Protein AF-0000000076158273 (afdb_homodimer)

Organism: Mytilus galloprovincialis (NCBI:txid29158)

Radius of gyration: 29.66 Å; Cα contacts (8 Å, |Δi|>4): 1196; chains: 2; bounding box: 83×95×105 Å

Foldseek 3Di:
DDPPPPPPDPPPPVVVVVVVVVVVVVVVLVVLLVLLLVQQVVQAPADQPPHDKDFRDHDFDCVVCVVLLVLLQVLLQVVLVVCAVVVNACAVPDPVVQLVSFQVSCVVDPPQFFKKWWWWDCVRPPPDPTFIWMWGDDPHDIDIDTPCVPDVLVPDPVNCQWVVLQVDDCQPFDKDKDWDWDDDDPDTHTDDIDITGGKDPVQKDKGTWIQDHPPPRFTKIKIKHFRWYADPVRGIDTTIIIMTIGGQFQPDAWQEADDPPCPPPPRGRCSNHVVDDADPQWHWAAAHRRTPHPDRIDTHGPDPPPPPPPPPCPVPPPVVPPVD/DPPPPPPPDCPPPVVVVVVVVVVVVVVVLVVLQVLLLVQQVVQAPADQVDHDKDFRDHDFDCVVCVVLLVLLQVLLQVVLVVCAVVVNACAVPDPVVQLVSFQVSCVVDPPQFFKKWWWWDCVRYPPDPTFIWMWGDDPHDIDIDTPCVPDPLVPDPVNCQWVVLQVDDCQPFDKDKDWDWDDDDPDTHTDDIDITGGKDPVQKDKGTWIQDHPPPRFTKIKIKHFRWYADPVRGIDTTIIIMTIGGQFQPDAFQEADDPPCPPPPRGRCSNHVVDDADPQWHWAAAHRRTPHPDRIDTHHPPPPPPPPVPPCPVPPPVVPPVD

Nearest PDB structures (foldseek):
  8irj-assembly1_A  TM=6.643E-01  e=1.129E-12  Homo sapiens
  8d1b-assembly1_A  TM=6.834E-01  e=4.645E-11  Homo sapiens
  3lic-assembly1_A  TM=6.148E-01  e=1.910E-09  Shewanella oneidensis
  4i4j-assembly1_B  TM=3.218E-01  e=8.681E-01  Streptomyces globisporus
  2bi0-assembly1_A  TM=2.055E-01  e=3.170E+00  Mycobacterium tuberculosis H37Rv

Sequence (648 aa):
MQSMMNTPCRISVFIFICFILMHGLILFVKGGKSDAITALNIIGNTHTDMCSASNLYLTLDFTLWNGYANLAIYNANYMSTIIYQNKGILESIPDLTFFNLARNVVMTGSPQVFSSGLAFEPDVFSRYKAFAPYAYYKHGVIRLYDLSLSYVYQTSVDSEWYYNLESRKWDNASSILTERHQRNGSTDIQDENIVMYFAKQEDGYWSQPYFDCGFSDSWLVTFSVPIFGQDATGKPSFKGVAFIDMNLNDTDINQCDLDDDDESIDIFLNVFRGTHECLPDTKCQFLPGLGFKKGGYSCLQVNGSFSNSEGTYSLTESHELFYKMQSMMNTPCRISVFIFICFILMHGLILFVKGGKSDAITALNIIGNTHTDMCSASNLYLTLDFTLWNGYANLAIYNANYMSTIIYQNKGILESIPDLTFFNLARNVVMTGSPQVFSSGLAFEPDVFSRYKAFAPYAYYKHGVIRLYDLSLSYVYQTSVDSEWYYNLESRKWDNASSILTERHQRNGSTDIQDENIVMYFAKQEDGYWSQPYFDCGFSDSWLVTFSVPIFGQDATGKPSFKGVAFIDMNLNDTDINQCDLDDDDESIDIFLNVFRGTHECLPDTKCQFLPGLGFKKGGYSCLQVNGSFSNSEGTYSLTESHELFYK

Solvent-accessible surface area (backbone atoms only — not comparable to full-atom values): 35976 Å² total; per-residue (Å²): 138,82,83,78,78,78,76,78,78,84,63,67,62,64,60,56,54,53,52,53,54,49,50,53,49,47,53,53,51,55,53,44,45,53,34,33,52,52,36,37,52,49,51,62,66,60,44,79,89,81,48,63,74,43,73,35,74,67,89,65,54,61,71,87,44,46,35,60,50,46,49,27,38,35,52,10,38,47,48,16,49,49,20,58,77,48,80,53,28,47,76,88,57,60,72,64,58,52,38,49,55,14,37,42,45,24,69,65,38,49,75,49,26,29,24,20,28,40,36,53,33,56,86,32,41,64,92,42,92,60,55,20,34,22,18,35,56,58,95,79,31,35,38,35,39,56,46,38,74,81,39,60,55,90,75,38,84,84,23,54,72,47,52,62,60,66,71,51,86,48,85,80,60,48,68,45,44,34,43,34,39,38,76,55,86,90,38,82,36,83,49,70,71,43,77,45,56,44,57,53,79,86,64,36,47,73,51,56,42,28,36,40,55,89,73,75,59,40,41,31,32,39,40,22,26,48,15,32,38,60,46,97,85,66,43,58,35,87,41,31,34,14,26,33,29,36,50,39,50,79,43,58,38,44,28,35,62,82,46,94,76,59,74,69,76,71,60,44,49,48,60,34,35,55,65,54,86,58,54,90,74,32,42,66,39,69,46,85,87,69,14,57,42,63,75,33,55,46,68,41,68,67,64,86,70,74,70,78,67,75,66,71,71,59,74,77,63,68,71,64,63,76,81,106,137,83,80,77,78,78,75,78,78,81,65,68,64,64,60,56,53,54,52,52,54,51,51,53,50,48,53,53,52,56,53,43,44,54,34,32,52,53,37,38,51,50,52,62,67,58,44,80,89,80,48,62,74,42,72,34,76,66,90,66,54,62,71,87,45,45,33,60,51,46,48,26,39,36,52,11,36,48,48,15,48,48,22,57,75,47,79,53,29,48,75,88,56,59,70,63,58,52,38,49,54,14,36,41,44,24,68,64,39,49,76,50,26,28,24,19,28,40,36,54,33,56,86,32,41,65,93,42,92,60,55,17,34,23,15,34,57,57,94,79,30,35,39,35,40,55,46,38,74,81,39,59,54,91,75,38,84,84,24,53,72,47,52,61,60,67,73,50,84,47,83,79,57,48,67,45,44,32,42,33,39,38,79,55,89,89,38,83,36,84,49,71,71,44,75,46,56,44,58,54,80,86,64,35,46,73,52,54,42,29,36,38,54,88,74,76,58,39,42,30,30,40,41,20,25,49,15,34,38,59,44,98,85,67,44,58,33,87,40,31,34,14,27,33,28,36,50,39,50,79,42,58,38,44,30,34,64,82,47,94,76,59,72,69,74,69,60,44,48,48,61,36,35,56,65,54,86,59,56,89,75,36,42,67,40,70,46,85,88,70,14,58,40,61,77,31,56,45,66,40,68,67,63,86,68,73,70,75,69,72,67,71,70,60,75,77,60,66,70,63,62,73,76,104

Structure (mmCIF, N/CA/C/O backbone):
data_AF-0000000076158273-model_v1
#
loop_
_entity.id
_entity.type
_entity.pdbx_description
1 polymer 'G protein-coupled receptor 158'
#
loop_
_atom_site.group_PDB
_atom_site.id
_atom_site.type_symbol
_atom_site.label_atom_id
_atom_site.label_alt_id
_atom_site.label_comp_id
_atom_site.label_asym_id
_atom_site.label_entity_id
_atom_site.label_seq_id
_atom_site.pdbx_PDB_ins_code
_atom_site.Cartn_x
_atom_site.Cartn_y
_atom_site.Cartn_z
_atom_site.occupancy
_atom_site.B_iso_or_equiv
_atom_site.auth_seq_id
_atom_site.auth_comp_id
_atom_site.auth_asym_id
_atom_site.auth_atom_id
_atom_site.pdbx_PDB_model_num
ATOM 1 N N . MET A 1 1 ? 38.062 11.508 67.188 1 27.42 1 MET A N 1
ATOM 2 C CA . MET A 1 1 ? 38.438 12.312 66.062 1 27.42 1 MET A CA 1
ATOM 3 C C . MET A 1 1 ? 38.375 11.484 64.75 1 27.42 1 MET A C 1
ATOM 5 O O . MET A 1 1 ? 39.25 10.664 64.5 1 27.42 1 MET A O 1
ATOM 9 N N . GLN A 1 2 ? 37.094 11.055 64.375 1 29.94 2 GLN A N 1
ATOM 10 C CA . GLN A 1 2 ? 36.562 10.141 63.375 1 29.94 2 GLN A CA 1
ATOM 11 C C . GLN A 1 2 ? 36.844 10.641 61.969 1 29.94 2 GLN A C 1
ATOM 13 O O . GLN A 1 2 ? 36.531 11.781 61.625 1 29.94 2 GLN A O 1
ATOM 18 N N . SER A 1 3 ? 37.906 10.031 61.281 1 29.3 3 SER A N 1
ATOM 19 C CA . SER A 1 3 ? 38.5 10.211 59.969 1 29.3 3 SER A CA 1
ATOM 20 C C . SER A 1 3 ? 37.438 10.094 58.844 1 29.3 3 SER A C 1
ATOM 22 O O . SER A 1 3 ? 36.75 9.07 58.75 1 29.3 3 SER A O 1
ATOM 24 N N . MET A 1 4 ? 36.719 11.164 58.562 1 29.81 4 MET A N 1
ATOM 25 C CA . MET A 1 4 ? 35.75 11.422 57.5 1 29.81 4 MET A CA 1
ATOM 26 C C . MET A 1 4 ? 36.312 11.117 56.125 1 29.81 4 MET A C 1
ATOM 28 O O . MET A 1 4 ? 37.25 11.758 55.688 1 29.81 4 MET A O 1
ATOM 32 N N . MET A 1 5 ? 36.438 9.773 55.781 1 29.52 5 MET A N 1
ATOM 33 C CA . MET A 1 5 ? 36.969 9.281 54.531 1 29.52 5 MET A CA 1
ATOM 34 C C . MET A 1 5 ? 36.219 9.898 53.344 1 29.52 5 MET A C 1
ATOM 36 O O . MET A 1 5 ? 34.969 9.875 53.312 1 29.52 5 MET A O 1
ATOM 40 N N . ASN A 1 6 ? 36.781 10.938 52.688 1 28.25 6 ASN A N 1
ATOM 41 C CA . ASN A 1 6 ? 36.438 11.703 51.5 1 28.25 6 ASN A CA 1
ATOM 42 C C . ASN A 1 6 ? 36.219 10.789 50.281 1 28.25 6 ASN A C 1
ATOM 44 O O . ASN A 1 6 ? 37.156 10.078 49.875 1 28.25 6 ASN A O 1
ATOM 48 N N . THR A 1 7 ? 35.062 10.125 50.188 1 29.78 7 THR A N 1
ATOM 49 C CA . THR A 1 7 ? 34.75 9.25 49.062 1 29.78 7 THR A CA 1
ATOM 50 C C . THR A 1 7 ? 34.875 10 47.719 1 29.78 7 THR A C 1
ATOM 52 O O . THR A 1 7 ? 34.219 11.031 47.531 1 29.78 7 THR A O 1
ATOM 55 N N . PRO A 1 8 ? 36.062 9.82 47.062 1 32.31 8 PRO A N 1
ATOM 56 C CA . PRO A 1 8 ? 36.312 10.445 45.75 1 32.31 8 PRO A CA 1
ATOM 57 C C . PRO A 1 8 ? 35.188 10.195 44.75 1 32.31 8 PRO A C 1
ATOM 59 O O . PRO A 1 8 ? 34.531 9.164 44.812 1 32.31 8 PRO A O 1
ATOM 62 N N . CYS A 1 9 ? 34.531 11.328 44.312 1 29.97 9 CYS A N 1
ATOM 63 C CA . CYS A 1 9 ? 33.5 11.492 43.281 1 29.97 9 CYS A CA 1
ATOM 64 C C . CYS A 1 9 ? 33.906 10.789 42 1 29.97 9 CYS A C 1
ATOM 66 O O . CYS A 1 9 ? 35 10.977 41.5 1 29.97 9 CYS A O 1
ATOM 68 N N . ARG A 1 10 ? 33.25 9.625 41.656 1 28.67 10 ARG A N 1
ATOM 69 C CA . ARG A 1 10 ? 33.25 8.734 40.5 1 28.67 10 ARG A CA 1
ATOM 70 C C . ARG A 1 10 ? 33 9.516 39.219 1 28.67 10 ARG A C 1
ATOM 72 O O . ARG A 1 10 ? 31.875 9.656 38.75 1 28.67 10 ARG A O 1
ATOM 79 N N . ILE A 1 11 ? 33.688 10.695 39.062 1 35.38 11 ILE A N 1
ATOM 80 C CA . ILE A 1 11 ? 33.469 11.406 37.812 1 35.38 11 ILE A CA 1
ATOM 81 C C . ILE A 1 11 ? 34 10.594 36.625 1 35.38 11 ILE A C 1
ATOM 83 O O . ILE A 1 11 ? 33.812 10.953 35.469 1 35.38 11 ILE A O 1
ATOM 87 N N . SER A 1 12 ? 34.781 9.516 36.906 1 33.5 12 SER A N 1
ATOM 88 C CA . SER A 1 12 ? 35.562 9.062 35.781 1 33.5 12 SER A CA 1
ATOM 89 C C . SER A 1 12 ? 34.719 8.312 34.781 1 33.5 12 SER A C 1
ATOM 91 O O . SER A 1 12 ? 35.188 7.973 33.688 1 33.5 12 SER A O 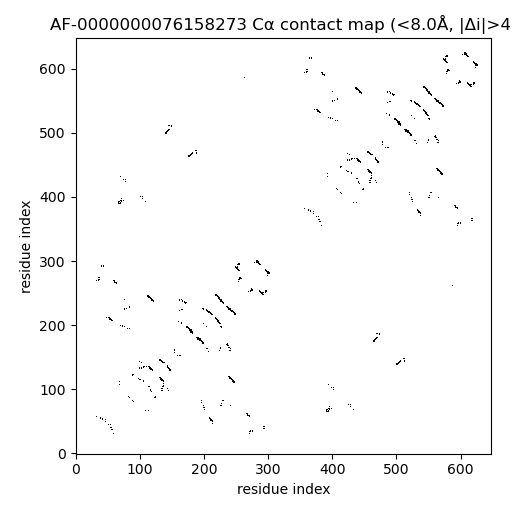1
ATOM 93 N N . VAL A 1 13 ? 33.531 7.844 35.25 1 39.94 13 VAL A N 1
ATOM 94 C CA . VAL A 1 13 ? 32.969 6.863 34.312 1 39.94 13 VAL A CA 1
ATOM 95 C C . VAL A 1 13 ? 32.281 7.578 33.188 1 39.94 13 VAL A C 1
ATOM 97 O O . VAL A 1 13 ? 32.094 7 32.094 1 39.94 13 VAL A O 1
ATOM 100 N N . PHE A 1 14 ? 31.938 8.914 33.375 1 38.94 14 PHE A N 1
ATOM 101 C CA . PHE A 1 14 ? 31.094 9.484 32.344 1 38.94 14 PHE A CA 1
ATOM 102 C C . PHE A 1 14 ? 31.891 9.797 31.094 1 38.94 14 PHE A C 1
ATOM 104 O O . PHE A 1 14 ? 31.328 9.883 30 1 38.94 14 PHE A O 1
ATOM 111 N N . ILE A 1 15 ? 33.25 10.039 31.297 1 41.47 15 ILE A N 1
ATOM 112 C CA . ILE A 1 15 ? 34 10.453 30.125 1 41.47 15 ILE A CA 1
ATOM 113 C C . ILE A 1 15 ? 34.25 9.25 29.219 1 41.47 15 ILE A C 1
ATOM 115 O O . ILE A 1 15 ? 34.281 9.383 27.984 1 41.47 15 ILE A O 1
ATOM 119 N N . PHE A 1 16 ? 34.25 8.07 29.828 1 41.19 16 PHE A N 1
ATOM 120 C CA . PHE A 1 16 ? 34.594 6.934 28.984 1 41.19 16 PHE A CA 1
ATOM 121 C C . PHE A 1 16 ? 33.406 6.531 28.109 1 41.19 16 PHE A C 1
ATOM 123 O O . PHE A 1 16 ? 33.594 5.965 27.031 1 41.19 16 PHE A O 1
ATOM 130 N N . ILE A 1 17 ? 32.188 6.828 28.594 1 43.09 17 ILE A N 1
ATOM 131 C CA . ILE A 1 17 ? 31.062 6.395 27.766 1 43.09 17 ILE A CA 1
ATOM 132 C C . ILE A 1 17 ? 30.891 7.348 26.594 1 43.09 17 ILE A C 1
ATOM 134 O O . ILE A 1 17 ? 30.547 6.926 25.484 1 43.09 17 ILE A O 1
ATOM 138 N N . CYS A 1 18 ? 31.328 8.586 26.766 1 40.5 18 CYS A N 1
ATOM 139 C CA . CYS A 1 18 ? 31.188 9.477 2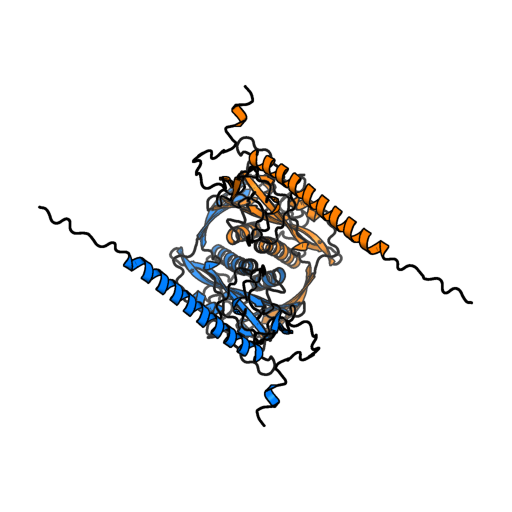5.609 1 40.5 18 CYS A CA 1
ATOM 140 C C . CYS A 1 18 ? 32.219 9.148 24.547 1 40.5 18 CYS A C 1
ATOM 142 O O . CYS A 1 18 ? 31.984 9.375 23.359 1 40.5 18 CYS A O 1
ATOM 144 N N . PHE A 1 19 ? 33.438 8.672 24.938 1 42.84 19 PHE A N 1
ATOM 145 C CA . PHE A 1 19 ? 34.438 8.359 23.922 1 42.84 19 PHE A CA 1
ATOM 146 C C . PHE A 1 19 ? 34.062 7.098 23.156 1 42.84 19 PHE A C 1
ATOM 148 O O . PHE A 1 19 ? 34.344 6.98 21.969 1 42.84 19 PHE A O 1
ATOM 155 N N . ILE A 1 20 ? 33.406 6.137 23.797 1 41.53 20 ILE A N 1
ATOM 156 C CA . ILE A 1 20 ? 33.031 4.934 23.062 1 41.53 20 ILE A CA 1
ATOM 157 C C . ILE A 1 20 ? 31.844 5.242 22.141 1 41.53 20 ILE A C 1
ATOM 159 O O . ILE A 1 20 ? 31.781 4.758 21.016 1 41.53 20 ILE A O 1
ATOM 163 N N . LEU A 1 21 ? 30.953 6.145 22.531 1 41.47 21 LEU A N 1
ATOM 164 C CA . LEU A 1 21 ? 29.844 6.461 21.625 1 41.47 21 LEU A CA 1
ATOM 165 C C . LEU A 1 21 ? 30.344 7.305 20.453 1 41.47 21 LEU A C 1
ATOM 167 O O . LEU A 1 21 ? 29.875 7.133 19.328 1 41.47 21 LEU A O 1
ATOM 171 N N . MET A 1 22 ? 31.359 8.156 20.656 1 39.53 22 MET A N 1
ATOM 172 C CA . MET A 1 22 ? 31.906 8.898 19.531 1 39.53 22 MET A CA 1
ATOM 173 C C . MET A 1 22 ? 32.75 7.984 18.656 1 39.53 22 MET A C 1
ATOM 175 O O . MET A 1 22 ? 32.75 8.109 17.422 1 39.53 22 MET A O 1
ATOM 179 N N . HIS A 1 23 ? 33.5 7.117 19.156 1 42.56 23 HIS A N 1
ATOM 180 C CA . HIS A 1 23 ? 34.281 6.219 18.312 1 42.56 23 HIS A CA 1
ATOM 181 C C . HIS A 1 23 ? 33.375 5.25 17.562 1 42.56 23 HIS A C 1
ATOM 183 O O . HIS A 1 23 ? 33.625 4.902 16.406 1 42.56 23 HIS A O 1
ATOM 189 N N . GLY A 1 24 ? 32.281 4.734 18.109 1 38.56 24 GLY A N 1
ATOM 190 C CA . GLY A 1 24 ? 31.328 3.912 17.391 1 38.56 24 GLY A CA 1
ATOM 191 C C . GLY A 1 24 ? 30.609 4.668 16.297 1 38.56 24 GLY A C 1
ATOM 192 O O . GLY A 1 24 ? 30.375 4.121 15.211 1 38.56 24 GLY A O 1
ATOM 193 N N . LEU A 1 25 ? 30.266 5.926 16.453 1 38.66 25 LEU A N 1
ATOM 194 C CA . LEU A 1 25 ? 29.719 6.754 15.383 1 38.66 25 LEU A CA 1
ATOM 195 C C . LEU A 1 25 ? 30.766 7.055 14.32 1 38.66 25 LEU A C 1
ATOM 197 O O . LEU A 1 25 ? 30.469 7.031 13.1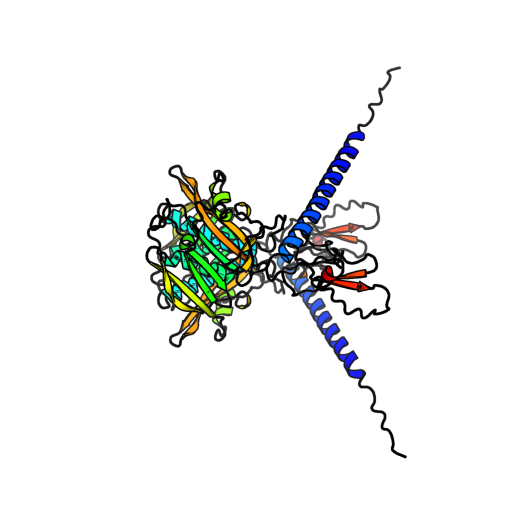25 1 38.66 25 LEU A O 1
ATOM 201 N N . ILE A 1 26 ? 32 7.258 14.68 1 40.62 26 ILE A N 1
ATOM 202 C CA . ILE A 1 26 ? 33.031 7.555 13.711 1 40.62 26 ILE A CA 1
ATOM 203 C C . ILE A 1 26 ? 33.344 6.305 12.891 1 40.62 26 ILE A C 1
ATOM 205 O O . ILE A 1 26 ? 33.5 6.379 11.672 1 40.62 26 ILE A O 1
ATOM 209 N N . LEU A 1 27 ? 33.5 5.207 13.477 1 40 27 LEU A N 1
ATOM 210 C CA . LEU A 1 27 ? 33.719 3.99 12.711 1 40 27 LEU A CA 1
ATOM 211 C C . LEU A 1 27 ? 32.531 3.648 11.844 1 40 27 LEU A C 1
ATOM 213 O O . LEU A 1 27 ? 32.688 3.146 10.727 1 40 27 LEU A O 1
ATOM 217 N N . PHE A 1 28 ? 31.328 3.863 12.297 1 42.84 28 PHE A N 1
ATOM 218 C CA . PHE A 1 28 ? 30.125 3.654 11.5 1 42.84 28 PHE A CA 1
ATOM 219 C C . PHE A 1 28 ? 30.047 4.668 10.359 1 42.84 28 PHE A C 1
ATOM 221 O O . PHE A 1 28 ? 29.641 4.328 9.25 1 42.84 28 PHE A O 1
ATOM 228 N N . VAL A 1 29 ? 30.5 5.914 10.539 1 45.38 29 VAL A N 1
ATOM 229 C CA . VAL A 1 29 ? 30.5 6.934 9.492 1 45.38 29 VAL A CA 1
ATOM 230 C C . VAL A 1 29 ? 31.594 6.621 8.461 1 45.38 29 VAL A C 1
ATOM 232 O O . VAL A 1 29 ? 31.375 6.777 7.258 1 45.38 29 VAL A O 1
ATOM 235 N N . LYS A 1 30 ? 32.812 6.25 8.969 1 46.81 30 LYS A N 1
ATOM 236 C CA . LYS A 1 30 ? 33.906 5.93 8.055 1 46.81 30 LYS A CA 1
ATOM 237 C C . LYS A 1 30 ? 33.594 4.684 7.238 1 46.81 30 LYS A C 1
ATOM 239 O O . LYS A 1 30 ? 33.875 4.629 6.039 1 46.81 30 LYS A O 1
ATOM 244 N N . GLY A 1 31 ? 33 3.645 7.695 1 54.09 31 GLY A N 1
ATOM 245 C CA . GLY A 1 31 ? 32.562 2.408 7.074 1 54.09 31 GLY A CA 1
ATOM 246 C C . GLY A 1 31 ? 31.422 2.604 6.102 1 54.09 31 GLY A C 1
ATOM 247 O O . GLY A 1 31 ? 31.391 1.99 5.035 1 54.09 31 GLY A O 1
ATOM 248 N N . GLY A 1 32 ? 30.609 3.588 6.309 1 68.06 32 GLY A N 1
ATOM 249 C CA . GLY A 1 32 ? 29.469 3.92 5.469 1 68.06 32 GLY A CA 1
ATOM 250 C C . GLY A 1 32 ? 29.859 4.605 4.176 1 68.06 32 GLY A C 1
ATOM 251 O O . GLY A 1 32 ? 29.391 4.227 3.1 1 68.06 32 GLY A O 1
ATOM 252 N N . LYS A 1 33 ? 30.953 5.422 4.344 1 80.88 33 LYS A N 1
ATOM 253 C CA . LYS A 1 33 ? 31.375 6.156 3.152 1 80.88 33 LYS A CA 1
ATOM 254 C C . LYS A 1 33 ? 32.156 5.258 2.209 1 80.88 33 LYS A C 1
ATOM 256 O O . LYS A 1 33 ? 32.031 5.348 0.987 1 80.88 33 LYS A O 1
ATOM 261 N N . SER A 1 34 ? 33.062 4.457 2.801 1 88 34 SER A N 1
ATOM 262 C CA . SER A 1 34 ? 33.812 3.521 1.98 1 88 34 SER A CA 1
ATOM 263 C C . SER A 1 34 ? 32.875 2.58 1.215 1 88 34 SER A C 1
ATOM 265 O O . SER A 1 34 ? 33.125 2.307 0.035 1 88 34 SER A O 1
ATOM 267 N N . ASP A 1 35 ? 31.906 2.115 1.874 1 90.19 35 ASP A N 1
ATOM 268 C CA . ASP A 1 35 ? 30.938 1.245 1.217 1 90.19 35 ASP A CA 1
ATOM 269 C C . ASP A 1 35 ? 30.219 1.979 0.087 1 90.19 35 ASP A C 1
ATOM 271 O O . ASP A 1 35 ? 29.969 1.404 -0.977 1 90.19 35 ASP A O 1
ATOM 275 N N . ALA A 1 36 ? 29.938 3.191 0.383 1 91.56 36 ALA A N 1
ATOM 276 C CA . ALA A 1 36 ? 29.25 4.004 -0.62 1 91.56 36 ALA A CA 1
ATOM 277 C C . ALA A 1 36 ? 30.125 4.199 -1.854 1 91.56 36 ALA A C 1
ATOM 279 O O . ALA A 1 36 ? 29.641 4.094 -2.986 1 91.56 36 ALA A O 1
ATOM 280 N N . ILE A 1 37 ? 31.328 4.473 -1.608 1 93 37 ILE A N 1
ATOM 281 C CA . ILE A 1 37 ? 32.25 4.688 -2.713 1 93 37 ILE A CA 1
ATOM 282 C C . ILE A 1 37 ? 32.438 3.391 -3.502 1 93 37 ILE A C 1
ATOM 284 O O . ILE A 1 37 ? 32.438 3.4 -4.734 1 93 37 ILE A O 1
ATOM 288 N N . THR A 1 38 ? 32.594 2.373 -2.789 1 92.38 38 THR A N 1
ATOM 289 C CA . THR A 1 38 ? 32.688 1.075 -3.445 1 92.38 38 THR A CA 1
ATOM 290 C C . THR A 1 38 ? 31.453 0.806 -4.297 1 92.38 38 THR A C 1
ATOM 292 O O . THR A 1 38 ? 31.562 0.375 -5.445 1 92.38 38 THR A O 1
ATOM 295 N N . ALA A 1 39 ? 30.328 1.004 -3.762 1 92.5 39 ALA A N 1
ATOM 296 C CA . ALA A 1 39 ? 29.062 0.812 -4.477 1 92.5 39 ALA A CA 1
ATOM 297 C C . ALA A 1 39 ? 29.016 1.676 -5.734 1 92.5 39 ALA A C 1
ATOM 299 O O . ALA A 1 39 ? 28.609 1.208 -6.801 1 92.5 39 ALA A O 1
ATOM 300 N N . LEU A 1 40 ? 29.438 2.855 -5.598 1 92.62 40 LEU A N 1
ATOM 301 C CA . LEU A 1 40 ? 29.438 3.768 -6.738 1 92.62 40 LEU A CA 1
ATOM 302 C C . LEU A 1 40 ? 30.328 3.242 -7.855 1 92.62 40 LEU A C 1
ATOM 304 O O . LEU A 1 40 ? 29.984 3.352 -9.031 1 92.62 40 LEU A O 1
ATOM 308 N N . ASN A 1 41 ? 31.391 2.803 -7.484 1 91.31 41 ASN A N 1
ATOM 309 C CA . ASN A 1 41 ? 32.281 2.242 -8.484 1 91.31 41 ASN A CA 1
ATOM 310 C C . ASN A 1 41 ? 31.672 1.042 -9.195 1 91.31 41 ASN A C 1
ATOM 312 O O . ASN A 1 41 ? 31.812 0.889 -10.406 1 91.31 41 ASN A O 1
ATOM 316 N N . ILE A 1 42 ? 31.031 0.238 -8.43 1 90.62 42 ILE A N 1
ATOM 317 C CA . ILE A 1 42 ? 30.344 -0.899 -9.031 1 90.62 42 ILE A CA 1
ATOM 318 C C . ILE A 1 42 ? 29.266 -0.402 -9.992 1 90.62 42 ILE A C 1
ATOM 320 O O . ILE A 1 42 ? 29.156 -0.896 -11.117 1 90.62 42 ILE A O 1
ATOM 324 N N . ILE A 1 43 ? 28.484 0.541 -9.594 1 90.31 43 ILE A N 1
ATOM 325 C CA . ILE A 1 43 ? 27.438 1.115 -10.422 1 90.31 43 ILE A CA 1
ATOM 326 C C . ILE A 1 43 ? 28.031 1.67 -11.711 1 90.31 43 ILE A C 1
ATOM 328 O O . ILE A 1 43 ? 27.516 1.415 -12.797 1 90.31 43 ILE A O 1
ATOM 332 N N . GLY A 1 44 ? 29.062 2.379 -11.594 1 89 44 GLY A N 1
ATOM 333 C CA . GLY A 1 44 ? 29.703 3 -12.742 1 89 44 GLY A CA 1
ATOM 334 C C . GLY A 1 44 ? 30.266 1.994 -13.727 1 89 44 GLY A C 1
ATOM 335 O O . GLY A 1 44 ? 30.312 2.26 -14.93 1 89 44 GLY A O 1
ATOM 336 N N . ASN A 1 45 ? 30.594 0.872 -13.188 1 86.56 45 ASN A N 1
ATOM 337 C CA . ASN A 1 45 ? 31.234 -0.136 -14.031 1 86.56 45 ASN A CA 1
ATOM 338 C C . ASN A 1 45 ? 30.219 -1.143 -14.57 1 86.56 45 ASN A C 1
ATOM 340 O O . ASN A 1 45 ? 30.562 -2.02 -15.359 1 86.56 45 ASN A O 1
ATOM 344 N N . THR A 1 46 ? 29.047 -1.083 -14.023 1 83.94 46 THR A N 1
ATOM 345 C CA . THR A 1 46 ? 28.031 -2.02 -14.461 1 83.94 46 THR A CA 1
ATOM 346 C C . THR A 1 46 ? 27.375 -1.536 -15.758 1 83.94 46 THR A C 1
ATOM 348 O O . THR A 1 46 ? 26.859 -0.417 -15.812 1 83.94 46 THR A O 1
ATOM 351 N N . HIS A 1 47 ? 27.609 -2.383 -16.828 1 74.06 47 HIS A N 1
ATOM 352 C CA . HIS A 1 47 ? 27.016 -2.117 -18.141 1 74.06 47 HIS A CA 1
ATOM 353 C C . HIS A 1 47 ? 26.172 -3.299 -18.609 1 74.06 47 HIS A C 1
ATOM 355 O O . HIS A 1 47 ? 26.328 -4.418 -18.125 1 74.06 47 HIS A O 1
ATOM 361 N N . THR A 1 48 ? 25.203 -2.994 -19.406 1 69.81 48 THR A N 1
ATOM 362 C CA . THR A 1 48 ? 24.25 -4.008 -19.859 1 69.81 48 THR A CA 1
ATOM 363 C C . THR A 1 48 ? 24.953 -5.027 -20.75 1 69.81 48 THR A C 1
ATOM 365 O O . THR A 1 48 ? 24.547 -6.191 -20.812 1 69.81 48 THR A O 1
ATOM 368 N N . ASP A 1 49 ? 25.875 -4.691 -21.531 1 65.94 49 ASP A N 1
ATOM 369 C CA . ASP A 1 49 ? 26.453 -5.574 -22.531 1 65.94 49 ASP A CA 1
ATOM 370 C C . ASP A 1 49 ? 27.312 -6.656 -21.891 1 65.94 49 ASP A C 1
ATOM 372 O O . ASP A 1 49 ? 27.359 -7.793 -22.359 1 65.94 49 ASP A O 1
ATOM 376 N N . MET A 1 50 ? 28.141 -6.367 -20.891 1 63.91 50 MET A N 1
ATOM 377 C CA . MET A 1 50 ? 29 -7.348 -20.234 1 63.91 50 MET A CA 1
ATOM 378 C C . MET A 1 50 ? 28.688 -7.414 -18.734 1 63.91 50 MET A C 1
ATOM 380 O O . MET A 1 50 ? 29.594 -7.477 -17.906 1 63.91 50 MET A O 1
ATOM 384 N N . CYS A 1 51 ? 27.328 -7.695 -18.594 1 65.44 51 CYS A N 1
ATOM 385 C CA . CYS A 1 51 ? 27.031 -7.492 -17.188 1 65.44 51 CYS A CA 1
ATOM 386 C C . CYS A 1 51 ? 27.047 -8.812 -16.422 1 65.44 51 CYS A C 1
ATOM 388 O O . CYS A 1 51 ? 26.984 -9.883 -17.031 1 65.44 51 CYS A O 1
ATOM 390 N N . SER A 1 52 ? 27.609 -8.734 -15.266 1 68.69 52 SER A N 1
ATOM 391 C CA . SER A 1 52 ? 27.422 -9.758 -14.242 1 68.69 52 SER A CA 1
ATOM 392 C C . SER A 1 52 ? 26.547 -9.25 -13.102 1 68.69 52 SER A C 1
ATOM 394 O O . SER A 1 52 ? 26.516 -8.047 -12.82 1 68.69 52 SER A O 1
ATOM 396 N N . ALA A 1 53 ? 25.734 -10.164 -12.672 1 64.19 53 ALA A N 1
ATOM 397 C CA . ALA A 1 53 ? 24.969 -9.812 -11.477 1 64.19 53 ALA A CA 1
ATOM 398 C C . ALA A 1 53 ? 25.875 -9.266 -10.383 1 64.19 53 ALA A C 1
ATOM 400 O O . ALA A 1 53 ? 26.984 -9.766 -10.195 1 64.19 53 ALA A O 1
ATOM 401 N N . SER A 1 54 ? 25.547 -8.031 -9.938 1 73.81 54 SER A N 1
ATOM 402 C CA . SER A 1 54 ? 26.328 -7.383 -8.883 1 73.81 54 SER A CA 1
ATOM 403 C C . SER A 1 54 ? 25.438 -6.934 -7.734 1 73.81 54 SER A C 1
ATOM 405 O O . SER A 1 54 ? 24.281 -6.555 -7.945 1 73.81 54 SER A O 1
ATOM 407 N N . ASN A 1 55 ? 25.969 -7.156 -6.543 1 83.69 55 ASN A N 1
ATOM 408 C CA . ASN A 1 55 ? 25.312 -6.66 -5.336 1 83.69 55 ASN A CA 1
ATOM 409 C C . ASN A 1 55 ? 26.031 -5.438 -4.77 1 83.69 55 ASN A C 1
ATOM 411 O O . ASN A 1 55 ? 27.25 -5.344 -4.832 1 83.69 55 ASN A O 1
ATOM 415 N N . LEU A 1 56 ? 25.203 -4.574 -4.41 1 88.88 56 LEU A N 1
ATOM 416 C CA . LEU A 1 56 ? 25.75 -3.443 -3.67 1 88.88 56 LEU A CA 1
ATOM 417 C C . LEU A 1 56 ? 25.625 -3.666 -2.166 1 88.88 56 LEU A C 1
ATOM 419 O O . LEU A 1 56 ? 24.516 -3.934 -1.666 1 88.88 56 LEU A O 1
ATOM 423 N N . TYR A 1 57 ? 26.688 -3.68 -1.488 1 85.44 57 TYR A N 1
ATOM 424 C CA . TYR A 1 57 ? 26.625 -3.828 -0.039 1 85.44 57 TYR A CA 1
ATOM 425 C C . TYR A 1 57 ? 26.469 -2.475 0.642 1 85.44 57 TYR A C 1
ATOM 427 O O . TYR A 1 57 ? 27.453 -1.797 0.934 1 85.44 57 TYR A O 1
ATOM 435 N N . LEU A 1 58 ? 25.281 -2.041 0.766 1 87.19 58 LEU A N 1
ATOM 436 C CA . LEU A 1 58 ? 24.906 -0.749 1.33 1 87.19 58 LEU A CA 1
ATOM 437 C C . LEU A 1 58 ? 23.844 -0.916 2.414 1 87.19 58 LEU A C 1
ATOM 439 O O . LEU A 1 58 ? 23.016 -1.834 2.35 1 87.19 58 LEU A O 1
ATOM 443 N N . THR A 1 59 ? 23.969 -0.148 3.434 1 79.88 59 THR A N 1
ATOM 444 C CA . THR A 1 59 ? 22.859 -0.017 4.379 1 79.88 59 THR A CA 1
ATOM 445 C C . THR A 1 59 ? 21.906 1.091 3.943 1 79.88 59 THR A C 1
ATOM 447 O O . THR A 1 59 ? 22.25 2.273 3.998 1 79.88 59 THR A O 1
ATOM 450 N N . LEU A 1 60 ? 20.828 0.665 3.457 1 84.06 60 LEU A N 1
ATOM 451 C CA . LEU A 1 60 ? 19.859 1.629 2.947 1 84.06 60 LEU A CA 1
ATOM 452 C C . LEU A 1 60 ? 18.609 1.67 3.832 1 84.06 60 LEU A C 1
ATOM 454 O O . LEU A 1 60 ? 18.281 0.681 4.488 1 84.06 60 LEU A O 1
ATOM 458 N N . ASP A 1 61 ? 18.016 2.83 3.883 1 84.19 61 ASP A N 1
ATOM 459 C CA . ASP A 1 61 ? 16.75 3.023 4.562 1 84.19 61 ASP A CA 1
ATOM 460 C C . ASP A 1 61 ? 15.578 2.949 3.58 1 84.19 61 ASP A C 1
ATOM 462 O O . ASP A 1 61 ? 15.391 3.855 2.768 1 84.19 61 ASP A O 1
ATOM 466 N N . PHE A 1 62 ? 14.797 1.938 3.738 1 86.25 62 PHE A N 1
ATOM 467 C CA . PHE A 1 62 ? 13.742 1.696 2.756 1 86.25 62 PHE A CA 1
ATOM 468 C C . PHE A 1 62 ? 12.398 2.217 3.26 1 86.25 62 PHE A C 1
ATOM 470 O O . PHE A 1 62 ? 11.352 1.894 2.695 1 86.25 62 PHE A O 1
ATOM 477 N N . THR A 1 63 ? 12.352 3.111 4.227 1 84 63 THR A N 1
ATOM 478 C CA . THR A 1 63 ? 11.125 3.586 4.859 1 84 63 THR A CA 1
ATOM 479 C C . THR A 1 63 ? 10.219 4.266 3.84 1 84 63 THR A C 1
ATOM 481 O O . THR A 1 63 ? 8.992 4.148 3.918 1 84 63 THR A O 1
ATOM 484 N N . LEU A 1 64 ? 10.82 4.914 2.865 1 82.44 64 LEU A N 1
ATOM 485 C CA . LEU A 1 64 ? 10.039 5.613 1.853 1 82.44 64 LEU A CA 1
ATOM 486 C C . LEU A 1 64 ? 9.258 4.629 0.99 1 82.44 64 LEU A C 1
ATOM 488 O O . LEU A 1 64 ? 8.305 5.008 0.312 1 82.44 64 LEU A O 1
ATOM 492 N N . TRP A 1 65 ? 9.664 3.355 0.993 1 90.56 65 TRP A N 1
ATOM 493 C CA . TRP A 1 65 ? 9.031 2.363 0.132 1 90.56 65 TRP A CA 1
ATOM 494 C C . TRP A 1 65 ? 8.062 1.497 0.926 1 90.56 65 TRP A C 1
ATOM 496 O O . TRP A 1 65 ? 7.555 0.493 0.417 1 90.56 65 TRP A O 1
ATOM 506 N N . ASN A 1 66 ? 7.766 1.901 2.154 1 90.12 66 ASN A N 1
ATOM 507 C CA . ASN A 1 66 ? 6.836 1.128 2.971 1 90.12 66 ASN A CA 1
ATOM 508 C C . ASN A 1 66 ? 5.477 0.989 2.291 1 90.12 66 ASN A C 1
ATOM 510 O O . ASN A 1 66 ? 4.824 -0.049 2.408 1 90.12 66 ASN A O 1
ATOM 514 N N . GLY A 1 67 ? 5.066 2.057 1.634 1 92.94 67 GLY A N 1
ATOM 515 C CA . GLY A 1 67 ? 3.795 2.002 0.929 1 92.94 67 GLY A CA 1
ATOM 516 C C . GLY A 1 67 ? 3.746 0.914 -0.127 1 92.94 67 GLY A C 1
ATOM 517 O O . GLY A 1 67 ? 2.725 0.242 -0.287 1 92.94 67 GLY A O 1
ATOM 518 N N . TYR A 1 68 ? 4.836 0.69 -0.81 1 95.88 68 TYR A N 1
ATOM 519 C CA . TYR A 1 68 ? 4.914 -0.366 -1.812 1 95.88 68 TYR A CA 1
ATOM 520 C C . TYR A 1 68 ? 5.078 -1.731 -1.153 1 95.88 68 TYR A C 1
ATOM 522 O O . TYR A 1 68 ? 4.504 -2.721 -1.611 1 95.88 68 TYR A O 1
ATOM 530 N N . ALA A 1 69 ? 5.855 -1.741 -0.074 1 97.12 69 ALA A N 1
ATOM 531 C CA . ALA A 1 69 ? 6.039 -2.988 0.665 1 97.12 69 ALA A CA 1
ATOM 532 C C . ALA A 1 69 ? 4.703 -3.541 1.146 1 97.12 69 ALA A C 1
ATOM 534 O O . ALA A 1 69 ? 4.508 -4.758 1.192 1 97.12 69 ALA A O 1
ATOM 535 N N . ASN A 1 70 ? 3.787 -2.676 1.434 1 97.94 70 ASN A N 1
ATOM 536 C CA . ASN A 1 70 ? 2.465 -3.084 1.894 1 97.94 70 ASN A CA 1
ATOM 537 C C . ASN A 1 70 ? 1.747 -3.938 0.851 1 97.94 70 ASN A C 1
ATOM 539 O O . ASN A 1 70 ? 0.938 -4.801 1.198 1 97.94 70 ASN A O 1
ATOM 543 N N . LEU A 1 71 ? 2.02 -3.748 -0.397 1 98.5 71 LEU A N 1
ATOM 544 C CA . LEU A 1 71 ? 1.371 -4.523 -1.448 1 98.5 71 LEU A CA 1
ATOM 545 C C . LEU A 1 71 ? 1.828 -5.977 -1.413 1 98.5 71 LEU A C 1
ATOM 547 O O . LEU A 1 71 ? 1.023 -6.891 -1.611 1 98.5 71 LEU A O 1
ATOM 551 N N . ALA A 1 72 ? 3.121 -6.176 -1.173 1 98.75 72 ALA A N 1
ATOM 552 C CA . ALA A 1 72 ? 3.613 -7.539 -1.002 1 98.75 72 ALA A CA 1
ATOM 553 C C . ALA A 1 72 ? 3.045 -8.172 0.263 1 98.75 72 ALA A C 1
ATOM 555 O O . ALA A 1 72 ? 2.674 -9.352 0.262 1 98.75 72 ALA A O 1
ATOM 556 N N . ILE A 1 73 ? 3.004 -7.41 1.3 1 98.75 73 ILE A N 1
ATOM 557 C CA . ILE A 1 73 ? 2.465 -7.895 2.564 1 98.75 73 ILE A CA 1
ATOM 558 C C . ILE A 1 73 ? 1 -8.281 2.385 1 98.75 73 ILE A C 1
ATOM 560 O O . ILE A 1 73 ? 0.56 -9.32 2.893 1 98.75 73 ILE A O 1
ATOM 564 N N . TYR A 1 74 ? 0.311 -7.469 1.666 1 98.69 74 TYR A N 1
ATOM 565 C CA . TYR A 1 74 ? -1.079 -7.777 1.348 1 98.69 74 TYR A CA 1
ATOM 566 C C . TYR A 1 74 ? -1.195 -9.141 0.68 1 98.69 74 TYR A C 1
ATOM 568 O O . TYR A 1 74 ? -1.979 -9.984 1.114 1 98.69 74 TYR A O 1
ATOM 576 N N . ASN A 1 75 ? -0.449 -9.367 -0.351 1 98.88 75 ASN A N 1
ATOM 577 C CA . ASN A 1 75 ? -0.528 -10.633 -1.063 1 98.88 75 ASN A CA 1
ATOM 578 C C . ASN A 1 75 ? -0.139 -11.805 -0.167 1 98.88 75 ASN A C 1
ATOM 580 O O . ASN A 1 75 ? -0.744 -12.883 -0.24 1 98.88 75 ASN A O 1
ATOM 584 N N . ALA A 1 76 ? 0.898 -11.625 0.61 1 98.88 76 ALA A N 1
ATOM 585 C CA . ALA A 1 76 ? 1.306 -12.688 1.528 1 98.88 76 ALA A CA 1
ATOM 586 C C . ALA A 1 76 ? 0.17 -13.055 2.479 1 98.88 76 ALA A C 1
ATOM 588 O O . ALA A 1 76 ? -0.161 -14.234 2.635 1 98.88 76 ALA A O 1
ATOM 589 N N . ASN A 1 77 ? -0.427 -12.094 3.051 1 98.69 77 ASN A N 1
ATOM 590 C CA . ASN A 1 77 ? -1.477 -12.336 4.035 1 98.69 77 ASN A CA 1
ATOM 591 C C . ASN A 1 77 ? -2.754 -12.852 3.377 1 98.69 77 ASN A C 1
ATOM 593 O O . ASN A 1 77 ? -3.48 -13.648 3.969 1 98.69 77 ASN A O 1
ATOM 597 N N . TYR A 1 78 ? -3 -12.383 2.188 1 98.69 78 TYR A N 1
ATOM 598 C CA . TYR A 1 78 ? -4.148 -12.93 1.476 1 98.69 78 TYR A CA 1
ATOM 599 C C . TYR A 1 78 ? -3.955 -14.414 1.187 1 98.69 78 TYR A C 1
ATOM 601 O O . TYR A 1 78 ? -4.883 -15.211 1.34 1 98.69 78 TYR A O 1
ATOM 609 N N . MET A 1 79 ? -2.793 -14.766 0.761 1 98.62 79 MET A N 1
ATOM 610 C CA . MET A 1 79 ? -2.508 -16.188 0.523 1 98.62 79 MET A CA 1
ATOM 611 C C . MET A 1 79 ? -2.613 -16.984 1.815 1 98.62 79 MET A C 1
ATOM 613 O O . MET A 1 79 ? -3.119 -18.109 1.813 1 98.62 79 MET A O 1
ATOM 617 N N . SER A 1 80 ? -2.113 -16.422 2.904 1 98.44 80 SER A N 1
ATOM 618 C CA . SER A 1 80 ? -2.26 -17.094 4.195 1 98.44 80 SER A CA 1
ATOM 619 C C . SER A 1 80 ? -3.727 -17.359 4.512 1 98.44 80 SER A C 1
ATOM 621 O O . SER A 1 80 ? -4.07 -18.438 5.012 1 98.44 80 SER A O 1
ATOM 623 N N . THR A 1 81 ? -4.566 -16.422 4.199 1 97.31 81 THR A N 1
ATOM 624 C CA . THR A 1 81 ? -6.004 -16.562 4.414 1 97.31 81 THR A CA 1
ATOM 625 C C . THR A 1 81 ? -6.566 -17.688 3.564 1 97.31 81 THR A C 1
ATOM 627 O O . THR A 1 81 ? -7.324 -18.531 4.062 1 97.31 81 THR A O 1
ATOM 630 N N . ILE A 1 82 ? -6.191 -17.703 2.303 1 97.44 82 ILE A N 1
ATOM 631 C CA . ILE A 1 82 ? -6.691 -18.719 1.387 1 97.44 82 ILE A CA 1
ATOM 632 C C . ILE A 1 82 ? -6.199 -20.094 1.828 1 97.44 82 ILE A C 1
ATOM 634 O O . ILE A 1 82 ? -6.949 -21.078 1.784 1 97.44 82 ILE A O 1
ATOM 638 N N . ILE A 1 83 ? -4.965 -20.188 2.256 1 97.62 83 ILE A N 1
ATOM 639 C CA . ILE A 1 83 ? -4.41 -21.453 2.744 1 97.62 83 ILE A CA 1
ATOM 640 C C . ILE A 1 83 ? -5.219 -21.938 3.947 1 97.62 83 ILE A C 1
ATOM 642 O O . ILE A 1 83 ? -5.594 -23.109 4.02 1 97.62 83 ILE A O 1
ATOM 646 N N . TYR A 1 84 ? -5.5 -21.016 4.84 1 95.19 84 TYR A N 1
ATOM 647 C CA . TYR A 1 84 ? -6.293 -21.359 6.016 1 95.19 84 TYR A CA 1
ATOM 648 C C . TYR A 1 84 ? -7.676 -21.859 5.617 1 95.19 84 TYR A C 1
ATOM 650 O O . TYR A 1 84 ? -8.141 -22.891 6.105 1 95.19 84 TYR A O 1
ATOM 658 N N . GLN A 1 85 ? -8.305 -21.203 4.688 1 93.88 85 GLN A N 1
ATOM 659 C CA . GLN A 1 85 ? -9.68 -21.484 4.289 1 93.88 85 GLN A CA 1
ATOM 660 C C . GLN A 1 85 ? -9.75 -22.781 3.473 1 93.88 85 GLN A C 1
ATOM 662 O O . GLN A 1 85 ? -10.82 -23.375 3.332 1 93.88 85 GLN A O 1
ATOM 667 N N . ASN A 1 86 ? -8.641 -23.172 2.895 1 95.44 86 ASN A N 1
ATOM 668 C CA . ASN A 1 86 ? -8.602 -24.375 2.072 1 95.44 86 ASN A CA 1
ATOM 669 C C . ASN A 1 86 ? -7.855 -25.5 2.771 1 95.44 86 ASN A C 1
ATOM 671 O O . ASN A 1 86 ? -7.141 -26.281 2.125 1 95.44 86 ASN A O 1
ATOM 675 N N . LYS A 1 87 ? -7.906 -25.516 4.059 1 93.5 87 LYS A N 1
ATOM 676 C CA . LYS A 1 87 ? -7.391 -26.594 4.891 1 93.5 87 LYS A CA 1
ATOM 677 C C . LYS A 1 87 ? -5.891 -26.766 4.699 1 93.5 87 LYS A C 1
ATOM 679 O O . LYS A 1 87 ? -5.398 -27.906 4.613 1 93.5 87 LYS A O 1
ATOM 684 N N . GLY A 1 88 ? -5.207 -25.75 4.422 1 95.38 88 GLY A N 1
ATOM 685 C CA . GLY A 1 88 ? -3.756 -25.75 4.5 1 95.38 88 GLY A CA 1
ATOM 686 C C . GLY A 1 88 ? -3.088 -25.891 3.145 1 95.38 88 GLY A C 1
ATOM 687 O O . GLY A 1 88 ? -1.858 -25.953 3.057 1 95.38 88 GLY A O 1
ATOM 688 N N . ILE A 1 89 ? -3.869 -25.969 2.047 1 95.75 89 ILE A N 1
ATOM 689 C CA . ILE A 1 89 ? -3.258 -26.172 0.738 1 95.75 89 ILE A CA 1
ATOM 690 C C . ILE A 1 89 ? -3.895 -25.234 -0.284 1 95.75 89 ILE A C 1
ATOM 692 O O . ILE A 1 89 ? -4.926 -24.625 -0.011 1 95.75 89 ILE A O 1
ATOM 696 N N . LEU A 1 90 ? -3.316 -25.141 -1.487 1 97.12 90 LEU A N 1
ATOM 697 C CA . LEU A 1 90 ? -3.777 -24.234 -2.529 1 97.12 90 LEU A CA 1
ATOM 698 C C . LEU A 1 90 ? -4.137 -25 -3.799 1 97.12 90 LEU A C 1
ATOM 700 O O . LEU A 1 90 ? -4.32 -24.391 -4.859 1 97.12 90 LEU A O 1
ATOM 704 N N . GLU A 1 91 ? -4.348 -26.25 -3.746 1 95.75 91 GLU A N 1
ATOM 705 C CA . GLU A 1 91 ? -4.5 -27.125 -4.906 1 95.75 91 GLU A CA 1
ATOM 706 C C . GLU A 1 91 ? -5.77 -26.781 -5.684 1 95.75 91 GLU A C 1
ATOM 708 O O . GLU A 1 91 ? -5.812 -26.938 -6.906 1 95.75 91 GLU A O 1
ATOM 713 N N . SER A 1 92 ? -6.766 -26.344 -5.016 1 95.38 92 SER A N 1
ATOM 714 C CA . SER A 1 92 ? -8.055 -26.109 -5.66 1 95.38 92 SER A CA 1
ATOM 715 C C . SER A 1 92 ? -8.109 -24.719 -6.285 1 95.38 92 SER A C 1
ATOM 717 O O . SER A 1 92 ? -9.047 -24.406 -7.023 1 95.38 92 SER A O 1
ATOM 719 N N . ILE A 1 93 ? -7.16 -23.859 -6.008 1 95.56 93 ILE A N 1
ATOM 720 C CA . ILE A 1 93 ? -7.156 -22.484 -6.5 1 95.56 93 ILE A CA 1
ATOM 721 C C . ILE A 1 93 ? -6.598 -22.453 -7.918 1 95.56 93 ILE A C 1
ATOM 723 O O . ILE A 1 93 ? -5.504 -22.953 -8.172 1 95.56 93 ILE A O 1
ATOM 727 N N . PRO A 1 94 ? -7.297 -21.844 -8.859 1 93.06 94 PRO A N 1
ATOM 728 C CA . PRO A 1 94 ? -6.793 -21.781 -10.234 1 93.06 94 PRO A CA 1
ATOM 729 C C . PRO A 1 94 ? -5.469 -21.016 -10.336 1 93.06 94 PRO A C 1
ATOM 731 O O . PRO A 1 94 ? -5.27 -20.016 -9.641 1 93.06 94 PRO A O 1
ATOM 734 N N . ASP A 1 95 ? -4.582 -21.469 -11.25 1 92.75 95 ASP A N 1
ATOM 735 C CA . ASP A 1 95 ? -3.285 -20.828 -11.461 1 92.75 95 ASP A CA 1
ATOM 736 C C . ASP A 1 95 ? -3.441 -19.344 -11.742 1 92.75 95 ASP A C 1
ATOM 738 O O . ASP A 1 9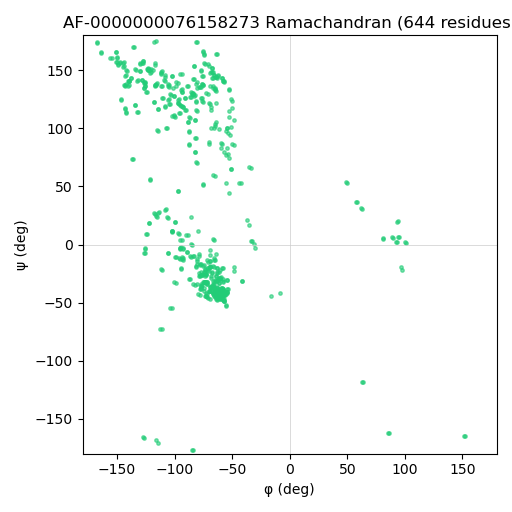5 ? -2.648 -18.531 -11.258 1 92.75 95 ASP A O 1
ATOM 742 N N . LEU A 1 96 ? -4.465 -19 -12.484 1 92.56 96 LEU A N 1
ATOM 743 C CA . LEU A 1 96 ? -4.672 -17.609 -12.914 1 92.56 96 LEU A CA 1
ATOM 744 C C . LEU A 1 96 ? -4.859 -16.688 -11.719 1 92.56 96 LEU A C 1
ATOM 746 O O . LEU A 1 96 ? -4.488 -15.516 -11.766 1 92.56 96 LEU A O 1
ATOM 750 N N . THR A 1 97 ? -5.418 -17.25 -10.633 1 95.38 97 THR A N 1
ATOM 751 C CA . THR A 1 97 ? -5.609 -16.469 -9.422 1 95.38 97 THR A CA 1
ATOM 752 C C . THR A 1 97 ? -4.273 -15.922 -8.922 1 95.38 97 THR A C 1
ATOM 754 O O . THR A 1 97 ? -4.168 -14.734 -8.586 1 95.38 97 THR A O 1
ATOM 757 N N . PHE A 1 98 ? -3.256 -16.688 -8.914 1 96.94 98 PHE A N 1
ATOM 758 C CA . PHE A 1 98 ? -1.944 -16.312 -8.406 1 96.94 98 PHE A CA 1
ATOM 759 C C . PHE A 1 98 ? -1.287 -15.281 -9.32 1 96.94 98 PHE A C 1
ATOM 761 O O . PHE A 1 98 ? -0.685 -14.32 -8.852 1 96.94 98 PHE A O 1
ATOM 768 N N . PHE A 1 99 ? -1.456 -15.484 -10.625 1 96 99 PHE A N 1
ATOM 769 C CA . PHE A 1 99 ? -0.932 -14.516 -11.586 1 96 99 PHE A CA 1
ATOM 770 C C . PHE A 1 99 ? -1.633 -13.172 -11.438 1 96 99 PHE A C 1
ATOM 772 O O . PHE A 1 99 ? -0.996 -12.125 -11.531 1 96 99 PHE A O 1
ATOM 779 N N . ASN A 1 100 ? -2.92 -13.219 -11.227 1 96.56 100 ASN A N 1
ATOM 780 C CA . ASN A 1 100 ? -3.674 -11.984 -11.031 1 96.56 100 ASN A CA 1
ATOM 781 C C . ASN A 1 100 ? -3.188 -11.219 -9.812 1 96.56 100 ASN A C 1
ATOM 783 O O . ASN A 1 100 ? -3.135 -9.984 -9.828 1 96.56 100 ASN A O 1
ATOM 787 N N . LEU A 1 101 ? -2.879 -11.922 -8.75 1 98.25 101 LEU A N 1
ATOM 788 C CA . LEU A 1 101 ? -2.375 -11.273 -7.543 1 98.25 101 LEU A CA 1
ATOM 789 C C . LEU A 1 101 ? -1.046 -10.578 -7.816 1 98.25 101 LEU A C 1
ATOM 791 O O . LEU A 1 101 ? -0.857 -9.422 -7.441 1 98.25 101 LEU A O 1
ATOM 795 N N . ALA A 1 102 ? -0.143 -11.266 -8.461 1 98.31 102 ALA A N 1
ATOM 796 C CA . ALA A 1 102 ? 1.145 -10.672 -8.82 1 98.31 102 ALA A CA 1
ATOM 797 C C . ALA A 1 102 ? 0.961 -9.461 -9.727 1 98.31 102 ALA A C 1
ATOM 799 O O . ALA A 1 102 ? 1.569 -8.414 -9.508 1 98.31 102 ALA A O 1
ATOM 800 N N . ARG A 1 103 ? 0.138 -9.633 -10.719 1 97.88 103 ARG A N 1
ATOM 801 C CA . ARG A 1 103 ? -0.138 -8.562 -11.672 1 97.88 103 ARG A CA 1
ATOM 802 C C . ARG A 1 103 ? -0.694 -7.328 -10.969 1 97.88 103 ARG A C 1
ATOM 804 O O . ARG A 1 103 ? -0.312 -6.199 -11.281 1 97.88 103 ARG A O 1
ATOM 811 N N . ASN A 1 104 ? -1.604 -7.59 -10.094 1 98.38 104 ASN A N 1
ATOM 812 C CA . ASN A 1 104 ? -2.297 -6.496 -9.422 1 98.38 104 ASN A CA 1
ATOM 813 C C . ASN A 1 104 ? -1.328 -5.625 -8.625 1 98.38 104 ASN A C 1
ATOM 815 O O . ASN A 1 104 ? -1.501 -4.406 -8.547 1 98.38 104 ASN A O 1
ATOM 819 N N . VAL A 1 105 ? -0.353 -6.23 -7.992 1 98.62 105 VAL A N 1
ATOM 820 C CA . VAL A 1 105 ? 0.685 -5.492 -7.281 1 98.62 105 VAL A CA 1
ATOM 821 C C . VAL A 1 105 ? 1.43 -4.582 -8.25 1 98.62 105 VAL A C 1
ATOM 823 O O . VAL A 1 105 ? 1.609 -3.391 -7.984 1 98.62 105 VAL A O 1
ATOM 826 N N . VAL A 1 106 ? 1.801 -5.094 -9.383 1 98.25 106 VAL A N 1
ATOM 827 C CA . VAL A 1 106 ? 2.564 -4.34 -10.367 1 98.25 106 VAL A CA 1
ATOM 828 C C . VAL A 1 106 ? 1.707 -3.209 -10.938 1 98.25 106 VAL A C 1
ATOM 830 O O . VAL A 1 106 ? 2.174 -2.074 -11.07 1 98.25 106 VAL A O 1
ATOM 833 N N . MET A 1 107 ? 0.522 -3.502 -11.211 1 97.06 107 MET A N 1
ATOM 834 C CA . MET A 1 107 ? -0.402 -2.502 -11.734 1 97.06 107 MET A CA 1
ATOM 835 C C . MET A 1 107 ? -0.543 -1.331 -10.766 1 97.06 107 MET A C 1
ATOM 837 O O . MET A 1 107 ? -0.596 -0.175 -11.188 1 97.06 107 MET A O 1
ATOM 841 N N . THR A 1 108 ? -0.597 -1.61 -9.523 1 96.88 108 THR A N 1
ATOM 842 C CA . THR A 1 108 ? -0.819 -0.604 -8.492 1 96.88 108 THR A CA 1
ATOM 843 C C . THR A 1 108 ? 0.456 0.195 -8.234 1 96.88 108 THR A C 1
ATOM 845 O O . THR A 1 108 ? 0.401 1.403 -7.996 1 96.88 108 THR A O 1
ATOM 848 N N . GLY A 1 109 ? 1.587 -0.451 -8.32 1 95.25 109 GLY A N 1
ATOM 849 C CA . GLY A 1 109 ? 2.818 0.168 -7.859 1 95.25 109 GLY A CA 1
ATOM 850 C C . GLY A 1 109 ? 3.721 0.619 -8.992 1 95.25 109 GLY A C 1
ATOM 851 O O . GLY A 1 109 ? 4.762 1.238 -8.758 1 95.25 109 GLY A O 1
ATOM 852 N N . SER A 1 110 ? 3.406 0.298 -10.266 1 90.88 110 SER A N 1
ATOM 853 C CA . SER A 1 110 ? 4.273 0.678 -11.375 1 90.88 110 SER A CA 1
ATOM 854 C C . SER A 1 110 ? 4.289 2.191 -11.57 1 90.88 110 SER A C 1
ATOM 856 O O . SER A 1 110 ? 3.305 2.871 -11.273 1 90.88 110 SER A O 1
ATOM 858 N N . PRO A 1 111 ? 5.422 2.766 -11.922 1 90.38 111 PRO A N 1
ATOM 859 C CA . PRO A 1 111 ? 6.609 2.055 -12.398 1 90.38 111 PRO A CA 1
ATOM 860 C C . PRO A 1 111 ? 7.621 1.779 -11.297 1 90.38 111 PRO A C 1
ATOM 862 O O . PRO A 1 111 ? 8.641 1.118 -11.531 1 90.38 111 PRO A O 1
ATOM 865 N N . GLN A 1 112 ? 7.363 2.242 -10.102 1 92.88 112 GLN A N 1
ATOM 866 C CA . GLN A 1 112 ? 8.328 2.031 -9.023 1 92.88 112 GLN A CA 1
ATOM 867 C C . GLN A 1 112 ? 8.477 0.548 -8.703 1 92.88 112 GLN A C 1
ATOM 869 O O . GLN A 1 112 ? 9.594 0.069 -8.461 1 92.88 112 GLN A O 1
ATOM 874 N N . VAL A 1 113 ? 7.363 -0.107 -8.68 1 97.12 113 VAL A N 1
ATOM 875 C CA . VAL A 1 113 ? 7.395 -1.562 -8.562 1 97.12 113 VAL A CA 1
ATOM 876 C C . VAL A 1 113 ? 7.629 -2.184 -9.938 1 97.12 113 VAL A C 1
ATOM 878 O O . VAL A 1 113 ? 6.742 -2.162 -10.797 1 97.12 113 VAL A O 1
ATOM 881 N N . PHE A 1 114 ? 8.766 -2.662 -10.109 1 97 114 PHE A N 1
ATOM 882 C CA . PHE A 1 114 ? 9.117 -3.268 -11.391 1 97 114 PHE A CA 1
ATOM 883 C C . PHE A 1 114 ? 8.422 -4.613 -11.562 1 97 114 PHE A C 1
ATOM 885 O O . PHE A 1 114 ? 7.906 -4.918 -12.641 1 97 114 PHE A O 1
ATOM 892 N N . SER A 1 115 ? 8.461 -5.379 -10.484 1 97.94 115 SER A N 1
ATOM 893 C CA . SER A 1 115 ? 7.883 -6.715 -10.586 1 97.94 115 SER A CA 1
ATOM 894 C C . SER A 1 115 ? 7.348 -7.188 -9.234 1 97.94 115 SER A C 1
ATOM 896 O O . SER A 1 115 ? 7.617 -6.57 -8.203 1 97.94 115 SER A O 1
ATOM 898 N N . SER A 1 116 ? 6.559 -8.234 -9.297 1 98.62 116 SER A N 1
ATOM 899 C CA . SER A 1 116 ? 6.016 -8.906 -8.125 1 98.62 116 SER A CA 1
ATOM 900 C C . SER A 1 116 ? 5.781 -10.391 -8.391 1 98.62 116 SER A C 1
ATOM 902 O O . SER A 1 116 ? 5.668 -10.805 -9.547 1 98.62 116 SER A O 1
ATOM 904 N N . GLY A 1 117 ? 5.758 -11.133 -7.297 1 98.19 117 GLY A N 1
ATOM 905 C CA . GLY A 1 117 ? 5.496 -12.555 -7.469 1 98.19 117 GLY A CA 1
ATOM 906 C C . GLY A 1 117 ? 5.184 -13.258 -6.164 1 98.19 117 GLY A C 1
ATOM 907 O O . GLY A 1 117 ? 5.172 -12.641 -5.102 1 98.19 117 GLY A O 1
ATOM 908 N N . LEU A 1 118 ? 4.832 -14.484 -6.332 1 98.25 118 LEU A N 1
ATOM 909 C CA . LEU A 1 118 ? 4.621 -15.445 -5.258 1 98.25 118 LEU A CA 1
ATOM 910 C C . LEU A 1 118 ? 5.5 -16.672 -5.453 1 98.25 118 LEU A C 1
ATOM 912 O O . LEU A 1 118 ? 5.895 -17 -6.578 1 98.25 118 LEU A O 1
ATOM 916 N N . ALA A 1 119 ? 5.852 -17.281 -4.43 1 97.5 119 ALA A N 1
ATOM 917 C CA . ALA A 1 119 ? 6.551 -18.562 -4.422 1 97.5 119 ALA A CA 1
ATOM 918 C C . ALA A 1 119 ? 6.066 -19.438 -3.273 1 97.5 119 ALA A C 1
ATOM 920 O O . ALA A 1 119 ? 5.922 -18.969 -2.143 1 97.5 119 ALA A O 1
ATOM 921 N N . PHE A 1 120 ? 5.879 -20.734 -3.568 1 96.88 120 PHE A N 1
ATOM 922 C CA . PHE A 1 120 ? 5.215 -21.578 -2.58 1 96.88 120 PHE A CA 1
ATOM 923 C C . PHE A 1 120 ? 6.098 -22.766 -2.205 1 96.88 120 PHE A C 1
ATOM 925 O O . PHE A 1 120 ? 6.871 -23.25 -3.029 1 96.88 120 PHE A O 1
ATOM 932 N N . GLU A 1 121 ? 5.891 -23.156 -0.984 1 95.31 121 GLU A N 1
ATOM 933 C CA . GLU A 1 121 ? 6.441 -24.453 -0.573 1 95.31 121 GLU A CA 1
ATOM 934 C C . GLU A 1 121 ? 5.75 -25.594 -1.291 1 95.31 121 GLU A C 1
ATOM 936 O O . GLU A 1 121 ? 4.555 -25.531 -1.585 1 95.31 121 GLU A O 1
ATOM 941 N N . PRO A 1 122 ? 6.48 -26.688 -1.469 1 92.62 122 PRO A N 1
ATOM 942 C CA . PRO A 1 122 ? 5.902 -27.797 -2.217 1 92.62 122 PRO A CA 1
ATOM 943 C C . PRO A 1 122 ? 4.734 -28.453 -1.486 1 92.62 122 PRO A C 1
ATOM 945 O O . PRO A 1 122 ? 3.875 -29.078 -2.121 1 92.62 122 PRO A O 1
ATOM 948 N N . ASP A 1 123 ? 4.613 -28.391 -0.211 1 92.75 123 ASP A N 1
ATOM 949 C CA . ASP A 1 123 ? 3.551 -29.047 0.538 1 92.75 123 ASP A CA 1
ATOM 950 C C . ASP A 1 123 ? 2.238 -28.266 0.428 1 92.75 123 ASP A C 1
ATOM 952 O O . ASP A 1 123 ? 1.172 -28.797 0.75 1 92.75 123 ASP A O 1
ATOM 956 N N . VAL A 1 124 ? 2.277 -27.047 0.031 1 94.88 124 VAL A N 1
ATOM 957 C CA . VAL A 1 124 ? 1.057 -26.25 -0.029 1 94.88 124 VAL A CA 1
ATOM 958 C C . VAL A 1 124 ? 0.544 -26.188 -1.466 1 94.88 124 VAL A C 1
ATOM 960 O O . VAL A 1 124 ? -0.657 -26.031 -1.698 1 94.88 124 VAL A O 1
ATOM 963 N N . PHE A 1 125 ? 1.396 -26.203 -2.389 1 93 125 PHE A N 1
ATOM 964 C CA . PHE A 1 125 ? 1.094 -26.234 -3.814 1 93 125 PHE A CA 1
ATOM 965 C C . PHE A 1 125 ? 1.925 -27.297 -4.523 1 93 125 PHE A C 1
ATOM 967 O O . PHE A 1 125 ? 3.141 -27.156 -4.668 1 93 125 PHE A O 1
ATOM 974 N N . SER A 1 126 ? 1.296 -28.406 -5.082 1 90.94 126 SER A N 1
ATOM 975 C CA . SER A 1 126 ? 2.078 -29.547 -5.543 1 90.94 126 SER A CA 1
ATOM 976 C C . SER A 1 126 ? 1.788 -29.859 -7.008 1 90.94 126 SER A C 1
ATOM 978 O O . SER A 1 126 ? 2.281 -30.859 -7.547 1 90.94 126 SER A O 1
ATOM 980 N N . ARG A 1 127 ? 1.04 -28.984 -7.699 1 89.81 127 ARG A N 1
ATOM 981 C CA . ARG A 1 127 ? 0.712 -29.25 -9.094 1 89.81 127 ARG A CA 1
ATOM 982 C C . ARG A 1 127 ? 1.969 -29.25 -9.961 1 89.81 127 ARG A C 1
ATOM 984 O O . ARG A 1 127 ? 2.025 -29.938 -10.977 1 89.81 127 ARG A O 1
ATOM 991 N N . TYR A 1 128 ? 2.934 -28.453 -9.555 1 89.44 128 TYR A N 1
ATOM 992 C CA . TYR A 1 128 ? 4.23 -28.391 -10.211 1 89.44 128 TYR A CA 1
ATOM 993 C C . TYR A 1 128 ? 5.363 -28.562 -9.211 1 89.44 128 TYR A C 1
ATOM 995 O O . TYR A 1 128 ? 5.168 -28.391 -8.008 1 89.44 128 TYR A O 1
ATOM 1003 N N . LYS A 1 129 ? 6.52 -29 -9.703 1 87.88 129 LYS A N 1
ATOM 1004 C CA . LYS A 1 129 ? 7.676 -29.141 -8.82 1 87.88 129 LYS A CA 1
ATOM 1005 C C . LYS A 1 129 ? 7.969 -27.828 -8.102 1 87.88 129 LYS A C 1
ATOM 1007 O O . LYS A 1 129 ? 8.312 -27.812 -6.918 1 87.88 129 LYS A O 1
ATOM 1012 N N . ALA A 1 130 ? 7.883 -26.75 -8.859 1 90.81 130 ALA A N 1
ATOM 1013 C CA . ALA A 1 130 ? 7.996 -25.391 -8.344 1 90.81 130 ALA A CA 1
ATOM 1014 C C . ALA A 1 130 ? 7.031 -24.453 -9.07 1 90.81 130 ALA A C 1
ATOM 1016 O O . ALA A 1 130 ? 6.703 -24.672 -10.234 1 90.81 130 ALA A O 1
ATOM 1017 N N . PHE A 1 131 ? 6.555 -23.547 -8.359 1 92.25 131 PHE A N 1
ATOM 1018 C CA . PHE A 1 131 ? 5.598 -22.609 -8.938 1 92.25 131 PHE A CA 1
ATOM 1019 C C . PHE A 1 131 ? 5.809 -21.203 -8.375 1 92.25 131 PHE A C 1
ATOM 1021 O O . PHE A 1 131 ? 5.695 -21 -7.164 1 92.25 131 PHE A O 1
ATOM 1028 N N . ALA A 1 132 ? 6.152 -20.297 -9.219 1 94.81 132 ALA A N 1
ATOM 1029 C CA . ALA A 1 132 ? 6.402 -18.922 -8.828 1 94.81 132 ALA A CA 1
ATOM 1030 C C . ALA A 1 132 ? 5.766 -17.953 -9.82 1 94.81 132 ALA A C 1
ATOM 1032 O O . ALA A 1 132 ? 6.465 -17.312 -10.617 1 94.81 132 ALA A O 1
ATOM 1033 N N . PRO A 1 133 ? 4.387 -17.844 -9.742 1 95.56 133 PRO A N 1
ATOM 1034 C CA . PRO A 1 133 ? 3.734 -16.844 -10.602 1 95.56 133 PRO A CA 1
ATOM 1035 C C . PRO A 1 133 ? 4.336 -15.453 -10.453 1 95.56 133 PRO A C 1
ATOM 1037 O O . PRO A 1 133 ? 4.562 -14.992 -9.328 1 95.56 133 PRO A O 1
ATOM 1040 N N . TYR A 1 134 ? 4.594 -14.852 -11.562 1 96.06 134 TYR A N 1
ATOM 1041 C CA . TYR A 1 134 ? 5.406 -13.641 -11.633 1 96.06 134 TYR A CA 1
ATOM 1042 C C . TYR A 1 134 ? 4.824 -12.648 -12.625 1 96.06 134 TYR A C 1
ATOM 1044 O O . TYR A 1 134 ? 4.285 -13.047 -13.664 1 96.06 134 TYR A O 1
ATOM 1052 N N . ALA A 1 135 ? 4.859 -11.375 -12.305 1 97.25 135 ALA A N 1
ATOM 1053 C CA . ALA A 1 135 ? 4.453 -10.273 -13.172 1 97.25 135 ALA A CA 1
ATOM 1054 C C . ALA A 1 135 ? 5.504 -9.164 -13.18 1 97.25 135 ALA A C 1
ATOM 1056 O O . ALA A 1 135 ? 6.098 -8.859 -12.148 1 97.25 135 ALA A O 1
ATOM 1057 N N . TYR A 1 136 ? 5.766 -8.562 -14.289 1 96.56 136 TYR A N 1
ATOM 1058 C CA . TYR A 1 136 ? 6.664 -7.414 -14.328 1 96.56 136 TYR A CA 1
ATOM 1059 C C . TYR A 1 136 ? 6.203 -6.395 -15.359 1 96.56 136 TYR A C 1
ATOM 1061 O O . TYR A 1 136 ? 5.441 -6.723 -16.266 1 96.56 136 TYR A O 1
ATOM 1069 N N . TYR A 1 137 ? 6.559 -5.176 -15.133 1 95.25 137 TYR A N 1
ATOM 1070 C CA . TYR A 1 137 ? 6.199 -4.027 -15.953 1 95.25 137 TYR A CA 1
ATOM 1071 C C . TYR A 1 137 ? 7.379 -3.57 -16.797 1 95.25 137 TYR A C 1
ATOM 1073 O O . TYR A 1 137 ? 8.438 -3.238 -16.266 1 95.25 137 TYR A O 1
ATOM 1081 N N . LYS A 1 138 ? 7.219 -3.566 -18.094 1 90.06 138 LYS A N 1
ATOM 1082 C CA . LYS A 1 138 ? 8.25 -3.086 -19 1 90.06 138 LYS A CA 1
ATOM 1083 C C . LYS A 1 138 ? 7.629 -2.42 -20.234 1 90.06 138 LYS A C 1
ATOM 1085 O O . LYS A 1 138 ? 6.766 -3 -20.891 1 90.06 138 LYS A O 1
ATOM 1090 N N . HIS A 1 139 ? 8.047 -1.151 -20.453 1 90.06 139 HIS A N 1
ATOM 1091 C CA . HIS A 1 139 ? 7.641 -0.391 -21.625 1 90.06 139 HIS A CA 1
ATOM 1092 C C . HIS A 1 139 ? 6.121 -0.271 -21.703 1 90.06 139 HIS A C 1
ATOM 1094 O O . HIS A 1 139 ? 5.527 -0.52 -22.75 1 90.06 139 HIS A O 1
ATOM 1100 N N . GLY A 1 140 ? 5.492 -0.143 -20.656 1 91.44 140 GLY A N 1
ATOM 1101 C CA . GLY A 1 140 ? 4.066 0.147 -20.641 1 91.44 140 GLY A CA 1
ATOM 1102 C C . GLY A 1 140 ? 3.201 -1.101 -20.641 1 91.44 140 GLY A C 1
ATOM 1103 O O . GLY A 1 140 ? 1.976 -1.012 -20.719 1 91.44 140 GLY A O 1
ATOM 1104 N N . VAL A 1 141 ? 3.824 -2.258 -20.531 1 95.12 141 VAL A N 1
ATOM 1105 C CA . VAL A 1 141 ? 3.109 -3.527 -20.609 1 95.12 141 VAL A CA 1
ATOM 1106 C C . VAL A 1 141 ? 3.422 -4.371 -19.375 1 95.12 141 VAL A C 1
ATOM 1108 O O . VAL A 1 141 ? 4.562 -4.398 -18.906 1 95.12 141 VAL A O 1
ATOM 1111 N N . ILE A 1 142 ? 2.381 -4.984 -18.828 1 96.88 142 ILE A N 1
ATOM 1112 C CA . ILE A 1 142 ? 2.602 -5.98 -17.781 1 96.88 142 ILE A CA 1
ATOM 1113 C C . ILE A 1 142 ? 2.67 -7.371 -18.406 1 96.88 142 ILE A C 1
ATOM 1115 O O . ILE A 1 142 ? 1.812 -7.738 -19.203 1 96.88 142 ILE A O 1
ATOM 1119 N N . ARG A 1 143 ? 3.682 -8.086 -18.016 1 95.19 143 ARG A N 1
ATOM 1120 C CA . ARG A 1 143 ? 3.854 -9.445 -18.5 1 95.19 143 ARG A CA 1
ATOM 1121 C C . ARG A 1 143 ? 3.775 -10.461 -17.375 1 95.19 143 ARG A C 1
ATOM 1123 O O . ARG A 1 143 ? 4.324 -10.234 -16.297 1 95.19 143 ARG A O 1
ATOM 1130 N N . LEU A 1 144 ? 3.062 -11.57 -17.656 1 95.38 144 LEU A N 1
ATOM 1131 C CA . LEU A 1 144 ? 2.914 -12.648 -16.688 1 95.38 144 LEU A CA 1
ATOM 1132 C C . LEU A 1 144 ? 3.658 -13.898 -17.141 1 95.38 144 LEU A C 1
ATOM 1134 O O . LEU A 1 144 ? 3.58 -14.281 -18.312 1 95.38 144 LEU A O 1
ATOM 1138 N N . TYR A 1 145 ? 4.34 -14.484 -16.203 1 91.06 145 TYR A N 1
ATOM 1139 C CA . TYR A 1 145 ? 4.938 -15.781 -16.484 1 91.06 145 TYR A CA 1
ATOM 1140 C C . TYR A 1 145 ? 5.344 -16.484 -15.203 1 91.06 145 TYR A C 1
ATOM 1142 O O . TYR A 1 145 ? 5.367 -15.883 -14.133 1 91.06 145 TYR A O 1
ATOM 1150 N N . ASP A 1 146 ? 5.605 -17.734 -15.273 1 93.06 146 ASP A N 1
ATOM 1151 C CA . ASP A 1 146 ? 6.074 -18.516 -14.141 1 93.06 146 ASP A CA 1
ATOM 1152 C C . ASP A 1 146 ? 7.594 -18.453 -14.016 1 93.06 146 ASP A C 1
ATOM 1154 O O . ASP A 1 146 ? 8.312 -19.062 -14.82 1 93.06 146 ASP A O 1
ATOM 1158 N N . LEU A 1 147 ? 8.023 -17.781 -13.023 1 90.81 147 LEU A N 1
ATOM 1159 C CA . LEU A 1 147 ? 9.453 -17.562 -12.812 1 90.81 147 LEU A CA 1
ATOM 1160 C C . LEU A 1 147 ? 10.18 -18.891 -12.609 1 90.81 147 LEU A C 1
ATOM 1162 O O . LEU A 1 147 ? 11.359 -19 -12.945 1 90.81 147 LEU A O 1
ATOM 1166 N N . SER A 1 148 ? 9.508 -19.891 -12.078 1 90.81 148 SER A N 1
ATOM 1167 C CA . SER A 1 148 ? 10.133 -21.156 -11.727 1 90.81 148 SER A CA 1
ATOM 1168 C C . SER A 1 148 ? 10.547 -21.938 -12.969 1 90.81 148 SER A C 1
ATOM 1170 O O . SER A 1 148 ? 11.305 -22.906 -12.883 1 90.81 148 SER A O 1
ATOM 1172 N N . LEU A 1 149 ? 10.07 -21.562 -14.078 1 87.81 149 LEU A N 1
ATOM 1173 C CA . LEU A 1 149 ? 10.477 -22.203 -15.32 1 87.81 149 LEU A CA 1
ATOM 1174 C C . LEU A 1 149 ? 11.898 -21.812 -15.703 1 87.81 149 LEU A C 1
ATOM 1176 O O . LEU A 1 149 ? 12.578 -22.531 -16.438 1 87.81 149 LEU A O 1
ATOM 1180 N N . SER A 1 150 ? 12.344 -20.672 -15.25 1 81 150 SER A N 1
ATOM 1181 C CA . SER A 1 150 ? 13.664 -20.172 -15.617 1 81 150 SER A CA 1
ATOM 1182 C C . SER A 1 150 ? 14.609 -20.188 -14.422 1 81 150 SER A C 1
ATOM 1184 O O . SER A 1 150 ? 15.828 -20.094 -14.586 1 81 150 SER A O 1
ATOM 1186 N N . TYR A 1 151 ? 13.992 -20.188 -13.398 1 77.94 151 TYR A N 1
ATOM 1187 C CA . TYR A 1 151 ? 14.727 -19.953 -12.164 1 77.94 151 TYR A CA 1
ATOM 1188 C C . TYR A 1 151 ? 14.188 -20.828 -11.031 1 77.94 151 TYR A C 1
ATOM 1190 O O . TYR A 1 151 ? 13.023 -20.703 -10.648 1 77.94 151 TYR A O 1
ATOM 1198 N N . VAL A 1 152 ? 15.078 -21.812 -10.555 1 83.38 152 VAL A N 1
ATOM 1199 C CA . VAL A 1 152 ? 14.609 -22.641 -9.445 1 83.38 152 VAL A CA 1
ATOM 1200 C C . VAL A 1 152 ? 14.938 -21.969 -8.117 1 83.38 152 VAL A C 1
ATOM 1202 O O . VAL A 1 152 ? 16.016 -22.188 -7.551 1 83.38 152 VAL A O 1
ATOM 1205 N N . TYR A 1 153 ? 14.016 -21.297 -7.574 1 88 153 TYR A N 1
ATOM 1206 C CA . TYR A 1 153 ? 14.242 -20.438 -6.41 1 88 153 TYR A CA 1
ATOM 1207 C C . TYR A 1 153 ? 14.492 -21.281 -5.164 1 88 153 TYR A C 1
ATOM 1209 O O . TYR A 1 153 ? 15.148 -20.828 -4.223 1 88 153 TYR A O 1
ATOM 1217 N N . GLN A 1 154 ? 14.109 -22.547 -5.133 1 85.75 154 GLN A N 1
ATOM 1218 C CA . GLN A 1 154 ? 14.211 -23.391 -3.951 1 85.75 154 GLN A CA 1
ATOM 1219 C C . GLN A 1 154 ? 15.656 -23.812 -3.699 1 85.75 154 GLN A C 1
ATOM 1221 O O . GLN A 1 154 ? 16.031 -24.125 -2.566 1 85.75 154 GLN A O 1
ATOM 1226 N N . THR A 1 155 ? 16.422 -23.781 -4.75 1 81.5 155 THR A N 1
ATOM 1227 C CA . THR A 1 155 ? 17.766 -24.328 -4.602 1 81.5 155 THR A CA 1
ATOM 1228 C C . THR A 1 155 ? 18.812 -23.297 -5.039 1 81.5 155 THR A C 1
ATOM 1230 O O . THR A 1 155 ? 20.016 -23.5 -4.816 1 81.5 155 THR A O 1
ATOM 1233 N N . SER A 1 156 ? 18.359 -22.297 -5.555 1 79.25 156 SER A N 1
ATOM 1234 C CA . SER A 1 156 ? 19.312 -21.312 -6.09 1 79.25 156 SER A CA 1
ATOM 1235 C C . SER A 1 156 ? 19.922 -20.484 -4.973 1 79.25 156 SER A C 1
ATOM 1237 O O . SER A 1 156 ? 19.203 -19.969 -4.109 1 79.25 156 SER A O 1
ATOM 1239 N N . VAL A 1 157 ? 21.219 -20.297 -5.047 1 75.5 157 VAL A N 1
ATOM 1240 C CA . VAL A 1 157 ? 21.938 -19.484 -4.078 1 75.5 157 VAL A CA 1
ATOM 1241 C C . VAL A 1 157 ? 21.562 -18.016 -4.25 1 75.5 157 VAL A C 1
ATOM 1243 O O . VAL A 1 157 ? 21.703 -17.219 -3.32 1 75.5 157 VAL A O 1
ATOM 1246 N N . ASP A 1 158 ? 21 -17.688 -5.434 1 77 158 ASP A N 1
ATOM 1247 C CA . ASP A 1 158 ? 20.641 -16.297 -5.742 1 77 158 ASP A CA 1
ATOM 1248 C C . ASP A 1 158 ? 19.25 -15.969 -5.199 1 77 158 ASP A C 1
ATOM 1250 O O . ASP A 1 158 ? 18.797 -14.828 -5.297 1 77 158 ASP A O 1
ATOM 1254 N N . SER A 1 159 ? 18.641 -16.953 -4.566 1 87.81 159 SER A N 1
ATOM 1255 C CA . SER A 1 159 ? 17.266 -16.734 -4.09 1 87.81 159 SER A CA 1
ATOM 1256 C C . SER A 1 159 ? 17.25 -16.344 -2.613 1 87.81 159 SER A C 1
ATOM 1258 O O . SER A 1 159 ? 16.469 -16.891 -1.837 1 87.81 159 SER A O 1
ATOM 1260 N N . GLU A 1 160 ? 18.125 -15.422 -2.289 1 89.25 160 GLU A N 1
ATOM 1261 C CA . GLU A 1 160 ? 18.141 -14.945 -0.91 1 89.25 160 GLU A CA 1
ATOM 1262 C C . GLU A 1 160 ? 16.766 -14.445 -0.477 1 89.25 160 GLU A C 1
ATOM 1264 O O . GLU A 1 160 ? 16.406 -14.57 0.691 1 89.25 160 GLU A O 1
ATOM 1269 N N . TRP A 1 161 ? 16.078 -13.961 -1.396 1 93.56 161 TRP A N 1
ATOM 1270 C CA . TRP A 1 161 ? 14.742 -13.438 -1.129 1 93.56 161 TRP A CA 1
ATOM 1271 C C . TRP A 1 161 ? 13.812 -14.547 -0.648 1 93.56 161 TRP A C 1
ATOM 1273 O O . TRP A 1 161 ? 12.789 -14.281 -0.011 1 93.56 161 TRP A O 1
ATOM 1283 N N . TYR A 1 162 ? 14.094 -15.82 -0.882 1 95.94 162 TYR A N 1
ATOM 1284 C CA . TYR A 1 162 ? 13.266 -16.953 -0.478 1 95.94 162 TYR A CA 1
ATOM 1285 C C . TYR A 1 162 ? 13.867 -17.656 0.737 1 95.94 162 TYR A C 1
ATOM 1287 O O . TYR A 1 162 ? 13.203 -17.797 1.768 1 95.94 162 TYR A O 1
ATOM 1295 N N . TYR A 1 163 ? 15.141 -18.062 0.644 1 93.69 163 TYR A N 1
ATOM 1296 C CA . TYR A 1 163 ? 15.695 -18.953 1.651 1 93.69 163 TYR A CA 1
ATOM 1297 C C . TYR A 1 163 ? 15.938 -18.219 2.963 1 93.69 163 TYR A C 1
ATOM 1299 O O . TYR A 1 163 ? 15.945 -18.828 4.035 1 93.69 163 TYR A O 1
ATOM 1307 N N . ASN A 1 164 ? 16.156 -16.859 2.867 1 94.19 164 ASN A N 1
ATOM 1308 C CA . ASN A 1 164 ? 16.312 -16.094 4.102 1 94.19 164 ASN A CA 1
ATOM 1309 C C . ASN A 1 164 ? 15.062 -16.203 4.98 1 94.19 164 ASN A C 1
ATOM 1311 O O . ASN A 1 164 ? 15.164 -16.219 6.207 1 94.19 164 ASN A O 1
ATOM 1315 N N . LEU A 1 165 ? 13.922 -16.219 4.375 1 97.19 165 LEU A N 1
ATOM 1316 C CA . LEU A 1 165 ? 12.672 -16.312 5.117 1 97.19 165 LEU A CA 1
ATOM 1317 C C . LEU A 1 165 ? 12.344 -17.766 5.445 1 97.19 165 LEU A C 1
ATOM 1319 O O . LEU A 1 165 ? 11.812 -18.047 6.52 1 97.19 165 LEU A O 1
ATOM 1323 N N . GLU A 1 166 ? 12.68 -18.656 4.59 1 96.19 166 GLU A N 1
ATOM 1324 C CA . GLU A 1 166 ? 12.422 -20.078 4.797 1 96.19 166 GLU A CA 1
ATOM 1325 C C . GLU A 1 166 ? 13.18 -20.609 6.008 1 96.19 166 GLU A C 1
ATOM 1327 O O . GLU A 1 166 ? 12.664 -21.422 6.766 1 96.19 166 GLU A O 1
ATOM 1332 N N . SER A 1 167 ? 14.367 -20.125 6.207 1 95 167 SER A N 1
ATOM 1333 C CA . SER A 1 167 ? 15.258 -20.656 7.23 1 95 167 SER A CA 1
ATOM 1334 C C . SER A 1 167 ? 14.969 -20.047 8.594 1 95 167 SER A C 1
ATOM 1336 O O . SER A 1 167 ? 15.461 -20.516 9.617 1 95 167 SER A O 1
ATOM 1338 N N . ARG A 1 168 ? 14.148 -19.031 8.656 1 95.69 168 ARG A N 1
ATOM 1339 C CA . ARG A 1 168 ? 13.828 -18.359 9.914 1 95.69 168 ARG A CA 1
ATOM 1340 C C . ARG A 1 168 ? 12.844 -19.188 10.734 1 95.69 168 ARG A C 1
ATOM 1342 O O . ARG A 1 168 ? 12.055 -19.969 10.18 1 95.69 168 ARG A O 1
ATOM 1349 N N . LYS A 1 169 ? 12.977 -19.047 12.078 1 95.06 169 LYS A N 1
ATOM 1350 C CA . LYS A 1 169 ? 11.969 -19.609 12.969 1 95.06 169 LYS A CA 1
ATOM 1351 C C . LYS A 1 169 ? 10.789 -18.656 13.141 1 95.06 169 LYS A C 1
ATOM 1353 O O . LYS A 1 169 ? 10.977 -17.469 13.438 1 95.06 169 LYS A O 1
ATOM 1358 N N . TRP A 1 170 ? 9.594 -19.188 12.953 1 97.31 170 TRP A N 1
ATOM 1359 C CA . TRP A 1 170 ? 8.43 -18.312 12.93 1 97.31 170 TRP A CA 1
ATOM 1360 C C . TRP A 1 170 ? 7.508 -18.594 14.109 1 97.31 170 TRP A C 1
ATOM 1362 O O . TRP A 1 170 ? 6.316 -18.281 14.07 1 97.31 170 TRP A O 1
ATOM 1372 N N . ASP A 1 171 ? 8.008 -19.078 15.188 1 94.88 171 ASP A N 1
ATOM 1373 C CA . ASP A 1 171 ? 7.223 -19.422 16.359 1 94.88 171 ASP A CA 1
ATOM 1374 C C . ASP A 1 171 ? 6.547 -18.188 16.953 1 94.88 171 ASP A C 1
ATOM 1376 O O . ASP A 1 171 ? 5.512 -18.297 17.625 1 94.88 171 ASP A O 1
ATOM 1380 N N . ASN A 1 172 ? 7.105 -17.062 16.688 1 94.56 172 ASN A N 1
ATOM 1381 C CA . ASN A 1 172 ? 6.582 -15.82 17.266 1 94.56 172 ASN A CA 1
ATOM 1382 C C . ASN A 1 172 ? 5.836 -14.984 16.219 1 94.56 172 ASN A C 1
ATOM 1384 O O . ASN A 1 172 ? 5.711 -13.773 16.375 1 94.56 172 ASN A O 1
ATOM 1388 N N . ALA A 1 173 ? 5.344 -15.648 15.133 1 97.25 173 ALA A N 1
ATOM 1389 C CA . ALA A 1 173 ? 4.562 -14.93 14.125 1 97.25 173 ALA A CA 1
ATOM 1390 C C . ALA A 1 173 ? 3.344 -14.266 14.758 1 97.25 173 ALA A C 1
ATOM 1392 O O . ALA A 1 173 ? 2.723 -14.82 15.664 1 97.25 173 ALA A O 1
ATOM 1393 N N . SER A 1 174 ? 3.033 -13.047 14.297 1 96.94 174 SER A N 1
ATOM 1394 C CA . SER A 1 174 ? 1.869 -12.328 14.789 1 96.94 174 SER A CA 1
ATOM 1395 C C . SER A 1 174 ? 0.573 -13.031 14.414 1 96.94 174 SER A C 1
ATOM 1397 O O . SER A 1 174 ? 0.497 -13.68 13.367 1 96.94 174 SER A O 1
ATOM 1399 N N . SER A 1 175 ? -0.407 -12.961 15.258 1 96.75 175 SER A N 1
ATOM 1400 C CA . SER A 1 175 ? -1.74 -13.492 14.984 1 96.75 175 SER A CA 1
ATOM 1401 C C . SER A 1 175 ? -2.812 -12.438 15.219 1 96.75 175 SER A C 1
ATOM 1403 O O . SER A 1 175 ? -2.576 -11.445 15.922 1 96.75 175 SER A O 1
ATOM 1405 N N . ILE A 1 176 ? -3.943 -12.641 14.602 1 95.56 176 ILE A N 1
ATOM 1406 C CA . ILE A 1 176 ? -5.023 -11.672 14.742 1 95.56 176 ILE A CA 1
ATOM 1407 C C . ILE A 1 176 ? -6.367 -12.391 14.773 1 95.56 176 ILE A C 1
ATOM 1409 O O . ILE A 1 176 ? -6.582 -13.352 14.023 1 95.56 176 ILE A O 1
ATOM 1413 N N . LEU A 1 177 ? -7.211 -11.945 15.672 1 96.5 177 LEU A N 1
ATOM 1414 C CA . LEU A 1 177 ? -8.578 -12.453 15.766 1 96.5 177 LEU A CA 1
ATOM 1415 C C . LEU A 1 177 ? -9.5 -11.703 14.805 1 96.5 177 LEU A C 1
ATOM 1417 O O . LEU A 1 177 ? -9.461 -10.469 14.734 1 96.5 177 LEU A O 1
ATOM 1421 N N . THR A 1 178 ? -10.266 -12.414 14.039 1 95.94 178 THR A N 1
ATOM 1422 C CA . THR A 1 178 ? -11.305 -11.867 13.18 1 95.94 178 THR A CA 1
ATOM 1423 C C . THR A 1 178 ? -12.68 -12.383 13.586 1 95.94 178 THR A C 1
ATOM 1425 O O . THR A 1 178 ? -12.898 -13.594 13.656 1 95.94 178 THR A O 1
ATOM 1428 N N . GLU A 1 179 ? -13.539 -11.453 13.875 1 94.88 179 GLU A N 1
ATOM 1429 C CA . GLU A 1 179 ? -14.938 -11.781 14.141 1 94.88 179 GLU A CA 1
ATOM 1430 C C . GLU A 1 179 ? -15.797 -11.578 12.898 1 94.88 179 GLU A C 1
ATOM 1432 O O . GLU A 1 179 ? -15.867 -10.469 12.367 1 94.88 179 GLU A O 1
ATOM 1437 N N . ARG A 1 180 ? -16.422 -12.594 12.508 1 89.81 180 ARG A N 1
ATOM 1438 C CA . ARG A 1 180 ? -17.219 -12.531 11.281 1 89.81 180 ARG A CA 1
ATOM 1439 C C . ARG A 1 180 ? -18.703 -12.477 11.586 1 89.81 180 ARG A C 1
ATOM 1441 O O . ARG A 1 180 ? -19.188 -13.148 12.5 1 89.81 180 ARG A O 1
ATOM 1448 N N . HIS A 1 181 ? -19.281 -11.633 10.867 1 83.69 181 HIS A N 1
ATOM 1449 C CA . HIS A 1 181 ? -20.734 -11.617 10.859 1 83.69 181 HIS A CA 1
ATOM 1450 C C . HIS A 1 181 ? -21.281 -11.953 9.469 1 83.69 181 HIS A C 1
ATOM 1452 O O . HIS A 1 181 ? -20.641 -11.656 8.461 1 83.69 181 HIS A O 1
ATOM 1458 N N . GLN A 1 182 ? -22.25 -12.75 9.406 1 76.38 182 GLN A N 1
ATOM 1459 C CA . GLN A 1 182 ? -22.859 -13.133 8.148 1 76.38 182 GLN A CA 1
ATOM 1460 C C . GLN A 1 182 ? -24.25 -12.508 7.992 1 76.38 182 GLN A C 1
ATOM 1462 O O . GLN A 1 182 ? -24.938 -12.242 8.984 1 76.38 182 GLN A O 1
ATOM 1467 N N . ARG A 1 183 ? -24.422 -12.242 6.73 1 78.06 183 ARG A N 1
ATOM 1468 C CA . ARG A 1 183 ? -25.75 -11.742 6.418 1 78.06 183 ARG A CA 1
ATOM 1469 C C . ARG A 1 183 ? -26.75 -12.891 6.285 1 78.06 183 ARG A C 1
ATOM 1471 O O . ARG A 1 183 ? -26.438 -13.93 5.707 1 78.06 183 ARG A O 1
ATOM 1478 N N . ASN A 1 184 ? -27.75 -12.836 7.043 1 76.94 184 ASN A N 1
ATOM 1479 C CA . ASN A 1 184 ? -28.938 -13.68 6.883 1 76.94 184 ASN A CA 1
ATOM 1480 C C . ASN A 1 184 ? -30.172 -12.852 6.531 1 76.94 184 ASN A C 1
ATOM 1482 O O . ASN A 1 184 ? -30.844 -12.336 7.418 1 76.94 184 ASN A O 1
ATOM 1486 N N . GLY A 1 185 ? -30.375 -12.867 5.277 1 73.88 185 GLY A N 1
ATOM 1487 C CA . GLY A 1 185 ? -31.422 -11.953 4.855 1 73.88 185 GLY A CA 1
ATOM 1488 C C . GLY A 1 185 ? -31.078 -10.5 5.129 1 73.88 185 GLY A C 1
ATOM 1489 O O . GLY A 1 185 ? -30.094 -9.977 4.617 1 73.88 185 GLY A O 1
ATOM 1490 N N . SER A 1 186 ? -31.859 -9.828 5.953 1 73 186 SER A N 1
ATOM 1491 C CA . SER A 1 186 ? -31.656 -8.422 6.285 1 73 186 SER A CA 1
ATOM 1492 C C . SER A 1 186 ? -31.016 -8.266 7.664 1 73 186 SER A C 1
ATOM 1494 O O . SER A 1 186 ? -30.969 -7.156 8.211 1 73 186 SER A O 1
ATOM 1496 N N . THR A 1 187 ? -30.562 -9.414 8.133 1 77.5 187 THR A N 1
ATOM 1497 C CA . THR A 1 187 ? -30.031 -9.359 9.484 1 77.5 187 THR A CA 1
ATOM 1498 C C . THR A 1 187 ? -28.562 -9.797 9.5 1 77.5 187 THR A C 1
ATOM 1500 O O . THR A 1 187 ? -28.125 -10.516 8.609 1 77.5 187 THR A O 1
ATOM 1503 N N . ASP A 1 188 ? -27.891 -9.203 10.484 1 78.44 188 ASP A N 1
ATOM 1504 C CA . ASP A 1 188 ? -26.5 -9.562 10.75 1 78.44 188 ASP A CA 1
ATOM 1505 C C . ASP A 1 188 ? -26.406 -10.633 11.836 1 78.44 188 ASP A C 1
ATOM 1507 O O . ASP A 1 188 ? -26.953 -10.461 12.93 1 78.44 188 ASP A O 1
ATOM 1511 N N . ILE A 1 189 ? -25.844 -11.773 11.461 1 80.5 189 ILE A N 1
ATOM 1512 C CA . ILE A 1 189 ? -25.688 -12.828 12.461 1 80.5 189 ILE A CA 1
ATOM 1513 C C . ILE A 1 189 ? -24.219 -13.094 12.719 1 80.5 189 ILE A C 1
ATOM 1515 O O . ILE A 1 189 ? -23.406 -13.125 11.781 1 80.5 189 ILE A O 1
ATOM 1519 N N . GLN A 1 190 ? -23.984 -13.273 14.039 1 80.94 190 GLN A N 1
ATOM 1520 C CA . GLN A 1 190 ? -22.609 -13.602 14.391 1 80.94 190 GLN A CA 1
ATOM 1521 C C . GLN A 1 190 ? -22.203 -14.953 13.82 1 80.94 190 GLN A C 1
ATOM 1523 O O . GLN A 1 190 ? -23 -15.898 13.828 1 80.94 190 GLN A O 1
ATOM 1528 N N . ASP A 1 191 ? -21.031 -14.938 13.25 1 80 191 ASP A N 1
ATOM 1529 C CA . ASP A 1 191 ? -20.438 -16.141 12.695 1 80 191 ASP A CA 1
ATOM 1530 C C . ASP A 1 191 ? -19.156 -16.516 13.438 1 80 191 ASP A C 1
ATOM 1532 O O . ASP A 1 191 ? -18.891 -16.016 14.531 1 80 191 ASP A O 1
ATOM 1536 N N . GLU A 1 192 ? -18.391 -17.422 12.906 1 80.62 192 GLU A N 1
ATOM 1537 C CA . GLU A 1 192 ? -17.219 -18.031 13.531 1 80.62 192 GLU A CA 1
ATOM 1538 C C . GLU A 1 192 ? -16.078 -17.016 13.664 1 80.62 192 GLU A C 1
ATOM 1540 O O . GLU A 1 192 ? -15.898 -16.172 12.797 1 80.62 192 GLU A O 1
ATOM 1545 N N . ASN A 1 193 ? -15.469 -17.062 14.844 1 90.31 193 ASN A N 1
ATOM 1546 C CA . ASN A 1 193 ? -14.227 -16.328 15.055 1 90.31 193 ASN A CA 1
ATOM 1547 C C . ASN A 1 193 ? -13.023 -17.094 14.523 1 90.31 193 ASN A C 1
ATOM 1549 O O . ASN A 1 193 ? -12.945 -18.312 14.672 1 90.31 193 ASN A O 1
ATOM 1553 N N . ILE A 1 194 ? -12.195 -16.359 13.914 1 91.75 194 ILE A N 1
ATOM 1554 C CA . ILE A 1 194 ? -11.023 -17 13.328 1 91.75 194 ILE A CA 1
ATOM 1555 C C . ILE A 1 194 ? -9.758 -16.297 13.812 1 91.75 194 ILE A C 1
ATOM 1557 O O . ILE A 1 194 ? -9.711 -15.062 13.883 1 91.75 194 ILE A O 1
ATOM 1561 N N . VAL A 1 195 ? -8.773 -17.125 14.211 1 94.31 195 VAL A N 1
ATOM 1562 C CA . VAL A 1 195 ? -7.438 -16.609 14.508 1 94.31 195 VAL A CA 1
ATOM 1563 C C . VAL A 1 195 ? -6.457 -17.094 13.438 1 94.31 195 VAL A C 1
ATOM 1565 O O . VAL A 1 195 ? -6.352 -18.297 13.172 1 94.31 195 VAL A O 1
ATOM 1568 N N . MET A 1 196 ? -5.797 -16.203 12.867 1 95.06 196 MET A N 1
ATOM 1569 C CA . MET A 1 196 ? -4.84 -16.562 11.828 1 95.06 196 MET A CA 1
ATOM 1570 C C . MET A 1 196 ? -3.512 -15.844 12.031 1 95.06 196 MET A C 1
ATOM 1572 O O . MET A 1 196 ? -3.473 -14.766 12.617 1 95.06 196 MET A O 1
ATOM 1576 N N . TYR A 1 197 ? -2.459 -16.5 11.586 1 97.56 197 TYR A N 1
ATOM 1577 C CA . TYR A 1 197 ? -1.143 -15.867 11.586 1 97.56 197 TYR A CA 1
ATOM 1578 C C . TYR A 1 197 ? -0.951 -14.992 10.359 1 97.56 197 TYR A C 1
ATOM 1580 O O . TYR A 1 197 ? -1.44 -15.32 9.273 1 97.56 197 TYR A O 1
ATOM 1588 N N . PHE A 1 198 ? -0.304 -13.875 10.531 1 97.81 198 PHE A N 1
ATOM 1589 C CA . PHE A 1 198 ? -0.088 -12.953 9.422 1 97.81 198 PHE A CA 1
ATOM 1590 C C . PHE A 1 198 ? 1.271 -12.281 9.539 1 97.81 198 PHE A C 1
ATOM 1592 O O . PHE A 1 198 ? 1.88 -12.273 10.617 1 97.81 198 PHE A O 1
ATOM 1599 N N . ALA A 1 199 ? 1.768 -11.812 8.406 1 98.38 199 ALA A N 1
ATOM 1600 C CA . ALA A 1 199 ? 3.068 -11.156 8.352 1 98.38 199 ALA A CA 1
ATOM 1601 C C . ALA A 1 199 ? 2.918 -9.641 8.445 1 98.38 199 ALA A C 1
ATOM 1603 O O . ALA A 1 199 ? 1.943 -9.07 7.949 1 98.38 199 ALA A O 1
ATOM 1604 N N . LYS A 1 200 ? 3.895 -9.039 9.07 1 97.06 200 LYS A N 1
ATOM 1605 C CA . LYS A 1 200 ? 4.043 -7.586 9.148 1 97.06 200 LYS A CA 1
ATOM 1606 C C . LYS A 1 200 ? 5.316 -7.121 8.453 1 97.06 200 LYS A C 1
ATOM 1608 O O . LYS A 1 200 ? 6.086 -7.941 7.941 1 97.06 200 LYS A O 1
ATOM 1613 N N . GLN A 1 201 ? 5.457 -5.824 8.391 1 95.69 201 GLN A N 1
ATOM 1614 C CA . GLN A 1 201 ? 6.605 -5.238 7.711 1 95.69 201 GLN A CA 1
ATOM 1615 C C . GLN A 1 201 ? 7.918 -5.785 8.273 1 95.69 201 GLN A C 1
ATOM 1617 O O . GLN A 1 201 ? 8.844 -6.094 7.523 1 95.69 201 GLN A O 1
ATOM 1622 N N . GLU A 1 202 ? 7.988 -5.934 9.57 1 95.12 202 GLU A N 1
ATOM 1623 C CA . GLU A 1 202 ? 9.219 -6.352 10.242 1 95.12 202 GLU A CA 1
ATOM 1624 C C . GLU A 1 202 ? 9.555 -7.805 9.922 1 95.12 202 GLU A C 1
ATOM 1626 O O . GLU A 1 202 ? 10.68 -8.25 10.156 1 95.12 202 GLU A O 1
ATOM 1631 N N . ASP A 1 203 ? 8.57 -8.531 9.477 1 97.75 203 ASP A N 1
ATOM 1632 C CA . ASP A 1 203 ? 8.789 -9.938 9.133 1 97.75 203 ASP A CA 1
ATOM 1633 C C . ASP A 1 203 ? 9.406 -10.07 7.746 1 97.75 203 ASP A C 1
ATOM 1635 O O . ASP A 1 203 ? 9.844 -11.156 7.359 1 97.75 203 ASP A O 1
ATOM 1639 N N . GLY A 1 204 ? 9.391 -8.969 7.004 1 97.69 204 GLY A N 1
ATOM 1640 C CA . GLY A 1 204 ? 9.914 -9.008 5.648 1 97.69 204 GLY A CA 1
ATOM 1641 C C . GLY A 1 204 ? 11.43 -8.891 5.59 1 97.69 204 GLY A C 1
ATOM 1642 O O . GLY A 1 204 ? 12.086 -8.742 6.625 1 97.69 204 GLY A O 1
ATOM 1643 N N . TYR A 1 205 ? 11.945 -9.047 4.387 1 96.56 205 TYR A N 1
ATOM 1644 C CA . TYR A 1 205 ? 13.375 -8.969 4.102 1 96.56 205 TYR A CA 1
ATOM 1645 C C . TYR A 1 205 ? 13.641 -8.117 2.867 1 96.56 205 TYR A C 1
ATOM 1647 O O . TYR A 1 205 ? 13.117 -8.391 1.788 1 96.56 205 TYR A O 1
ATOM 1655 N N . TRP A 1 206 ? 14.406 -7.039 3.088 1 95.12 206 TRP A N 1
ATOM 1656 C CA . TRP A 1 206 ? 14.914 -6.25 1.967 1 95.12 206 TRP A CA 1
ATOM 1657 C C . TRP A 1 206 ? 16.281 -6.762 1.515 1 95.12 206 TRP A C 1
ATOM 1659 O O . TRP A 1 206 ? 17.203 -6.871 2.32 1 95.12 206 TRP A O 1
ATOM 1669 N N . SER A 1 207 ? 16.391 -7.051 0.267 1 93.38 207 SER A N 1
ATOM 1670 C CA . SER A 1 207 ? 17.688 -7.461 -0.261 1 93.38 207 SER A CA 1
ATOM 1671 C C . SER A 1 207 ? 18.625 -6.27 -0.409 1 93.38 207 SER A C 1
ATOM 1673 O O . SER A 1 207 ? 18.188 -5.117 -0.327 1 93.38 207 SER A O 1
ATOM 1675 N N . GLN A 1 208 ? 19.906 -6.629 -0.604 1 91.25 208 GLN A N 1
ATOM 1676 C CA . GLN A 1 208 ? 20.812 -5.609 -1.122 1 91.25 208 GLN A CA 1
ATOM 1677 C C . GLN A 1 208 ? 20.453 -5.23 -2.555 1 91.25 208 GLN A C 1
ATOM 1679 O O . GLN A 1 208 ? 19.875 -6.035 -3.295 1 91.25 208 GLN A O 1
ATOM 1684 N N . PRO A 1 209 ? 20.719 -3.934 -2.902 1 92.31 209 PRO A N 1
ATOM 1685 C CA . PRO A 1 209 ? 20.531 -3.629 -4.324 1 92.31 209 PRO A CA 1
ATOM 1686 C C . PRO A 1 209 ? 21.375 -4.523 -5.23 1 92.31 209 PRO A C 1
ATOM 1688 O O . PRO A 1 209 ? 22.516 -4.848 -4.902 1 92.31 209 PRO A O 1
ATOM 1691 N N . TYR A 1 210 ? 20.828 -4.926 -6.301 1 91.69 210 TYR A N 1
ATOM 1692 C CA . TYR A 1 210 ? 21.516 -5.797 -7.246 1 91.69 210 TYR A CA 1
ATOM 1693 C C . TYR A 1 210 ? 21.172 -5.422 -8.688 1 91.69 210 TYR A C 1
ATOM 1695 O O . TYR A 1 210 ? 20.109 -4.867 -8.953 1 91.69 210 TYR A O 1
ATOM 1703 N N . PHE A 1 211 ? 22.141 -5.676 -9.547 1 91.56 211 PHE A N 1
ATOM 1704 C CA . PHE A 1 211 ? 21.891 -5.473 -10.969 1 91.56 211 PHE A CA 1
ATOM 1705 C C . PHE A 1 211 ? 21.359 -6.75 -11.617 1 91.56 211 PHE A C 1
ATOM 1707 O O . PHE A 1 211 ? 22.047 -7.777 -11.609 1 91.56 211 PHE A O 1
ATOM 1714 N N . ASP A 1 212 ? 20.125 -6.68 -12.094 1 88.81 212 ASP A N 1
ATOM 1715 C CA . ASP A 1 212 ? 19.5 -7.805 -12.781 1 88.81 212 ASP A CA 1
ATOM 1716 C C . ASP A 1 212 ? 19.938 -7.871 -14.242 1 88.81 212 ASP A C 1
ATOM 1718 O O . ASP A 1 212 ? 19.25 -7.371 -15.125 1 88.81 212 ASP A O 1
ATOM 1722 N N . CYS A 1 213 ? 20.984 -8.609 -14.469 1 86.5 213 CYS A N 1
ATOM 1723 C CA . CYS A 1 213 ? 21.594 -8.703 -15.789 1 86.5 213 CYS A CA 1
ATOM 1724 C C . CYS A 1 213 ? 20.891 -9.742 -16.641 1 86.5 213 CYS A C 1
ATOM 1726 O O . CYS A 1 213 ? 20.672 -10.875 -16.203 1 86.5 213 CYS A O 1
ATOM 1728 N N . GLY A 1 214 ? 20.531 -9.383 -17.828 1 78.88 214 GLY A N 1
ATOM 1729 C CA . GLY A 1 214 ? 20.016 -10.336 -18.781 1 78.88 214 GLY A CA 1
ATOM 1730 C C . GLY A 1 214 ? 18.5 -10.375 -18.828 1 78.88 214 GLY A C 1
ATOM 1731 O O . GLY A 1 214 ? 17.906 -10.906 -19.766 1 78.88 214 GLY A O 1
ATOM 1732 N N . PHE A 1 215 ? 17.875 -9.898 -17.812 1 83.56 215 PHE A N 1
ATOM 1733 C CA . PHE A 1 215 ? 16.422 -9.883 -17.797 1 83.56 215 PHE A CA 1
ATOM 1734 C C . PHE A 1 215 ? 15.891 -8.461 -17.844 1 83.56 215 PHE A C 1
ATOM 1736 O O . PHE A 1 215 ? 15.664 -7.906 -18.922 1 83.56 215 PHE A O 1
ATOM 1743 N N . SER A 1 216 ? 16.016 -7.746 -16.766 1 85.75 216 SER A N 1
ATOM 1744 C CA . SER A 1 216 ? 15.539 -6.367 -16.75 1 85.75 216 SER A CA 1
ATOM 1745 C C . SER A 1 216 ? 16.656 -5.391 -17.078 1 85.75 216 SER A C 1
ATOM 1747 O O . SER A 1 216 ? 16.406 -4.254 -17.484 1 85.75 216 SER A O 1
ATOM 1749 N N . ASP A 1 217 ? 17.875 -5.812 -16.906 1 88.38 217 ASP A N 1
ATOM 1750 C CA . ASP A 1 217 ? 19.047 -4.949 -17.062 1 88.38 217 ASP A CA 1
ATOM 1751 C C . ASP A 1 217 ? 18.875 -3.646 -16.297 1 88.38 217 ASP A C 1
ATOM 1753 O O . ASP A 1 217 ? 19.016 -2.559 -16.859 1 88.38 217 ASP A O 1
ATOM 1757 N N . SER A 1 218 ? 18.594 -3.826 -15.062 1 90.25 218 SER A N 1
ATOM 1758 C CA . SER A 1 218 ? 18.328 -2.701 -14.18 1 90.25 218 SER A CA 1
ATOM 1759 C C . SER A 1 218 ? 18.75 -3.01 -12.742 1 90.25 218 SER A C 1
ATOM 1761 O O . SER A 1 218 ? 18.922 -4.176 -12.383 1 90.25 218 SER A O 1
ATOM 1763 N N . TRP A 1 219 ? 19.031 -1.923 -12.008 1 92.12 219 TRP A N 1
ATOM 1764 C CA . TRP A 1 219 ? 19.266 -2.062 -10.578 1 92.12 219 TRP A CA 1
ATOM 1765 C C . TRP A 1 219 ? 17.953 -2.238 -9.82 1 92.12 219 TRP A C 1
ATOM 1767 O O . TRP A 1 219 ? 17.047 -1.429 -9.961 1 92.12 219 TRP A O 1
ATOM 1777 N N . LEU A 1 220 ? 17.906 -3.334 -9.023 1 94.12 220 LEU A N 1
ATOM 1778 C CA . LEU A 1 220 ? 16.672 -3.668 -8.305 1 94.12 220 LEU A CA 1
ATOM 1779 C C . LEU A 1 220 ? 16.953 -3.922 -6.832 1 94.12 220 LEU A C 1
ATOM 1781 O O . LEU A 1 220 ? 18.094 -4.172 -6.449 1 94.12 220 LEU A O 1
ATOM 1785 N N . VAL A 1 221 ? 15.992 -3.748 -6.039 1 94.81 221 VAL A N 1
ATOM 1786 C CA . VAL A 1 221 ? 15.922 -4.223 -4.66 1 94.81 221 VAL A CA 1
ATOM 1787 C C . VAL A 1 221 ? 14.68 -5.082 -4.469 1 94.81 221 VAL A C 1
ATOM 1789 O O . VAL A 1 221 ? 13.586 -4.707 -4.895 1 94.81 221 VAL A O 1
ATOM 1792 N N . THR A 1 222 ? 14.82 -6.23 -3.891 1 96.25 222 THR A N 1
ATOM 1793 C CA . THR A 1 222 ? 13.695 -7.121 -3.643 1 96.25 222 THR A CA 1
ATOM 1794 C C . THR A 1 222 ? 13.227 -7.016 -2.193 1 96.25 222 THR A C 1
ATOM 1796 O O . THR A 1 222 ? 14.047 -7.02 -1.271 1 96.25 222 THR A O 1
ATOM 1799 N N . PHE A 1 223 ? 11.977 -6.797 -2.018 1 98.25 223 PHE A N 1
ATOM 1800 C CA . PHE A 1 223 ? 11.344 -6.988 -0.718 1 98.25 223 PHE A CA 1
ATOM 1801 C C . PHE A 1 223 ? 10.5 -8.258 -0.707 1 98.25 223 PHE A C 1
ATOM 1803 O O . PHE A 1 223 ? 9.617 -8.43 -1.548 1 98.25 223 PHE A O 1
ATOM 1810 N N . SER A 1 224 ? 10.773 -9.172 0.241 1 98.5 224 SER A N 1
ATOM 1811 C CA . SER A 1 224 ? 10.023 -10.414 0.353 1 98.5 224 SER A CA 1
ATOM 1812 C C . SER A 1 224 ? 9.383 -10.555 1.73 1 98.5 224 SER A C 1
ATOM 1814 O O . SER A 1 224 ? 9.906 -10.039 2.719 1 98.5 224 SER A O 1
ATOM 1816 N N . VAL A 1 225 ? 8.281 -11.227 1.787 1 98.75 225 VAL A N 1
ATOM 1817 C CA . VAL A 1 225 ? 7.488 -11.406 3.002 1 98.75 225 VAL A CA 1
ATOM 1818 C C . VAL A 1 225 ? 6.961 -12.836 3.072 1 98.75 225 VAL A C 1
ATOM 1820 O O . VAL A 1 225 ? 6.535 -13.398 2.061 1 98.75 225 VAL A O 1
ATOM 1823 N N . PRO A 1 226 ? 6.965 -13.422 4.312 1 98.81 226 PRO A N 1
ATOM 1824 C CA . PRO A 1 226 ? 6.535 -14.82 4.41 1 98.81 226 PRO A CA 1
ATOM 1825 C C . PRO A 1 226 ? 5.02 -14.977 4.305 1 98.81 226 PRO A C 1
ATOM 1827 O O . PRO A 1 226 ? 4.27 -14.102 4.75 1 98.81 226 PRO A O 1
ATOM 1830 N N . ILE A 1 227 ? 4.613 -16.047 3.699 1 98.81 227 ILE A N 1
ATOM 1831 C CA . ILE A 1 227 ? 3.246 -16.562 3.746 1 98.81 227 ILE A CA 1
ATOM 1832 C C . ILE A 1 227 ? 3.123 -17.594 4.855 1 98.81 227 ILE A C 1
ATOM 1834 O O . ILE A 1 227 ? 3.947 -18.516 4.949 1 98.81 227 ILE A O 1
ATOM 1838 N N . PHE A 1 228 ? 2.07 -17.453 5.633 1 98.62 228 PHE A N 1
ATOM 1839 C CA . PHE A 1 228 ? 1.97 -18.344 6.785 1 98.62 228 PHE A CA 1
ATOM 1840 C C . PHE A 1 228 ? 0.816 -19.328 6.617 1 98.62 228 PHE A C 1
ATOM 1842 O O . PHE A 1 228 ? -0.178 -19.016 5.957 1 98.62 228 PHE A O 1
ATOM 1849 N N . GLY A 1 229 ? 1 -20.438 7.133 1 97.5 229 GLY A N 1
ATOM 1850 C CA . GLY A 1 229 ? -0.034 -21.391 7.496 1 97.5 229 GLY A CA 1
ATOM 1851 C C . GLY A 1 229 ? 0.066 -21.859 8.938 1 97.5 229 GLY A C 1
ATOM 1852 O O . GLY A 1 229 ? 0.637 -21.172 9.781 1 97.5 229 GLY A O 1
ATOM 1853 N N . GLN A 1 230 ? -0.663 -22.906 9.164 1 95.31 230 GLN A N 1
ATOM 1854 C CA . GLN A 1 230 ? -0.604 -23.547 10.477 1 95.31 230 GLN A CA 1
ATOM 1855 C C . GLN A 1 230 ? -0.27 -25.031 10.352 1 95.31 230 GLN A C 1
ATOM 1857 O O . GLN A 1 230 ? -0.754 -25.703 9.445 1 95.31 230 GLN A O 1
ATOM 1862 N N . ASP A 1 231 ? 0.585 -25.484 11.273 1 92 231 ASP A N 1
ATOM 1863 C CA . ASP A 1 231 ? 0.896 -26.906 11.266 1 92 231 ASP A CA 1
ATOM 1864 C C . ASP A 1 231 ? -0.156 -27.703 12.031 1 92 231 ASP A C 1
ATOM 1866 O O . ASP A 1 231 ? -1.189 -27.156 12.422 1 92 231 ASP A O 1
ATOM 1870 N N . ALA A 1 232 ? 0.09 -28.953 12.125 1 91.19 232 ALA A N 1
ATOM 1871 C CA . ALA A 1 232 ? -0.882 -29.875 12.719 1 91.19 232 ALA A CA 1
ATOM 1872 C C . ALA A 1 232 ? -1.158 -29.5 14.172 1 91.19 232 ALA A C 1
ATOM 1874 O O . ALA A 1 232 ? -2.221 -29.828 14.711 1 91.19 232 ALA A O 1
ATOM 1875 N N . THR A 1 233 ? -0.252 -28.797 14.875 1 92.75 233 THR A N 1
ATOM 1876 C CA . THR A 1 233 ? -0.405 -28.438 16.281 1 92.75 233 THR A CA 1
ATOM 1877 C C . THR A 1 233 ? -1.002 -27.031 16.406 1 92.75 233 THR A C 1
ATOM 1879 O O . THR A 1 233 ? -1.214 -26.547 17.531 1 92.75 233 THR A O 1
ATOM 1882 N N . GLY A 1 234 ? -1.232 -26.391 15.328 1 92.38 234 GLY A N 1
ATOM 1883 C CA . GLY A 1 234 ? -1.811 -25.062 15.359 1 92.38 234 GLY A CA 1
ATOM 1884 C C . GLY A 1 234 ? -0.768 -23.953 15.375 1 92.38 234 GLY A C 1
ATOM 1885 O O . GLY A 1 234 ? -1.108 -22.781 15.461 1 92.38 234 GLY A O 1
ATOM 1886 N N . LYS A 1 235 ? 0.467 -24.312 15.312 1 95.31 235 LYS A N 1
ATOM 1887 C CA . LYS A 1 235 ? 1.557 -23.344 15.32 1 95.31 235 LYS A CA 1
ATOM 1888 C C . LYS A 1 235 ? 1.8 -22.781 13.922 1 95.31 235 LYS A C 1
ATOM 1890 O O . LYS A 1 235 ? 1.487 -23.438 12.922 1 95.31 235 LYS A O 1
ATOM 1895 N N . PRO A 1 236 ? 2.332 -21.562 13.883 1 97.31 236 PRO A N 1
ATOM 1896 C CA . PRO A 1 236 ? 2.604 -20.969 12.562 1 97.31 236 PRO A CA 1
ATOM 1897 C C . PRO A 1 236 ? 3.66 -21.75 11.781 1 97.31 236 PRO A C 1
ATOM 1899 O O . PRO A 1 236 ? 4.617 -22.266 12.375 1 97.31 236 PRO A O 1
ATOM 1902 N N . SER A 1 237 ? 3.5 -21.828 10.562 1 96.81 237 SER A N 1
ATOM 1903 C CA . SER A 1 237 ? 4.43 -22.5 9.656 1 96.81 237 SER A CA 1
ATOM 1904 C C . SER A 1 237 ? 4.648 -21.688 8.383 1 96.81 237 SER A C 1
ATOM 1906 O O . SER A 1 237 ? 3.723 -21.031 7.895 1 96.81 237 SER A O 1
ATOM 1908 N N . PHE A 1 238 ? 5.879 -21.719 7.898 1 97.75 238 PHE A N 1
ATOM 1909 C CA . PHE A 1 238 ? 6.246 -21.047 6.648 1 97.75 238 PHE A CA 1
ATOM 1910 C C . PHE A 1 238 ? 5.668 -21.797 5.453 1 97.75 238 PHE A C 1
ATOM 1912 O O . PHE A 1 238 ? 5.879 -23 5.301 1 97.75 238 PHE A O 1
ATOM 1919 N N . LYS A 1 239 ? 4.973 -21.047 4.531 1 98.06 239 LYS A N 1
ATOM 1920 C CA . LYS A 1 239 ? 4.305 -21.703 3.414 1 98.06 239 LYS A CA 1
ATOM 1921 C C . LYS A 1 239 ? 4.746 -21.109 2.08 1 98.06 239 LYS A C 1
ATOM 1923 O O . LYS A 1 239 ? 4.355 -21.609 1.018 1 98.06 239 LYS A O 1
ATOM 1928 N N . GLY A 1 240 ? 5.551 -20.125 2.094 1 98.06 240 GLY A N 1
ATOM 1929 C CA . GLY A 1 240 ? 6.023 -19.484 0.878 1 98.06 240 GLY A CA 1
ATOM 1930 C C . GLY A 1 240 ? 6.371 -18.031 1.074 1 98.06 240 GLY A C 1
ATOM 1931 O O . GLY A 1 240 ? 6.582 -17.578 2.203 1 98.06 240 GLY A O 1
ATOM 1932 N N . VAL A 1 241 ? 6.496 -17.344 -0.086 1 98.62 241 VAL A N 1
ATOM 1933 C CA . VAL A 1 241 ? 6.914 -15.945 -0.061 1 98.62 241 VAL A CA 1
ATOM 1934 C C . VAL A 1 241 ? 6.113 -15.148 -1.087 1 98.62 241 VAL A C 1
ATOM 1936 O O . VAL A 1 241 ? 5.828 -15.641 -2.18 1 98.62 241 VAL A O 1
ATOM 1939 N N . ALA A 1 242 ? 5.68 -13.969 -0.695 1 98.88 242 ALA A N 1
ATOM 1940 C CA . ALA A 1 242 ? 5.324 -12.922 -1.645 1 98.88 242 ALA A CA 1
ATOM 1941 C C . ALA A 1 242 ? 6.426 -11.867 -1.737 1 98.88 242 ALA A C 1
ATOM 1943 O O . ALA A 1 242 ? 7.09 -11.562 -0.743 1 98.88 242 ALA A O 1
ATOM 1944 N N . PHE A 1 243 ? 6.641 -11.305 -2.914 1 98.62 243 PHE A N 1
ATOM 1945 C CA . PHE A 1 243 ? 7.742 -10.352 -3.008 1 98.62 243 PHE A CA 1
ATOM 1946 C C . PHE A 1 243 ? 7.461 -9.297 -4.07 1 98.62 243 PHE A C 1
ATOM 1948 O O . PHE A 1 243 ? 6.574 -9.477 -4.906 1 98.62 243 PHE A O 1
ATOM 1955 N N . ILE A 1 244 ? 8.156 -8.188 -4.004 1 98.56 244 ILE A N 1
ATOM 1956 C CA . ILE A 1 244 ? 8.211 -7.145 -5.027 1 98.56 244 ILE A CA 1
ATOM 1957 C C . ILE A 1 244 ? 9.664 -6.797 -5.332 1 98.56 244 ILE A C 1
ATOM 1959 O O . ILE A 1 244 ? 10.539 -6.965 -4.484 1 98.56 244 ILE A O 1
ATOM 1963 N N . ASP A 1 245 ? 9.922 -6.41 -6.527 1 97.19 245 ASP A N 1
ATOM 1964 C CA . ASP A 1 245 ? 11.188 -5.805 -6.926 1 97.19 245 ASP A CA 1
ATOM 1965 C C . ASP A 1 245 ? 11.023 -4.312 -7.215 1 97.19 245 ASP A C 1
ATOM 1967 O O . ASP A 1 245 ? 10.219 -3.928 -8.062 1 97.19 245 ASP A O 1
ATOM 1971 N N . MET A 1 246 ? 11.711 -3.535 -6.469 1 96.25 246 MET A N 1
ATOM 1972 C CA . MET A 1 246 ? 11.688 -2.086 -6.652 1 96.25 246 MET A CA 1
ATOM 1973 C C . MET A 1 246 ? 12.75 -1.646 -7.652 1 96.25 246 MET A C 1
ATOM 1975 O O . MET A 1 246 ? 13.891 -2.121 -7.605 1 96.25 246 MET A O 1
ATOM 1979 N N . ASN A 1 247 ? 12.375 -0.759 -8.516 1 93.94 247 ASN A N 1
ATOM 1980 C CA . ASN A 1 247 ? 13.273 -0.231 -9.531 1 93.94 247 ASN A CA 1
ATOM 1981 C C . ASN A 1 247 ? 14.086 0.952 -9.008 1 93.94 247 ASN A C 1
ATOM 1983 O O . ASN A 1 247 ? 13.516 1.942 -8.547 1 93.94 247 ASN A O 1
ATOM 1987 N N . LEU A 1 248 ? 15.398 0.869 -9.148 1 91.88 248 LEU A N 1
ATOM 1988 C CA . LEU A 1 248 ? 16.266 1.938 -8.664 1 91.88 248 LEU A CA 1
ATOM 1989 C C . LEU A 1 248 ? 16.688 2.852 -9.812 1 91.88 248 LEU A C 1
ATOM 1991 O O . LEU A 1 248 ? 17.203 3.947 -9.578 1 91.88 248 LEU A O 1
ATOM 1995 N N . ASN A 1 249 ? 16.438 2.482 -10.977 1 88.44 249 ASN A N 1
ATOM 1996 C CA . ASN A 1 249 ? 17.078 3.137 -12.117 1 88.44 249 ASN A CA 1
ATOM 1997 C C . ASN A 1 249 ? 16.688 4.609 -12.211 1 88.44 249 ASN A C 1
ATOM 1999 O O . ASN A 1 249 ? 17.5 5.449 -12.602 1 88.44 249 ASN A O 1
ATOM 2003 N N . ASP A 1 250 ? 15.508 4.875 -11.781 1 86.25 250 ASP A N 1
ATOM 2004 C CA . ASP A 1 250 ? 15.039 6.246 -11.938 1 86.25 250 ASP A CA 1
ATOM 2005 C C . ASP A 1 250 ? 15.258 7.051 -10.664 1 86.25 250 ASP A C 1
ATOM 2007 O O . ASP A 1 250 ? 14.773 8.18 -10.539 1 86.25 250 ASP A O 1
ATOM 2011 N N . THR A 1 251 ? 15.938 6.527 -9.734 1 88.81 251 THR A N 1
ATOM 2012 C CA . THR A 1 251 ? 16.25 7.223 -8.492 1 88.81 251 THR A CA 1
ATOM 2013 C C . THR A 1 251 ? 17.641 7.863 -8.562 1 88.81 251 THR A C 1
ATOM 2015 O O . THR A 1 251 ? 18.641 7.168 -8.734 1 88.81 251 THR A O 1
ATOM 2018 N N . ASP A 1 252 ? 17.703 9.156 -8.32 1 90.69 252 ASP A N 1
ATOM 2019 C CA . ASP A 1 252 ? 18.953 9.891 -8.477 1 90.69 252 ASP A CA 1
ATOM 2020 C C . ASP A 1 252 ? 19.906 9.625 -7.312 1 90.69 252 ASP A C 1
ATOM 2022 O O . ASP A 1 252 ? 19.469 9.57 -6.156 1 90.69 252 ASP A O 1
ATOM 2026 N N . ILE A 1 253 ? 21.094 9.461 -7.66 1 91.38 253 ILE A N 1
ATOM 2027 C CA . ILE A 1 253 ? 22.141 9.492 -6.648 1 91.38 253 ILE A CA 1
ATOM 2028 C C . ILE A 1 253 ? 22.703 10.906 -6.523 1 91.38 253 ILE A C 1
ATOM 2030 O O . ILE A 1 253 ? 23.219 11.461 -7.492 1 91.38 253 ILE A O 1
ATOM 2034 N N . ASN A 1 254 ? 22.547 11.453 -5.355 1 91.38 254 ASN A N 1
ATOM 2035 C CA . ASN A 1 254 ? 23.156 12.75 -5.062 1 91.38 254 ASN A CA 1
ATOM 2036 C C . ASN A 1 254 ? 24.453 12.594 -4.281 1 91.38 254 ASN A C 1
ATOM 2038 O O . ASN A 1 254 ? 24.438 12.273 -3.09 1 91.38 254 ASN A O 1
ATOM 2042 N N . GLN A 1 255 ? 25.516 12.875 -4.922 1 93.06 255 GLN A N 1
ATOM 2043 C CA . GLN A 1 255 ? 26.812 12.672 -4.293 1 93.06 255 GLN A CA 1
ATOM 2044 C C . GLN A 1 255 ? 27.281 13.945 -3.592 1 93.06 255 GLN A C 1
ATOM 2046 O O . GLN A 1 255 ? 28.312 13.938 -2.904 1 93.06 255 GLN A O 1
ATOM 2051 N N . CYS A 1 256 ? 26.547 15.023 -3.703 1 92.62 256 CYS A N 1
ATOM 2052 C CA . CYS A 1 256 ? 26.969 16.281 -3.096 1 92.62 256 CYS A CA 1
ATOM 2053 C C . CYS A 1 256 ? 26.781 16.25 -1.584 1 92.62 256 CYS A C 1
ATOM 2055 O O . CYS A 1 256 ? 26.078 15.383 -1.061 1 92.62 256 CYS A O 1
ATOM 2057 N N . ASP A 1 257 ? 27.469 17.234 -0.884 1 89.69 257 ASP A N 1
ATOM 2058 C CA . ASP A 1 257 ? 27.422 17.297 0.573 1 89.69 257 ASP A CA 1
ATOM 2059 C C . ASP A 1 257 ? 26 17.578 1.07 1 89.69 257 ASP A C 1
ATOM 2061 O O . ASP A 1 257 ? 25.203 18.172 0.361 1 89.69 257 ASP A O 1
ATOM 2065 N N . LEU A 1 258 ? 25.703 16.953 2.186 1 81.25 258 LEU A N 1
ATOM 2066 C CA . LEU A 1 258 ? 24.422 17.234 2.811 1 81.25 258 LEU A CA 1
ATOM 2067 C C . LEU A 1 258 ? 24.344 18.672 3.283 1 81.25 258 LEU A C 1
ATOM 2069 O O . LEU A 1 258 ? 25.281 19.172 3.912 1 81.25 258 LEU A O 1
ATOM 2073 N N . ASP A 1 259 ? 23.656 19.469 2.568 1 67 259 ASP A N 1
ATOM 2074 C CA . ASP A 1 259 ? 23.484 20.828 3.08 1 67 259 ASP A CA 1
ATOM 2075 C C . ASP A 1 259 ? 22.406 20.859 4.172 1 67 259 ASP A C 1
ATOM 2077 O O . ASP A 1 259 ? 21.484 20.062 4.172 1 67 259 ASP A O 1
ATOM 2081 N N . ASP A 1 260 ? 22.766 21.578 5.211 1 55.09 260 ASP A N 1
ATOM 2082 C CA . ASP A 1 260 ? 21.875 21.75 6.352 1 55.09 260 ASP A CA 1
ATOM 2083 C C . ASP A 1 260 ? 20.438 21.984 5.895 1 55.09 260 ASP A C 1
ATOM 2085 O O . ASP A 1 260 ? 19.484 21.609 6.594 1 55.09 260 ASP A O 1
ATOM 2089 N N . ASP A 1 261 ? 20.359 22.609 4.75 1 51.12 261 ASP A N 1
ATOM 2090 C CA . ASP A 1 261 ? 19.016 23 4.332 1 51.12 261 ASP A CA 1
ATOM 2091 C C . ASP A 1 261 ? 18.359 21.891 3.516 1 51.12 261 ASP A C 1
ATOM 2093 O O . ASP A 1 261 ? 17.25 22.062 3.002 1 51.12 261 ASP A O 1
ATOM 2097 N N . ASP A 1 262 ? 19.203 20.922 3.273 1 53.81 262 ASP A N 1
ATOM 2098 C CA . ASP A 1 262 ? 18.672 19.906 2.367 1 53.81 262 ASP A CA 1
ATOM 2099 C C . ASP A 1 262 ? 17.578 19.094 3.037 1 53.81 262 ASP A C 1
ATOM 2101 O O . ASP A 1 262 ? 17.828 18.359 4 1 53.81 262 ASP A O 1
ATOM 2105 N N . GLU A 1 263 ? 16.406 19.594 2.924 1 49.03 263 GLU A N 1
ATOM 2106 C CA . GLU A 1 263 ? 15.148 19 3.367 1 49.03 263 GLU A CA 1
ATOM 2107 C C . GLU A 1 263 ? 14.82 17.75 2.553 1 49.03 263 GLU A C 1
ATOM 2109 O O . GLU A 1 263 ? 13.734 17.172 2.695 1 49.03 263 GLU A O 1
ATOM 2114 N N . SER A 1 264 ? 15.867 17.406 1.642 1 50.59 264 SER A N 1
ATOM 2115 C CA . SER A 1 264 ? 15.32 16.453 0.684 1 50.59 264 SER A CA 1
ATOM 2116 C C . SER A 1 264 ? 15.008 15.117 1.354 1 50.59 264 SER A C 1
ATOM 2118 O O . SER A 1 264 ? 15.773 14.641 2.191 1 50.59 264 SER A O 1
ATOM 2120 N N . ILE A 1 265 ? 13.789 14.766 1.334 1 48.47 265 ILE A N 1
ATOM 2121 C CA . ILE A 1 265 ? 13.055 13.586 1.784 1 48.47 265 ILE A CA 1
ATOM 2122 C C . ILE A 1 265 ? 13.758 12.32 1.285 1 48.47 265 ILE A C 1
ATOM 2124 O O . ILE A 1 265 ? 13.594 11.242 1.859 1 48.47 265 ILE A O 1
ATOM 2128 N N . ASP A 1 266 ? 14.602 12.445 0.135 1 52.94 266 ASP A N 1
ATOM 2129 C CA . ASP A 1 266 ? 15.047 11.141 -0.354 1 52.94 266 ASP A CA 1
ATOM 2130 C C . ASP A 1 266 ? 16.219 10.617 0.471 1 52.94 266 ASP A C 1
ATOM 2132 O O . ASP A 1 266 ? 17.359 10.625 0.011 1 52.94 266 ASP A O 1
ATOM 2136 N N . ILE A 1 267 ? 15.789 10.266 1.707 1 61.81 267 ILE A N 1
ATOM 2137 C CA . ILE A 1 267 ? 16.688 9.812 2.764 1 61.81 267 ILE A CA 1
ATOM 2138 C C . ILE A 1 267 ? 17.312 8.477 2.375 1 61.81 267 ILE A C 1
ATOM 2140 O O . ILE A 1 267 ? 18.469 8.195 2.711 1 61.81 267 ILE A O 1
ATOM 2144 N N . PHE A 1 268 ? 16.703 7.855 1.305 1 75 268 PHE A N 1
ATOM 2145 C CA . PHE A 1 268 ? 17.047 6.473 0.998 1 75 268 PHE A CA 1
ATOM 2146 C C . PHE A 1 268 ? 18.453 6.383 0.394 1 75 268 PHE A C 1
ATOM 2148 O O . PHE A 1 268 ? 19.219 5.477 0.723 1 75 268 PHE A O 1
ATOM 2155 N N . LEU A 1 269 ? 18.938 7.344 -0.35 1 82 269 LEU A N 1
ATOM 2156 C CA . LEU A 1 269 ? 20.234 7.254 -1.026 1 82 269 LEU A CA 1
ATOM 2157 C C . LEU A 1 269 ? 21.203 8.281 -0.469 1 82 269 LEU A C 1
ATOM 2159 O O . LEU A 1 269 ? 22.219 8.586 -1.1 1 82 269 LEU A O 1
ATOM 2163 N N . ASN A 1 270 ? 20.906 8.688 0.78 1 84.31 270 ASN A N 1
ATOM 2164 C CA . ASN A 1 270 ? 21.766 9.688 1.386 1 84.31 270 ASN A CA 1
ATOM 2165 C C . ASN A 1 270 ? 23.141 9.102 1.728 1 84.31 270 ASN A C 1
ATOM 2167 O O . ASN A 1 270 ? 24.078 9.844 2.004 1 84.31 270 ASN A O 1
ATOM 2171 N N . VAL A 1 271 ? 23.281 7.824 1.735 1 86.19 271 VAL A N 1
ATOM 2172 C CA . VAL A 1 271 ? 24.547 7.164 1.994 1 86.19 271 VAL A CA 1
ATOM 2173 C C . VAL A 1 271 ? 25.594 7.633 0.979 1 86.19 271 VAL A C 1
ATOM 2175 O O . VAL A 1 271 ? 26.797 7.555 1.232 1 86.19 271 VAL A O 1
ATOM 2178 N N . PHE A 1 272 ? 25.172 8.156 -0.11 1 91.19 272 PHE A N 1
ATOM 2179 C CA . PHE A 1 272 ? 26.094 8.555 -1.173 1 91.19 272 PHE A CA 1
ATOM 2180 C C . PHE A 1 272 ? 26.484 10.016 -1.03 1 91.19 272 PHE A C 1
ATOM 2182 O O . PHE A 1 272 ? 27.375 10.492 -1.734 1 91.19 272 PHE A O 1
ATOM 2189 N N . ARG A 1 273 ? 25.812 10.672 -0.21 1 89.5 273 ARG A N 1
ATOM 2190 C CA . ARG A 1 273 ? 26.125 12.086 -0.041 1 89.5 273 ARG A CA 1
ATOM 2191 C C . ARG A 1 273 ? 27.578 12.266 0.406 1 89.5 273 ARG A C 1
ATOM 2193 O O . ARG A 1 273 ? 28.078 11.516 1.243 1 89.5 273 ARG A O 1
ATOM 2200 N N . GLY A 1 274 ? 28.203 13.32 -0.089 1 90.19 274 GLY A N 1
ATOM 2201 C CA . GLY A 1 274 ? 29.578 13.641 0.296 1 90.19 274 GLY A CA 1
ATOM 2202 C C . GLY A 1 274 ? 30.609 12.836 -0.457 1 90.19 274 GLY A C 1
ATOM 2203 O O . GLY A 1 274 ? 31.812 12.914 -0.159 1 90.19 274 GLY A O 1
ATOM 2204 N N . THR A 1 275 ? 30.219 12.047 -1.383 1 92.81 275 THR A N 1
ATOM 2205 C CA . THR A 1 275 ? 31.156 11.195 -2.09 1 92.81 275 THR A CA 1
ATOM 2206 C C . THR A 1 275 ? 31.641 11.867 -3.371 1 92.81 275 THR A C 1
ATOM 2208 O O . THR A 1 275 ? 32.406 11.266 -4.148 1 92.81 275 THR A O 1
ATOM 2211 N N . HIS A 1 276 ? 31.203 13.086 -3.562 1 93.25 276 HIS A N 1
ATOM 2212 C CA . HIS A 1 276 ? 31.672 13.781 -4.762 1 93.25 276 HIS A CA 1
ATOM 2213 C C . HIS A 1 276 ? 33.188 14.008 -4.727 1 93.25 276 HIS A C 1
ATOM 2215 O O . HIS A 1 276 ? 33.812 13.852 -3.678 1 93.25 276 HIS A O 1
ATOM 2221 N N . GLU A 1 277 ? 33.719 14.328 -5.922 1 93 277 GLU A N 1
ATOM 2222 C CA . GLU A 1 277 ? 35.156 14.492 -6.031 1 93 277 GLU A CA 1
ATOM 2223 C C . GLU A 1 277 ? 35.531 15.914 -6.434 1 93 277 GLU A C 1
ATOM 2225 O O . GLU A 1 277 ? 36.531 16.125 -7.133 1 93 277 GLU A O 1
ATOM 2230 N N . CYS A 1 278 ? 34.656 16.797 -6.098 1 92.81 278 CYS A N 1
ATOM 2231 C CA . CYS A 1 278 ? 34.938 18.203 -6.387 1 92.81 278 CYS A CA 1
ATOM 2232 C C . CYS A 1 278 ? 36.094 18.703 -5.523 1 92.81 278 CYS A C 1
ATOM 2234 O O . CYS A 1 278 ? 36.188 18.328 -4.359 1 92.81 278 CYS A O 1
ATOM 2236 N N . LEU A 1 279 ? 36.844 19.641 -6.086 1 91.12 279 LEU A N 1
ATOM 2237 C CA . LEU A 1 279 ? 37.938 20.281 -5.352 1 91.12 279 LEU A CA 1
ATOM 2238 C C . LEU A 1 279 ? 37.375 21.203 -4.266 1 91.12 279 LEU A C 1
ATOM 2240 O O . LEU A 1 279 ? 36.25 21.688 -4.363 1 91.12 279 LEU A O 1
ATOM 2244 N N . PRO A 1 280 ? 38.188 21.453 -3.184 1 87.44 280 PRO A N 1
ATOM 2245 C CA . PRO A 1 280 ? 37.719 22.25 -2.051 1 87.44 280 PRO A CA 1
ATOM 2246 C C . PRO A 1 280 ? 37.312 23.672 -2.457 1 87.44 280 PRO A C 1
ATOM 2248 O O . PRO A 1 280 ? 36.469 24.281 -1.793 1 87.44 280 PRO A O 1
ATOM 2251 N N . ASP A 1 281 ? 37.875 24.234 -3.488 1 87.12 281 ASP A N 1
ATOM 2252 C CA . ASP A 1 281 ? 37.562 25.594 -3.904 1 87.12 281 ASP A CA 1
ATOM 2253 C C . ASP A 1 281 ? 36.406 25.625 -4.891 1 87.12 281 ASP A C 1
ATOM 2255 O O . ASP A 1 281 ? 36.094 26.656 -5.5 1 87.12 281 ASP A O 1
ATOM 2259 N N . THR A 1 282 ? 35.781 24.5 -5.082 1 89.81 282 THR A N 1
ATOM 2260 C CA . THR A 1 282 ? 34.625 24.406 -5.938 1 89.81 282 THR A CA 1
ATOM 2261 C C . THR A 1 282 ? 33.375 23.984 -5.129 1 89.81 282 THR A C 1
ATOM 2263 O O . THR A 1 282 ? 33.5 23.5 -4.004 1 89.81 282 THR A O 1
ATOM 2266 N N . LYS A 1 283 ? 32.219 24.375 -5.652 1 90.69 283 LYS A N 1
ATOM 2267 C CA . LYS A 1 283 ? 30.953 23.969 -5.035 1 90.69 283 LYS A CA 1
ATOM 2268 C C . LYS A 1 283 ? 30.297 22.844 -5.82 1 90.69 283 LYS A C 1
ATOM 2270 O O . LYS A 1 283 ? 30.172 22.922 -7.047 1 90.69 283 LYS A O 1
ATOM 2275 N N . CYS A 1 284 ? 29.938 21.812 -5.148 1 92.62 284 CYS A N 1
ATOM 2276 C CA . CYS A 1 284 ? 29.234 20.703 -5.766 1 92.62 284 CYS A CA 1
ATOM 2277 C C . CYS A 1 284 ? 27.781 21.047 -6.031 1 92.62 284 CYS A C 1
ATOM 2279 O O . CYS A 1 284 ? 27.062 21.469 -5.117 1 92.62 284 CYS A O 1
ATOM 2281 N N . GLN A 1 285 ? 27.391 20.922 -7.352 1 91.62 285 GLN A N 1
ATOM 2282 C CA . GLN A 1 285 ? 26 21.156 -7.73 1 91.62 285 GLN A CA 1
ATOM 2283 C C . GLN A 1 285 ? 25.359 19.859 -8.242 1 91.62 285 GLN A C 1
ATOM 2285 O O . GLN A 1 285 ? 25.766 19.328 -9.273 1 91.62 285 GLN A O 1
ATOM 2290 N N . PHE A 1 286 ? 24.359 19.438 -7.484 1 92.25 286 PHE A N 1
ATOM 2291 C CA . PHE A 1 286 ? 23.625 18.219 -7.824 1 92.25 286 PHE A CA 1
ATOM 2292 C C . PHE A 1 286 ? 22.875 18.391 -9.133 1 92.25 286 PHE A C 1
ATOM 2294 O O . PHE A 1 286 ? 22.25 19.438 -9.367 1 92.25 286 PHE A O 1
ATOM 2301 N N . LEU A 1 287 ? 22.906 17.438 -10.047 1 92.06 287 LEU A N 1
ATOM 2302 C CA . LEU A 1 287 ? 22.156 17.391 -11.297 1 92.06 287 LEU A CA 1
ATOM 2303 C C . LEU A 1 287 ? 21.031 16.359 -11.219 1 92.06 287 LEU A C 1
ATOM 2305 O O . LEU A 1 287 ? 21.266 15.172 -11.43 1 92.06 287 LEU A O 1
ATOM 2309 N N . PRO A 1 288 ? 19.766 16.812 -10.984 1 90.62 288 PRO A N 1
ATOM 2310 C CA . PRO A 1 288 ? 18.656 15.859 -10.867 1 90.62 288 PRO A CA 1
ATOM 2311 C C . PRO A 1 288 ? 18.234 15.266 -12.219 1 90.62 288 PRO A C 1
ATOM 2313 O O . PRO A 1 288 ? 18.5 15.867 -13.266 1 90.62 288 PRO A O 1
ATOM 2316 N N . GLY A 1 289 ? 17.594 14.039 -12.25 1 91.12 289 GLY A N 1
ATOM 2317 C CA . GLY A 1 289 ? 16.984 13.445 -13.43 1 91.12 289 GLY A CA 1
ATOM 2318 C C . GLY A 1 289 ? 17.922 12.492 -14.164 1 91.12 289 GLY A C 1
ATOM 2319 O O . GLY A 1 289 ? 17.562 11.969 -15.227 1 91.12 289 GLY A O 1
ATOM 2320 N N . LEU A 1 290 ? 19.078 12.227 -13.586 1 91 290 LEU A N 1
ATOM 2321 C CA . LEU A 1 290 ? 20.031 11.375 -14.289 1 91 290 LEU A CA 1
ATOM 2322 C C . LEU A 1 290 ? 19.875 9.914 -13.875 1 91 290 LEU A C 1
ATOM 2324 O O . LEU A 1 290 ? 20.391 9.016 -14.531 1 91 290 LEU A O 1
ATOM 2328 N N . GLY A 1 291 ? 19.125 9.695 -12.82 1 91.69 291 GLY A N 1
ATOM 2329 C CA . GLY A 1 291 ? 18.859 8.328 -12.398 1 91.69 291 GLY A CA 1
ATOM 2330 C C . GLY A 1 291 ? 19.938 7.754 -11.492 1 91.69 291 GLY A C 1
ATOM 2331 O O . GLY A 1 291 ? 20.688 8.5 -10.875 1 91.69 291 GLY A O 1
ATOM 2332 N N . PHE A 1 292 ? 19.953 6.461 -11.367 1 92.19 292 PHE A N 1
ATOM 2333 C CA . PHE A 1 292 ? 20.844 5.723 -10.477 1 92.19 292 PHE A CA 1
ATOM 2334 C C . PHE A 1 292 ? 22.203 5.523 -11.109 1 92.19 292 PHE A C 1
ATOM 2336 O O . PHE A 1 292 ? 22.547 4.422 -11.547 1 92.19 292 PHE A O 1
ATOM 2343 N N . LYS A 1 293 ? 22.953 6.555 -11.031 1 92 293 LYS A N 1
ATOM 2344 C CA . LYS A 1 293 ? 24.266 6.508 -11.664 1 92 293 LYS A CA 1
ATOM 2345 C C . LYS A 1 293 ? 25.281 7.336 -10.883 1 92 293 LYS A C 1
ATOM 2347 O O . LYS A 1 293 ? 24.922 8.25 -10.148 1 92 293 LYS A O 1
ATOM 2352 N N . LYS A 1 294 ? 26.516 6.938 -11.102 1 92.38 294 LYS A N 1
ATOM 2353 C CA . LYS A 1 294 ? 27.641 7.695 -10.539 1 92.38 294 LYS A CA 1
ATOM 2354 C C . LYS A 1 294 ? 27.875 8.984 -11.328 1 92.38 294 LYS A C 1
ATOM 2356 O O . LYS A 1 294 ? 27.75 9 -12.555 1 92.38 294 LYS A O 1
ATOM 2361 N N . GLY A 1 295 ? 28.125 10.086 -10.516 1 92.56 295 GLY A N 1
ATOM 2362 C CA . GLY A 1 295 ? 28.594 11.289 -11.18 1 92.56 295 GLY A CA 1
ATOM 2363 C C . GLY A 1 295 ? 27.484 12.25 -11.539 1 92.56 295 GLY A C 1
ATOM 2364 O O . GLY A 1 295 ? 27.625 13.07 -12.445 1 92.56 295 GLY A O 1
ATOM 2365 N N . GLY A 1 296 ? 26.375 12.133 -10.914 1 91.88 296 GLY A N 1
ATOM 2366 C CA . GLY A 1 296 ? 25.281 13.047 -11.172 1 91.88 296 GLY A CA 1
ATOM 2367 C C . GLY A 1 296 ? 25.469 14.414 -10.547 1 91.88 296 GLY A C 1
ATOM 2368 O O . GLY A 1 296 ? 24.609 14.898 -9.82 1 91.88 296 GLY A O 1
ATOM 2369 N N . TYR A 1 297 ? 26.594 15.094 -10.742 1 93.62 297 TYR A N 1
ATOM 2370 C CA . TYR A 1 297 ? 26.875 16.406 -10.195 1 93.62 297 TYR A CA 1
ATOM 2371 C C . TYR A 1 297 ? 27.891 17.156 -11.047 1 93.62 297 TYR A C 1
ATOM 2373 O O . TYR A 1 297 ? 28.516 16.562 -11.93 1 93.62 297 TYR A O 1
ATOM 2381 N N . SER A 1 298 ? 27.859 18.516 -10.812 1 93.88 298 SER A N 1
ATOM 2382 C CA . SER A 1 298 ? 28.875 19.391 -11.398 1 93.88 298 SER A CA 1
ATOM 2383 C C . SER A 1 298 ? 29.641 20.141 -10.32 1 93.88 298 SER A C 1
ATOM 2385 O O . SER A 1 298 ? 29.141 20.344 -9.211 1 93.88 298 SER A O 1
ATOM 2387 N N . CYS A 1 299 ? 30.953 20.438 -10.594 1 92.69 299 CYS A N 1
ATOM 2388 C CA . CYS A 1 299 ? 31.766 21.234 -9.688 1 92.69 299 CYS A CA 1
ATOM 2389 C C . CYS A 1 299 ? 31.906 22.672 -10.188 1 92.69 299 CYS A C 1
ATOM 2391 O O . CYS A 1 299 ? 32.562 22.906 -11.195 1 92.69 299 CYS A O 1
ATOM 2393 N N . LEU A 1 300 ? 31.25 23.609 -9.438 1 90.5 300 LEU A N 1
ATOM 2394 C CA . LEU A 1 300 ? 31.219 25 -9.883 1 90.5 300 LEU A CA 1
ATOM 2395 C C . LEU A 1 300 ? 32.281 25.812 -9.133 1 90.5 300 LEU A C 1
ATOM 2397 O O . LEU A 1 300 ? 32.469 25.625 -7.934 1 90.5 300 LEU A O 1
ATOM 2401 N N . GLN A 1 301 ? 33.062 26.703 -9.812 1 81.62 301 GLN A N 1
ATOM 2402 C CA . GLN A 1 301 ? 34.031 27.594 -9.195 1 81.62 301 GLN A CA 1
ATOM 2403 C C . GLN A 1 301 ? 33.344 28.703 -8.391 1 81.62 301 GLN A C 1
ATOM 2405 O O . GLN A 1 301 ? 32.312 29.219 -8.812 1 81.62 301 GLN A O 1
ATOM 2410 N N . VAL A 1 302 ? 33.656 28.781 -7.059 1 66.12 302 VAL A N 1
ATOM 2411 C CA . VAL A 1 302 ? 33.031 29.797 -6.203 1 66.12 302 VAL A CA 1
ATOM 2412 C C . VAL A 1 302 ? 33.469 31.188 -6.672 1 66.12 302 VAL A C 1
ATOM 2414 O O . VAL A 1 302 ? 32.875 32.188 -6.258 1 66.12 302 VAL A O 1
ATOM 2417 N N . ASN A 1 303 ? 34.688 31.484 -7.109 1 55.66 303 ASN A N 1
ATOM 2418 C CA . ASN A 1 303 ? 35 32.875 -7.465 1 55.66 303 ASN A CA 1
ATOM 2419 C C . ASN A 1 303 ? 34.156 33.344 -8.648 1 55.66 303 ASN A C 1
ATOM 2421 O O . ASN A 1 303 ? 33.688 32.5 -9.453 1 55.66 303 ASN A O 1
ATOM 2425 N N . GLY A 1 304 ? 33.406 34.469 -8.883 1 48.69 304 GLY A N 1
ATOM 2426 C CA . GLY A 1 304 ? 32.75 35.219 -9.938 1 48.69 304 GLY A CA 1
ATOM 2427 C C . GLY A 1 304 ? 33.219 34.844 -11.328 1 48.69 304 GLY A C 1
ATOM 2428 O O . GLY A 1 304 ? 32.781 35.438 -12.32 1 48.69 304 GLY A O 1
ATOM 2429 N N . SER A 1 305 ? 34.594 34.656 -11.664 1 39.25 305 SER A N 1
ATOM 2430 C CA . SER A 1 305 ? 34.938 34.469 -13.07 1 39.25 305 SER A CA 1
ATOM 2431 C C . SER A 1 305 ? 34.406 33.125 -13.594 1 39.25 305 SER A C 1
ATOM 2433 O O . SER A 1 305 ? 34.562 32.094 -12.953 1 39.25 305 SER A O 1
ATOM 2435 N N . PHE A 1 306 ? 33.312 33.188 -14.281 1 39.44 306 PHE A N 1
ATOM 2436 C CA . PHE A 1 306 ? 32.719 32.094 -15.031 1 39.44 306 PHE A CA 1
ATOM 2437 C C . PHE A 1 306 ? 33.781 31.312 -15.789 1 39.44 306 PHE A C 1
ATOM 2439 O O . PHE A 1 306 ? 34.5 31.875 -16.625 1 39.44 306 PHE A O 1
ATOM 2446 N N . SER A 1 307 ? 34.844 30.812 -15.242 1 35.88 307 SER A N 1
ATOM 2447 C CA . SER A 1 307 ? 35.469 29.969 -16.266 1 35.88 307 SER A CA 1
ATOM 2448 C C . SER A 1 307 ? 34.469 28.953 -16.828 1 35.88 307 SER A C 1
ATOM 2450 O O . SER A 1 307 ? 33.812 28.25 -16.062 1 35.88 307 SER A O 1
ATOM 2452 N N . ASN A 1 308 ? 33.844 29.281 -17.969 1 33.44 308 ASN A N 1
ATOM 2453 C CA . ASN A 1 308 ? 33.156 28.359 -18.859 1 33.44 308 ASN A CA 1
ATOM 2454 C C . ASN A 1 308 ? 33.875 27.016 -18.969 1 33.44 308 ASN A C 1
ATOM 2456 O O . ASN A 1 308 ? 34.656 26.797 -19.906 1 33.44 308 ASN A O 1
ATOM 2460 N N . SER A 1 309 ? 34.719 26.594 -18.047 1 31.48 309 SER A N 1
ATOM 2461 C CA . SER A 1 309 ? 35.156 25.266 -18.484 1 31.48 309 SER A CA 1
ATOM 2462 C C . SER A 1 309 ? 33.969 24.312 -18.609 1 31.48 309 SER A C 1
ATOM 2464 O O . SER A 1 309 ? 33.219 24.125 -17.656 1 31.48 309 SER A O 1
ATOM 2466 N N . GLU A 1 310 ? 33.344 24.281 -19.719 1 32.56 310 GLU A N 1
ATOM 2467 C CA . GLU A 1 310 ? 32.5 23.203 -20.234 1 32.56 310 GLU A CA 1
ATOM 2468 C C . GLU A 1 310 ? 32.969 21.844 -19.734 1 32.56 310 GLU A C 1
ATOM 2470 O O . GLU A 1 310 ? 32.5 20.797 -20.203 1 32.56 310 GLU A O 1
ATOM 2475 N N . GLY A 1 311 ? 34.094 21.703 -18.953 1 30.12 311 GLY A N 1
ATOM 2476 C CA . GLY A 1 311 ? 34.406 20.297 -18.734 1 30.12 311 GLY A CA 1
ATOM 2477 C C . GLY A 1 311 ? 33.344 19.578 -17.938 1 30.12 311 GLY A C 1
ATOM 2478 O O . GLY A 1 311 ? 33.188 19.812 -16.734 1 30.12 311 GLY A O 1
ATOM 2479 N N . THR A 1 312 ? 32.188 19.562 -18.391 1 32.12 312 THR A N 1
ATOM 2480 C CA . THR A 1 312 ? 31.5 18.328 -18.016 1 32.12 312 THR A CA 1
ATOM 2481 C C . THR A 1 312 ? 32.469 17.156 -17.953 1 32.12 312 THR A C 1
ATOM 2483 O O . THR A 1 312 ? 33 16.734 -18.984 1 32.12 312 THR A O 1
ATOM 2486 N N . TYR A 1 313 ? 33.438 17.156 -17.016 1 29.73 313 TYR A N 1
ATOM 2487 C CA . TYR A 1 313 ? 34.219 15.93 -16.875 1 29.73 313 TYR A CA 1
ATOM 2488 C C . TYR A 1 313 ? 33.312 14.711 -16.719 1 29.73 313 TYR A C 1
ATOM 2490 O O . TYR A 1 313 ? 32.594 14.586 -15.734 1 29.73 313 TYR A O 1
ATOM 2498 N N . SER A 1 314 ? 32.562 14.406 -17.719 1 32.41 314 SER A N 1
ATOM 2499 C CA . SER A 1 314 ? 32.281 12.977 -17.812 1 32.41 314 SER A CA 1
ATOM 2500 C C . SER A 1 314 ? 33.562 12.156 -17.719 1 32.41 314 SER A C 1
ATOM 2502 O O . SER A 1 314 ? 34.5 12.383 -18.453 1 32.41 314 SER A O 1
ATOM 2504 N N . LEU A 1 315 ? 34.031 11.805 -16.484 1 30.72 315 LEU A N 1
ATOM 2505 C CA . LEU A 1 315 ? 35.219 10.977 -16.266 1 30.72 315 LEU A CA 1
ATOM 2506 C C . LEU A 1 315 ? 35.375 9.945 -17.375 1 30.72 315 LEU A C 1
ATOM 2508 O O . LEU A 1 315 ? 36.219 9.062 -17.297 1 30.72 315 LEU A O 1
ATOM 2512 N N . THR A 1 316 ? 34.625 9.82 -18.422 1 31.77 316 THR A N 1
ATOM 2513 C CA . THR A 1 316 ? 35.156 8.844 -19.375 1 31.77 316 THR A CA 1
ATOM 2514 C C . THR A 1 316 ? 36.5 9.281 -19.938 1 31.77 316 THR A C 1
ATOM 2516 O O . THR A 1 316 ? 37.344 8.445 -20.219 1 31.77 316 THR A O 1
ATOM 2519 N N . GLU A 1 317 ? 36.75 10.516 -20.25 1 31.53 317 GLU A N 1
ATOM 2520 C CA . GLU A 1 317 ? 37.844 10.773 -21.156 1 31.53 317 GLU A CA 1
ATOM 2521 C C . GLU A 1 317 ? 39.156 10.906 -20.391 1 31.53 317 GLU A C 1
ATOM 2523 O O . GLU A 1 317 ? 40.25 10.758 -20.969 1 31.53 317 GLU A O 1
ATOM 2528 N N . SER A 1 318 ? 39.25 11.336 -19.203 1 32.16 318 SER A N 1
ATOM 2529 C CA . SER A 1 318 ? 40.594 11.766 -18.812 1 32.16 318 SER A CA 1
ATOM 2530 C C . SER A 1 318 ? 41.469 10.57 -18.484 1 32.16 318 SER A C 1
ATOM 2532 O O . SER A 1 318 ? 42.656 10.734 -18.141 1 32.16 318 SER A O 1
ATOM 2534 N N . HIS A 1 319 ? 41 9.352 -18.375 1 31.03 319 HIS A N 1
ATOM 2535 C CA . HIS A 1 319 ? 42.031 8.336 -18.094 1 31.03 319 HIS A CA 1
ATOM 2536 C C . HIS A 1 319 ? 42.938 8.117 -19.281 1 31.03 319 HIS A C 1
ATOM 2538 O O . HIS A 1 319 ? 43.812 7.254 -19.25 1 31.03 319 HIS A O 1
ATOM 2544 N N . GLU A 1 320 ? 42.719 8.711 -20.422 1 29.67 320 GLU A N 1
ATOM 2545 C CA . GLU A 1 320 ? 43.688 8.367 -21.453 1 29.67 320 GLU A CA 1
ATOM 2546 C C . GLU A 1 320 ? 45.062 8.992 -21.156 1 29.67 320 GLU A C 1
ATOM 2548 O O . GLU A 1 320 ? 46.062 8.594 -21.734 1 29.67 320 GLU A O 1
ATOM 2553 N N . LEU A 1 321 ? 45.188 10.07 -20.359 1 28.97 321 LEU A N 1
ATOM 2554 C CA . LEU A 1 321 ? 46.469 10.719 -20.469 1 28.97 321 LEU A CA 1
ATOM 2555 C C . LEU A 1 321 ? 47.531 9.953 -19.688 1 28.97 321 LEU A C 1
ATOM 2557 O O . LEU A 1 321 ? 48.719 10.047 -19.984 1 28.97 321 LEU A O 1
ATOM 2561 N N . PHE A 1 322 ? 47.344 9.398 -18.594 1 26.77 322 PHE A N 1
ATOM 2562 C CA . PHE A 1 322 ? 48.531 9.039 -17.859 1 26.77 322 PHE A CA 1
ATOM 2563 C C . PHE A 1 322 ? 49.125 7.727 -18.375 1 26.77 322 PHE A C 1
ATOM 2565 O O . PHE A 1 322 ? 50.156 7.262 -17.875 1 26.77 322 PHE A O 1
ATOM 2572 N N . TYR A 1 323 ? 48.375 6.859 -19.094 1 23 323 TYR A N 1
ATOM 2573 C CA . TYR A 1 323 ? 49.062 5.625 -19.469 1 23 323 TYR A CA 1
ATOM 2574 C C . TYR A 1 323 ? 49.844 5.812 -20.766 1 23 323 TYR A C 1
ATOM 2576 O O . TYR A 1 323 ? 50.312 4.84 -21.359 1 23 323 TYR A O 1
ATOM 2584 N N . LYS A 1 324 ? 50.188 7.113 -21.062 1 21.83 324 LYS A N 1
ATOM 2585 C CA . LYS A 1 324 ? 51.344 7.02 -21.953 1 21.83 324 LYS A CA 1
ATOM 2586 C C . LYS A 1 324 ? 52.656 6.934 -21.156 1 21.83 324 LYS A C 1
ATOM 2588 O O . LYS A 1 324 ? 52.844 7.668 -20.188 1 21.83 324 LYS A O 1
ATOM 2593 N N . MET B 1 1 ? 16.656 64.688 -40.469 1 25.78 1 MET B N 1
ATOM 2594 C CA . MET B 1 1 ? 16.453 64.938 -39.062 1 25.78 1 MET B CA 1
ATOM 2595 C C . MET B 1 1 ? 15.406 64 -38.469 1 25.78 1 MET B C 1
ATOM 2597 O O . MET B 1 1 ? 14.227 64.375 -38.406 1 25.78 1 MET B O 1
ATOM 2601 N N . GLN B 1 2 ? 15.391 62.75 -38.969 1 29.81 2 GLN B N 1
ATOM 2602 C CA . GLN B 1 2 ? 14.438 61.656 -38.75 1 29.81 2 GLN B CA 1
ATOM 2603 C C . GLN B 1 2 ? 14.414 61.25 -37.281 1 29.81 2 GLN B C 1
ATOM 2605 O O . GLN B 1 2 ? 15.461 60.938 -36.688 1 29.81 2 GLN B O 1
ATOM 2610 N N . SER B 1 3 ? 13.375 61.75 -36.5 1 27.73 3 SER B N 1
ATOM 2611 C CA . SER B 1 3 ? 13.008 61.656 -35.062 1 27.73 3 SER B CA 1
ATOM 2612 C C . SER B 1 3 ? 12.789 60.219 -34.656 1 27.73 3 SER B C 1
ATOM 2614 O O . SER B 1 3 ? 11.938 59.5 -35.219 1 27.73 3 SER B O 1
ATOM 2616 N N . MET B 1 4 ? 13.859 59.5 -34.344 1 30.17 4 MET B N 1
ATOM 2617 C CA . MET B 1 4 ? 13.969 58.125 -33.812 1 30.17 4 MET B CA 1
ATOM 2618 C C . MET B 1 4 ? 13.164 57.969 -32.531 1 30.17 4 MET B C 1
ATOM 2620 O O . MET B 1 4 ? 13.43 58.656 -31.531 1 30.17 4 MET B O 1
ATOM 2624 N N . MET B 1 5 ? 11.781 57.844 -32.656 1 29.22 5 MET B N 1
ATOM 2625 C CA . MET B 1 5 ? 10.828 57.656 -31.578 1 29.22 5 MET B CA 1
ATOM 2626 C C . MET B 1 5 ? 11.25 56.5 -30.672 1 29.22 5 MET B C 1
ATOM 2628 O O . MET B 1 5 ? 11.539 55.406 -31.156 1 29.22 5 MET B O 1
ATOM 2632 N N . ASN B 1 6 ? 11.844 56.781 -29.5 1 26.95 6 ASN B N 1
ATOM 2633 C CA . ASN B 1 6 ? 12.273 56 -28.344 1 26.95 6 ASN B CA 1
ATOM 2634 C C . ASN B 1 6 ? 11.125 55.219 -27.75 1 26.95 6 ASN B C 1
ATOM 2636 O O . ASN B 1 6 ? 10.109 55.781 -27.328 1 26.95 6 ASN B O 1
ATOM 2640 N N . THR B 1 7 ? 10.766 54.062 -28.359 1 29.94 7 THR B N 1
ATOM 2641 C CA . THR B 1 7 ? 9.711 53.188 -27.859 1 29.94 7 THR B CA 1
ATOM 2642 C C . THR B 1 7 ? 9.984 52.812 -26.406 1 29.94 7 THR B C 1
ATOM 2644 O O . THR B 1 7 ? 11.047 52.281 -26.094 1 29.94 7 THR B O 1
ATOM 2647 N N . PRO B 1 8 ? 9.281 53.5 -25.453 1 31.41 8 PRO B N 1
ATOM 2648 C CA . PRO B 1 8 ? 9.391 53.219 -24.031 1 31.41 8 PRO B CA 1
ATOM 2649 C C . PRO B 1 8 ? 9.156 51.75 -23.688 1 31.41 8 PRO B C 1
ATOM 2651 O O . PRO B 1 8 ? 8.375 51.094 -24.359 1 31.41 8 PRO B O 1
ATOM 2654 N N . CYS B 1 9 ? 10.25 51.094 -23.172 1 28.95 9 CYS B N 1
ATOM 2655 C CA . CYS B 1 9 ? 10.32 49.719 -22.656 1 28.95 9 CYS B CA 1
ATOM 2656 C C . CYS B 1 9 ? 9.234 49.5 -21.609 1 28.95 9 CYS B C 1
ATOM 2658 O O . CYS B 1 9 ? 9.078 50.281 -20.688 1 28.95 9 CYS B O 1
ATOM 2660 N N . ARG B 1 10 ? 8.195 48.688 -21.953 1 30.81 10 ARG B N 1
ATOM 2661 C CA . ARG B 1 10 ? 7.047 48.156 -21.234 1 30.81 10 ARG B CA 1
ATOM 2662 C C . ARG B 1 10 ? 7.488 47.406 -19.969 1 30.81 10 ARG B C 1
ATOM 2664 O O . ARG B 1 10 ? 7.785 46.219 -20.016 1 30.81 10 ARG B O 1
ATOM 2671 N N . ILE B 1 11 ? 8.305 48.094 -19.125 1 35.34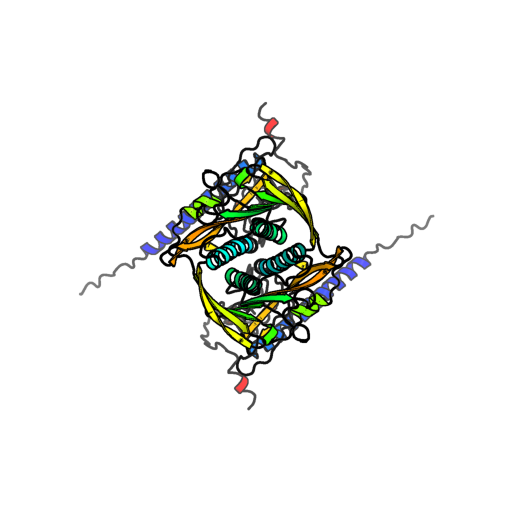 11 ILE B N 1
ATOM 2672 C CA . ILE B 1 11 ? 8.648 47.438 -17.875 1 35.34 11 ILE B CA 1
ATOM 2673 C C . ILE B 1 11 ? 7.391 47.25 -17.031 1 35.34 11 ILE B C 1
ATOM 2675 O O . ILE B 1 11 ? 7.445 46.625 -15.953 1 35.34 11 ILE B O 1
ATOM 2679 N N . SER B 1 12 ? 6.238 47.844 -17.453 1 32.31 12 SER B N 1
ATOM 2680 C CA . SER B 1 12 ? 5.211 47.938 -16.406 1 32.31 12 SER B CA 1
ATOM 2681 C C . SER B 1 12 ? 4.57 46.594 -16.141 1 32.31 12 SER B C 1
ATOM 2683 O O . SER B 1 12 ? 3.775 46.438 -15.211 1 32.31 12 SER B O 1
ATOM 2685 N N . VAL B 1 13 ? 4.738 45.625 -17.109 1 40.28 13 VAL B N 1
ATOM 2686 C CA . VAL B 1 13 ? 3.828 44.5 -16.922 1 40.28 13 VAL B CA 1
ATOM 2687 C C . VAL B 1 13 ? 4.371 43.562 -15.852 1 40.28 13 VAL B C 1
ATOM 2689 O O . VAL B 1 13 ? 3.615 42.812 -15.242 1 40.28 13 VAL B O 1
ATOM 2692 N N . PHE B 1 14 ? 5.734 43.719 -15.539 1 38.72 14 PHE B N 1
ATOM 2693 C CA . PHE B 1 14 ? 6.234 42.656 -14.672 1 38.72 14 PHE B CA 1
ATOM 2694 C C . PHE B 1 14 ? 5.824 42.906 -13.227 1 38.72 14 PHE B C 1
ATOM 2696 O O . PHE B 1 14 ? 5.746 41.938 -12.43 1 38.72 14 PHE B O 1
ATOM 2703 N N . ILE B 1 15 ? 5.559 44.188 -12.852 1 41.75 15 ILE B N 1
ATOM 2704 C CA . ILE B 1 15 ? 5.277 44.438 -11.445 1 41.75 15 ILE B CA 1
ATOM 2705 C C . ILE B 1 15 ? 3.854 44 -11.117 1 41.75 15 ILE B C 1
ATOM 2707 O O . ILE B 1 15 ? 3.57 43.562 -9.992 1 41.75 15 ILE B O 1
ATOM 2711 N N . PHE B 1 16 ? 3.021 43.969 -12.141 1 42.22 16 PHE B N 1
ATOM 2712 C CA . PHE B 1 16 ? 1.641 43.625 -11.805 1 42.22 16 PHE B CA 1
ATOM 2713 C C . PHE B 1 16 ? 1.476 42.156 -11.555 1 42.22 16 PHE B C 1
ATOM 2715 O O . PHE B 1 16 ? 0.593 41.719 -10.797 1 42.22 16 PHE B O 1
ATOM 2722 N N . ILE B 1 17 ? 2.365 41.344 -12.18 1 43.84 17 ILE B N 1
ATOM 2723 C CA . ILE B 1 17 ? 2.162 39.906 -11.984 1 43.84 17 ILE B CA 1
ATOM 2724 C C . ILE B 1 17 ? 2.699 39.5 -10.609 1 43.84 17 ILE B C 1
ATOM 2726 O O . ILE B 1 17 ? 2.119 38.625 -9.945 1 43.84 17 ILE B O 1
ATOM 2730 N N . CYS B 1 18 ? 3.672 40.219 -10.086 1 40.59 18 CYS B N 1
ATOM 2731 C CA . CYS B 1 18 ? 4.164 39.844 -8.766 1 40.59 18 CYS B CA 1
ATOM 2732 C C . CYS B 1 18 ? 3.162 40.219 -7.684 1 40.59 18 CYS B C 1
ATOM 2734 O O . CYS B 1 18 ? 3.098 39.562 -6.637 1 40.59 18 CYS B O 1
ATOM 2736 N N . PHE B 1 19 ? 2.385 41.344 -7.875 1 43.53 19 PHE B N 1
ATOM 2737 C CA . PHE B 1 19 ? 1.43 41.719 -6.84 1 43.53 19 PHE B CA 1
ATOM 2738 C C . PHE B 1 19 ? 0.243 40.75 -6.824 1 43.53 19 PHE B C 1
ATOM 2740 O O . PHE B 1 19 ? -0.326 40.469 -5.766 1 43.53 19 PHE B O 1
ATOM 2747 N N . ILE B 1 20 ? -0.137 40.219 -7.957 1 42.88 20 ILE B N 1
ATOM 2748 C CA . ILE B 1 20 ? -1.264 39.281 -7.961 1 42.88 20 ILE B CA 1
ATOM 2749 C C . ILE B 1 20 ? -0.828 37.938 -7.387 1 42.88 20 ILE B C 1
ATOM 2751 O O . ILE B 1 20 ? -1.579 37.312 -6.641 1 42.88 20 ILE B O 1
ATOM 2755 N N . LEU B 1 21 ? 0.438 37.531 -7.582 1 42.44 21 LEU B N 1
ATOM 2756 C CA . LEU B 1 21 ? 0.856 36.281 -6.988 1 42.44 21 LEU B CA 1
ATOM 2757 C C . LEU B 1 21 ? 1.045 36.406 -5.48 1 42.44 21 LEU B C 1
ATOM 2759 O O . LEU B 1 21 ? 0.721 35.5 -4.723 1 42.44 21 LEU B O 1
ATOM 2763 N N . MET B 1 22 ? 1.476 37.594 -5.012 1 40 22 MET B N 1
ATOM 2764 C CA . MET B 1 22 ? 1.569 37.75 -3.564 1 40 22 MET B CA 1
ATOM 2765 C C . MET B 1 22 ? 0.184 37.906 -2.945 1 40 22 MET B C 1
ATOM 2767 O O . MET B 1 22 ? -0.071 37.406 -1.852 1 40 22 MET B O 1
ATOM 2771 N N . HIS B 1 23 ? -0.711 38.562 -3.547 1 42.69 23 HIS B N 1
ATOM 2772 C CA . HIS B 1 23 ? -2.047 38.688 -2.973 1 42.69 23 HIS B CA 1
ATOM 2773 C C . HIS B 1 23 ? -2.771 37.344 -3.01 1 42.69 23 HIS B C 1
ATOM 2775 O O . HIS B 1 23 ? -3.541 37 -2.1 1 42.69 23 HIS B O 1
ATOM 2781 N N . GLY B 1 24 ? -2.635 36.5 -4.004 1 39.19 24 GLY B N 1
ATOM 2782 C CA . GLY B 1 24 ? -3.201 35.188 -4.02 1 39.19 24 GLY B CA 1
ATOM 2783 C C . GLY B 1 24 ? -2.602 34.25 -2.973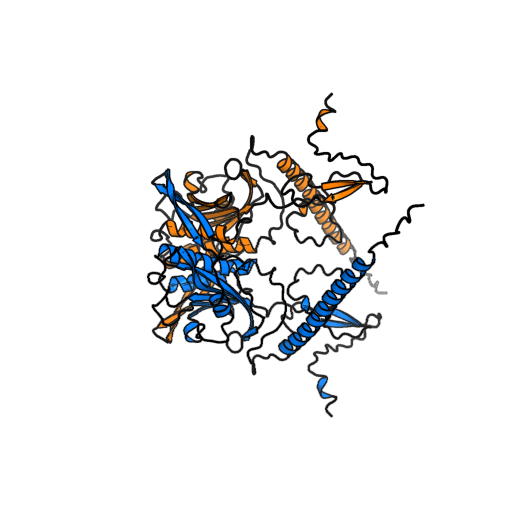 1 39.19 24 GLY B C 1
ATOM 2784 O O . GLY B 1 24 ? -3.312 33.469 -2.355 1 39.19 24 GLY B O 1
ATOM 2785 N N . LEU B 1 25 ? -1.32 34.312 -2.691 1 39.66 25 LEU B N 1
ATOM 2786 C CA . LEU B 1 25 ? -0.702 33.594 -1.593 1 39.66 25 LEU B CA 1
ATOM 2787 C C . LEU B 1 25 ? -1.178 34.125 -0.246 1 39.66 25 LEU B C 1
ATOM 2789 O O . LEU B 1 25 ? -1.438 33.344 0.677 1 39.66 25 LEU B O 1
ATOM 2793 N N . ILE B 1 26 ? -1.368 35.375 -0.105 1 41.31 26 ILE B N 1
ATOM 2794 C CA . ILE B 1 26 ? -1.811 35.969 1.16 1 41.31 26 ILE B CA 1
ATOM 2795 C C . ILE B 1 26 ? -3.262 35.562 1.427 1 41.31 26 ILE B C 1
ATOM 2797 O O . ILE B 1 26 ? -3.615 35.219 2.549 1 41.31 26 ILE B O 1
ATOM 2801 N N . LEU B 1 27 ? -4.09 35.656 0.502 1 39.91 27 LEU B N 1
ATOM 2802 C CA . LEU B 1 27 ? -5.48 35.25 0.708 1 39.91 27 LEU B CA 1
ATOM 2803 C C . LEU B 1 27 ? -5.59 33.75 0.956 1 39.91 27 LEU B C 1
ATOM 2805 O O . LEU B 1 27 ? -6.426 33.312 1.746 1 39.91 27 LEU B O 1
ATOM 2809 N N . PHE B 1 28 ? -4.809 32.969 0.284 1 43.94 28 PHE B N 1
ATOM 2810 C CA . PHE B 1 28 ? -4.785 31.547 0.52 1 43.94 28 PHE B CA 1
ATOM 2811 C C . PHE B 1 28 ? -4.227 31.234 1.902 1 43.94 28 PHE B C 1
ATOM 2813 O O . PHE B 1 28 ? -4.707 30.312 2.58 1 43.94 28 PHE B O 1
ATOM 2820 N N . VAL B 1 29 ? -3.26 31.984 2.426 1 44.81 29 VAL B N 1
ATOM 2821 C CA . VAL B 1 29 ? -2.68 31.797 3.75 1 44.81 29 VAL B CA 1
ATOM 2822 C C . VAL B 1 29 ? -3.676 32.219 4.82 1 44.81 29 VAL B C 1
ATOM 2824 O O . VAL B 1 29 ? -3.812 31.578 5.855 1 44.81 29 VAL B O 1
ATOM 2827 N N . LYS B 1 30 ? -4.352 33.406 4.625 1 49.53 30 LYS B N 1
ATOM 2828 C CA . LYS B 1 30 ? -5.316 33.875 5.602 1 49.53 30 LYS B CA 1
ATOM 2829 C C . LYS B 1 30 ? -6.52 32.938 5.699 1 49.53 30 LYS B C 1
ATOM 2831 O O . LYS B 1 30 ? -7.012 32.688 6.797 1 49.53 30 LYS B O 1
ATOM 2836 N N . GLY B 1 31 ? -7 32.406 4.68 1 54.38 31 GLY B N 1
ATOM 2837 C CA . GLY B 1 31 ? -8.086 31.453 4.57 1 54.38 31 GLY B CA 1
ATOM 2838 C C . GLY B 1 31 ? -7.746 30.094 5.148 1 54.38 31 GLY B C 1
ATOM 2839 O O . GLY B 1 31 ? -8.578 29.469 5.809 1 54.38 31 GLY B O 1
ATOM 2840 N N . GLY B 1 32 ? -6.496 29.781 5.141 1 67.56 32 GLY B N 1
ATOM 2841 C CA . GLY B 1 32 ? -6.016 28.516 5.664 1 67.56 32 GLY B CA 1
ATOM 2842 C C . GLY B 1 32 ? -5.965 28.469 7.18 1 67.56 32 GLY B C 1
ATOM 2843 O O . GLY B 1 32 ? -6.434 27.516 7.801 1 67.56 32 GLY B O 1
ATOM 2844 N N . LYS B 1 33 ? -5.66 29.672 7.711 1 80.94 33 LYS B N 1
ATOM 2845 C CA . LYS B 1 33 ? -5.547 29.719 9.164 1 80.94 33 LYS B CA 1
ATOM 2846 C C . LYS B 1 33 ? -6.922 29.781 9.82 1 80.94 33 LYS B C 1
ATOM 2848 O O . LYS B 1 33 ? -7.152 29.156 10.859 1 80.94 33 LYS B O 1
ATOM 2853 N N . SER B 1 34 ? -7.797 30.609 9.242 1 87.81 34 SER B N 1
ATOM 2854 C CA . SER B 1 34 ? -9.156 30.688 9.766 1 87.81 34 SER B CA 1
ATOM 2855 C C . SER B 1 34 ? -9.836 29.328 9.734 1 87.81 34 SER B C 1
ATOM 2857 O O . SER B 1 34 ? -10.516 28.938 10.688 1 87.81 34 SER B O 1
ATOM 2859 N N . ASP B 1 35 ? -9.656 28.641 8.672 1 90.19 35 ASP B N 1
ATOM 2860 C CA . ASP B 1 35 ? -10.219 27.297 8.57 1 90.19 35 ASP B CA 1
ATOM 2861 C C . ASP B 1 35 ? -9.633 26.359 9.633 1 90.19 35 ASP B C 1
ATOM 2863 O O . ASP B 1 35 ? -10.352 25.547 10.219 1 90.19 35 ASP B O 1
ATOM 2867 N N . ALA B 1 36 ? -8.383 26.547 9.836 1 91.69 36 ALA B N 1
ATOM 2868 C CA . ALA B 1 36 ? -7.707 25.734 10.836 1 91.69 36 ALA B CA 1
ATOM 2869 C C . ALA B 1 36 ? -8.258 26 12.227 1 91.69 36 ALA B C 1
ATOM 2871 O O . ALA B 1 36 ? -8.5 25.078 13 1 91.69 36 ALA B O 1
ATOM 2872 N N . ILE B 1 37 ? -8.414 27.234 12.5 1 92.94 37 ILE B N 1
ATOM 2873 C CA . ILE B 1 37 ? -8.93 27.609 13.812 1 92.94 37 ILE B CA 1
ATOM 2874 C C . ILE B 1 37 ? -10.359 27.094 13.969 1 92.94 37 ILE B C 1
ATOM 2876 O O . ILE B 1 37 ? -10.719 26.562 15.023 1 92.94 37 ILE B O 1
ATOM 2880 N N . THR B 1 38 ? -11.094 27.297 12.977 1 92.38 38 THR B N 1
ATOM 2881 C CA . THR B 1 38 ? -12.453 26.781 13 1 92.38 38 THR B CA 1
ATOM 2882 C C . THR B 1 38 ? -12.445 25.266 13.234 1 92.38 38 THR B C 1
ATOM 2884 O O . THR B 1 38 ? -13.203 24.766 14.062 1 92.38 38 THR B O 1
ATOM 2887 N N . ALA B 1 39 ? -11.68 24.562 12.531 1 92.62 39 ALA B N 1
ATOM 2888 C CA . ALA B 1 39 ? -11.555 23.125 12.68 1 92.62 39 ALA B CA 1
ATOM 2889 C C . ALA B 1 39 ? -11.164 22.734 14.102 1 92.62 39 ALA B C 1
ATOM 2891 O O . ALA B 1 39 ? -11.727 21.812 14.68 1 92.62 39 ALA B O 1
ATOM 2892 N N . LEU B 1 40 ? -10.258 23.453 14.625 1 92.69 40 LEU B N 1
ATOM 2893 C CA . LEU B 1 40 ? -9.805 23.188 15.984 1 92.69 40 LEU B CA 1
ATOM 2894 C C . LEU B 1 40 ? -10.945 23.359 16.984 1 92.69 40 LEU B C 1
ATOM 2896 O O . LEU B 1 40 ? -11.07 22.562 17.922 1 92.69 40 LEU B O 1
ATOM 2900 N N . ASN B 1 41 ? -11.641 24.328 16.797 1 91.31 41 ASN B N 1
ATOM 2901 C CA . ASN B 1 41 ? -12.789 24.547 17.672 1 91.31 41 ASN B CA 1
ATOM 2902 C C . ASN B 1 41 ? -13.797 23.406 17.578 1 91.31 41 ASN B C 1
ATOM 2904 O O . ASN B 1 41 ? -14.344 22.969 18.594 1 91.31 41 ASN B O 1
ATOM 2908 N N . ILE B 1 42 ? -14.016 22.984 16.391 1 90.81 42 ILE B N 1
ATOM 2909 C CA . ILE B 1 42 ? -14.906 21.844 16.203 1 90.81 42 ILE B CA 1
ATOM 2910 C C . ILE B 1 42 ? -14.336 20.609 16.906 1 90.81 42 ILE B C 1
ATOM 2912 O O . ILE B 1 42 ? -15.055 19.906 17.609 1 90.81 42 ILE B O 1
ATOM 2916 N N . ILE B 1 43 ? -13.094 20.344 16.734 1 90.38 43 ILE B N 1
ATOM 2917 C CA . ILE B 1 43 ? -12.422 19.203 17.359 1 90.38 43 ILE B CA 1
ATOM 2918 C C . ILE B 1 43 ? -12.562 19.297 18.875 1 90.38 43 ILE B C 1
ATOM 2920 O O . ILE B 1 43 ? -12.906 18.312 19.547 1 90.38 43 ILE B O 1
ATOM 2924 N N . GLY B 1 44 ? -12.312 20.438 19.391 1 89.12 44 GLY B N 1
ATOM 2925 C CA . GLY B 1 44 ? -12.367 20.656 20.828 1 89.12 44 GLY B CA 1
ATOM 2926 C C . GLY B 1 44 ? -13.766 20.469 21.406 1 89.12 44 GLY B C 1
ATOM 2927 O O . GLY B 1 44 ? -13.914 20.062 22.562 1 89.12 44 GLY B O 1
ATOM 2928 N N . ASN B 1 45 ? -14.703 20.703 20.578 1 86.56 45 ASN B N 1
ATOM 2929 C CA . ASN B 1 45 ? -16.094 20.641 21.047 1 86.56 45 ASN B CA 1
ATOM 2930 C C . ASN B 1 45 ? -16.719 19.281 20.766 1 86.56 45 ASN B C 1
ATOM 2932 O O . ASN B 1 45 ? -17.859 19.031 21.172 1 86.56 45 ASN B O 1
ATOM 2936 N N . THR B 1 46 ? -16.047 18.531 19.969 1 84 46 THR B N 1
ATOM 2937 C CA . THR B 1 46 ? -16.578 17.203 19.641 1 84 46 THR B CA 1
ATOM 2938 C C . THR B 1 46 ? -16.281 16.203 20.75 1 84 46 THR B C 1
ATOM 2940 O O . THR B 1 46 ? -15.125 16 21.125 1 84 46 THR B O 1
ATOM 2943 N N . HIS B 1 47 ? -17.438 15.734 21.375 1 74.31 47 HIS B N 1
ATOM 2944 C CA . HIS B 1 47 ? -17.359 14.727 22.422 1 74.31 47 HIS B CA 1
ATOM 2945 C C . HIS B 1 47 ? -18.188 13.492 22.078 1 74.31 47 HIS B C 1
ATOM 2947 O O . HIS 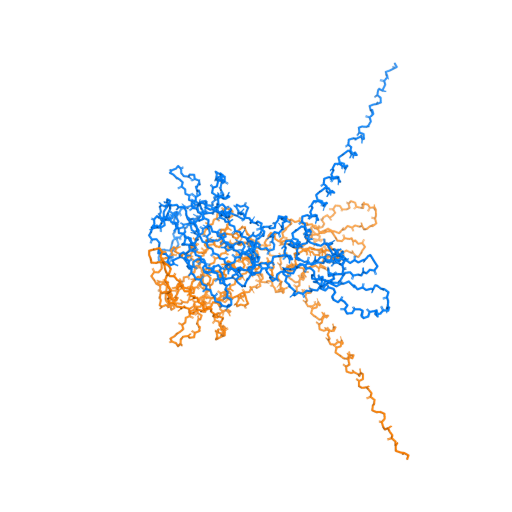B 1 47 ? -19.094 13.57 21.25 1 74.31 47 HIS B O 1
ATOM 2953 N N . THR B 1 48 ? -17.75 12.383 22.578 1 70.06 48 THR B N 1
ATOM 2954 C CA . THR B 1 48 ? -18.391 11.109 22.234 1 70.06 48 THR B CA 1
ATOM 2955 C C . THR B 1 48 ? -19.812 11.062 22.781 1 70.06 48 THR B C 1
ATOM 2957 O O . THR B 1 48 ? -20.672 10.391 22.203 1 70.06 48 THR B O 1
ATOM 2960 N N . ASP B 1 49 ? -20.109 11.617 23.875 1 66.62 49 ASP B N 1
ATOM 2961 C CA . ASP B 1 49 ? -21.406 11.453 24.531 1 66.62 49 ASP B CA 1
ATOM 2962 C C . ASP B 1 49 ? -22.5 12.219 23.781 1 66.62 49 ASP B C 1
ATOM 2964 O O . ASP B 1 49 ? -23.656 11.781 23.75 1 66.62 49 ASP B O 1
ATOM 2968 N N . MET B 1 50 ? -22.281 13.43 23.312 1 64.88 50 MET B N 1
ATOM 2969 C CA . MET B 1 50 ? -23.281 14.227 22.594 1 64.88 50 MET B CA 1
ATOM 2970 C C . MET B 1 50 ? -22.781 14.594 21.203 1 64.88 50 MET B C 1
ATOM 2972 O O . MET B 1 50 ? -22.953 15.727 20.75 1 64.88 50 MET B O 1
ATOM 2976 N N . CYS B 1 51 ? -22.453 13.43 20.547 1 65.75 51 CYS B N 1
ATOM 2977 C CA . CYS B 1 51 ? -21.75 13.836 19.328 1 65.75 51 CYS B CA 1
ATOM 2978 C C . CYS B 1 51 ? -22.688 13.828 18.125 1 65.75 51 CYS B C 1
ATOM 2980 O O . CYS B 1 51 ? -23.766 13.227 18.172 1 65.75 51 CYS B O 1
ATOM 2982 N N . SER B 1 52 ? -22.484 14.836 17.328 1 69.56 52 SER B N 1
ATOM 2983 C CA . SER B 1 52 ? -23 14.844 15.953 1 69.56 52 SER B CA 1
ATOM 2984 C C . SER B 1 52 ? -21.859 14.711 14.945 1 69.56 52 SER B C 1
ATOM 2986 O O . SER B 1 52 ? -20.734 15.102 15.219 1 69.56 52 SER B O 1
ATOM 2988 N N . ALA B 1 53 ? -22.219 13.945 13.93 1 64.75 53 ALA B N 1
ATOM 2989 C CA . ALA B 1 53 ? -21.234 13.891 12.844 1 64.75 53 ALA B CA 1
ATOM 2990 C C . ALA B 1 53 ? -20.812 15.289 12.422 1 64.75 53 ALA B C 1
ATOM 2992 O O . ALA B 1 53 ? -21.625 16.219 12.367 1 64.75 53 ALA B O 1
ATOM 2993 N N . SER B 1 54 ? -19.469 15.516 12.461 1 75.25 54 SER B N 1
ATOM 2994 C CA . SER B 1 54 ? -18.906 16.812 12.078 1 75.25 54 SER B CA 1
ATOM 2995 C C . SER B 1 54 ? -17.828 16.641 11.031 1 75.25 54 SER B C 1
ATOM 2997 O O . SER B 1 54 ? -17.094 15.648 11.031 1 75.25 54 SER B O 1
ATOM 2999 N N . ASN B 1 55 ? -17.844 17.562 10.078 1 84.25 55 ASN B N 1
ATOM 3000 C CA . ASN B 1 55 ? -16.797 17.625 9.07 1 84.25 55 ASN B CA 1
ATOM 3001 C C . ASN B 1 55 ? -15.852 18.797 9.328 1 84.25 55 ASN B C 1
ATOM 3003 O O . ASN B 1 55 ? -16.281 19.859 9.789 1 84.25 55 ASN B O 1
ATOM 3007 N N . LEU B 1 56 ? -14.672 18.469 9.141 1 89 56 LEU B N 1
ATOM 3008 C CA . LEU B 1 56 ? -13.688 19.547 9.156 1 89 56 LEU B CA 1
ATOM 3009 C C . LEU B 1 56 ? -13.375 20.016 7.742 1 89 56 LEU B C 1
ATOM 3011 O O . LEU B 1 56 ? -13.016 19.219 6.875 1 89 56 LEU B O 1
ATOM 3015 N N . TYR B 1 57 ? -13.602 21.234 7.48 1 85.69 57 TYR B N 1
ATOM 3016 C CA . TYR B 1 57 ? -13.273 21.766 6.164 1 85.69 57 TYR B CA 1
ATOM 3017 C C . TYR B 1 57 ? -11.828 22.25 6.113 1 85.69 57 TYR B C 1
ATOM 3019 O O . TYR B 1 57 ? -11.547 23.406 6.445 1 85.69 57 TYR B O 1
ATOM 3027 N N . LEU B 1 58 ? -10.938 21.375 5.84 1 87.44 58 LEU B N 1
ATOM 3028 C CA . LEU B 1 58 ? -9.5 21.609 5.801 1 87.44 58 LEU B CA 1
ATOM 3029 C C . LEU B 1 58 ? -8.906 21.109 4.488 1 87.44 58 LEU B C 1
ATOM 3031 O O . LEU B 1 58 ? -9.398 20.141 3.91 1 87.44 58 LEU B O 1
ATOM 3035 N N . THR B 1 59 ? -7.98 21.844 3.986 1 79.75 59 THR B N 1
ATOM 3036 C CA . THR B 1 59 ? -7.148 21.328 2.908 1 79.75 59 THR B CA 1
ATOM 3037 C C . THR B 1 59 ? -5.938 20.594 3.471 1 79.75 59 THR B C 1
ATOM 3039 O O . THR B 1 59 ? -5.035 21.203 4.047 1 79.75 59 THR B O 1
ATOM 3042 N N . LEU B 1 60 ? -6.02 19.328 3.371 1 84.31 60 LEU B N 1
ATOM 3043 C CA . LEU B 1 60 ? -4.949 18.516 3.928 1 84.31 60 LEU B CA 1
ATOM 3044 C C . LEU B 1 60 ? -4.16 17.828 2.82 1 84.31 60 LEU B C 1
ATOM 3046 O O . LEU B 1 60 ? -4.691 17.578 1.737 1 84.31 60 LEU B O 1
ATOM 3050 N N . ASP B 1 61 ? -2.906 17.641 3.098 1 84.31 61 ASP B N 1
ATOM 3051 C CA . ASP B 1 61 ? -2.029 16.875 2.217 1 84.31 61 ASP B CA 1
ATOM 3052 C C . ASP B 1 61 ? -1.925 15.414 2.674 1 84.31 61 ASP B C 1
ATOM 3054 O O . ASP B 1 61 ? -1.304 15.125 3.697 1 84.31 61 ASP B O 1
ATOM 3058 N N . PHE B 1 62 ? -2.445 14.547 1.87 1 86.25 62 PHE B N 1
ATOM 3059 C CA . PHE B 1 62 ? -2.533 13.156 2.289 1 86.25 62 PHE B CA 1
ATOM 3060 C C . PHE B 1 62 ? -1.402 12.336 1.681 1 86.25 62 PHE B C 1
ATOM 3062 O O . PHE B 1 62 ? -1.439 11.102 1.705 1 86.25 62 PHE B O 1
ATOM 3069 N N . THR B 1 63 ? -0.314 12.938 1.229 1 84 63 THR B N 1
ATOM 3070 C CA . THR B 1 63 ? 0.772 12.258 0.526 1 84 63 THR B CA 1
ATOM 3071 C C . THR B 1 63 ? 1.417 11.203 1.416 1 84 63 THR B C 1
ATOM 3073 O O . THR B 1 63 ? 1.827 10.141 0.934 1 84 63 THR B O 1
ATOM 3076 N N . LEU B 1 64 ? 1.456 11.477 2.707 1 82.56 64 LEU B N 1
ATOM 3077 C CA . LEU B 1 64 ? 2.068 10.539 3.639 1 82.56 64 LEU B CA 1
ATOM 3078 C C . LEU B 1 64 ? 1.268 9.242 3.709 1 82.56 64 LEU B C 1
ATOM 3080 O O . LEU B 1 64 ? 1.78 8.211 4.156 1 82.56 64 LEU B O 1
ATOM 3084 N N . TRP B 1 65 ? 0.014 9.281 3.281 1 90.56 65 TRP B N 1
ATOM 3085 C CA . TRP B 1 65 ? -0.85 8.109 3.396 1 90.56 65 TRP B CA 1
ATOM 3086 C C . TRP B 1 65 ? -0.982 7.395 2.057 1 90.56 65 TRP B C 1
ATOM 3088 O O . TRP B 1 65 ? -1.811 6.496 1.904 1 90.56 65 TRP B O 1
ATOM 3098 N N . ASN B 1 66 ? -0.146 7.762 1.097 1 90 66 ASN B N 1
ATOM 3099 C CA . ASN B 1 66 ? -0.207 7.117 -0.21 1 90 66 ASN B CA 1
ATOM 3100 C C . ASN B 1 66 ? 0.004 5.609 -0.101 1 90 66 ASN B C 1
ATOM 3102 O O . ASN B 1 66 ? -0.604 4.84 -0.846 1 90 66 ASN B O 1
ATOM 3106 N N . GLY B 1 67 ? 0.898 5.23 0.794 1 92.88 67 GLY B N 1
ATOM 3107 C CA . GLY B 1 67 ? 1.14 3.809 0.988 1 92.88 67 GLY B CA 1
ATOM 3108 C C . GLY B 1 67 ? -0.103 3.043 1.404 1 92.88 67 GLY B C 1
ATOM 3109 O O . GLY B 1 67 ? -0.333 1.924 0.941 1 92.88 67 GLY B O 1
ATOM 3110 N N . TYR B 1 68 ? -0.932 3.641 2.223 1 95.94 68 TYR B N 1
ATOM 3111 C CA . TYR B 1 68 ? -2.182 3.018 2.645 1 95.94 68 TYR B CA 1
ATOM 3112 C C . TYR B 1 68 ? -3.232 3.107 1.545 1 95.94 68 TYR B C 1
ATOM 3114 O O . TYR B 1 68 ? -4 2.164 1.335 1 95.94 68 TYR B O 1
ATOM 3122 N N . ALA B 1 69 ? -3.223 4.25 0.859 1 97.12 69 ALA B N 1
ATOM 3123 C CA . ALA B 1 69 ? -4.156 4.418 -0.252 1 97.12 69 ALA B CA 1
ATOM 3124 C C . ALA B 1 69 ? -3.965 3.324 -1.3 1 97.12 69 ALA B C 1
ATOM 3126 O O . ALA B 1 69 ? -4.934 2.875 -1.921 1 97.12 69 ALA B O 1
ATOM 3127 N N . ASN B 1 70 ? -2.77 2.869 -1.457 1 97.88 70 ASN B N 1
ATOM 3128 C CA . ASN B 1 70 ? -2.463 1.818 -2.422 1 97.88 70 ASN B CA 1
ATOM 3129 C C . ASN B 1 70 ? -3.229 0.535 -2.113 1 97.88 70 ASN B C 1
ATOM 3131 O O . ASN B 1 70 ? -3.555 -0.232 -3.023 1 97.88 70 ASN B O 1
ATOM 3135 N N . LEU B 1 71 ? -3.549 0.279 -0.884 1 98.5 71 LEU B N 1
ATOM 3136 C CA . LEU B 1 71 ? -4.281 -0.93 -0.517 1 98.5 71 LEU B CA 1
ATOM 3137 C C . LEU B 1 71 ? -5.711 -0.878 -1.036 1 98.5 71 LEU B C 1
ATOM 3139 O O . LEU B 1 71 ? -6.246 -1.889 -1.5 1 98.5 71 LEU B O 1
ATOM 3143 N N . ALA B 1 72 ? -6.32 0.299 -0.939 1 98.75 72 ALA B N 1
ATOM 3144 C CA . ALA B 1 72 ? -7.648 0.463 -1.524 1 98.75 72 ALA B CA 1
ATOM 3145 C C . ALA B 1 72 ? -7.594 0.354 -3.045 1 98.75 72 ALA B C 1
ATOM 3147 O O . ALA B 1 72 ? -8.469 -0.257 -3.662 1 98.75 72 ALA B O 1
ATOM 3148 N N . ILE B 1 73 ? -6.605 0.955 -3.609 1 98.75 73 ILE B N 1
ATOM 3149 C CA . ILE B 1 73 ? -6.434 0.909 -5.059 1 98.75 73 ILE B CA 1
ATOM 3150 C C . ILE B 1 73 ? -6.246 -0.538 -5.512 1 98.75 73 ILE B C 1
ATOM 3152 O O . ILE B 1 73 ? -6.82 -0.957 -6.52 1 98.75 73 ILE B O 1
ATOM 3156 N N . TYR B 1 74 ? -5.48 -1.244 -4.758 1 98.69 74 TYR B N 1
ATOM 3157 C CA . TYR B 1 74 ? -5.297 -2.664 -5.039 1 98.69 74 TYR B CA 1
ATOM 3158 C C . TYR B 1 74 ? -6.633 -3.389 -5.09 1 98.69 74 TYR B C 1
ATOM 3160 O O . TYR B 1 74 ? -6.926 -4.098 -6.055 1 98.69 74 TYR B O 1
ATOM 3168 N N . ASN B 1 75 ? -7.434 -3.242 -4.082 1 98.88 75 ASN B N 1
ATOM 3169 C CA . ASN B 1 75 ? -8.719 -3.932 -4.047 1 98.88 75 ASN B CA 1
ATOM 3170 C C . ASN B 1 75 ? -9.617 -3.494 -5.199 1 98.88 75 ASN B C 1
ATOM 3172 O O . ASN B 1 75 ? -10.328 -4.316 -5.781 1 98.88 75 ASN B O 1
ATOM 3176 N N . ALA B 1 76 ? -9.641 -2.207 -5.465 1 98.88 76 ALA B N 1
ATOM 3177 C CA . ALA B 1 76 ? -10.445 -1.719 -6.582 1 98.88 76 ALA B CA 1
ATOM 3178 C C . ALA B 1 76 ? -10.031 -2.385 -7.891 1 98.88 76 ALA B C 1
ATOM 3180 O O . ALA B 1 76 ? -10.875 -2.898 -8.625 1 98.88 76 ALA B O 1
ATOM 3181 N N . ASN B 1 77 ? -8.789 -2.412 -8.141 1 98.69 77 ASN B N 1
ATOM 3182 C CA . ASN B 1 77 ? -8.289 -2.959 -9.398 1 98.69 77 ASN B CA 1
ATOM 3183 C C . ASN B 1 77 ? -8.43 -4.477 -9.445 1 98.69 77 ASN B C 1
ATOM 3185 O O . ASN B 1 77 ? -8.656 -5.051 -10.516 1 98.69 77 ASN B O 1
ATOM 3189 N N . TYR B 1 78 ? -8.273 -5.094 -8.312 1 98.62 78 TYR B N 1
ATOM 3190 C CA . TYR B 1 78 ? -8.508 -6.531 -8.289 1 98.62 78 TYR B CA 1
ATOM 3191 C C . TYR B 1 78 ? -9.961 -6.855 -8.625 1 98.62 78 TYR B C 1
ATOM 3193 O O . TYR B 1 78 ? -10.242 -7.793 -9.375 1 98.62 78 TYR B O 1
ATOM 3201 N N . MET B 1 79 ? -10.859 -6.113 -8.062 1 98.62 79 MET B N 1
ATOM 3202 C CA . MET B 1 79 ? -12.273 -6.316 -8.383 1 98.62 79 MET B CA 1
ATOM 3203 C C . MET B 1 79 ? -12.539 -6.051 -9.859 1 98.62 79 MET B C 1
ATOM 3205 O O . MET B 1 79 ? -13.312 -6.77 -10.492 1 98.62 79 MET B O 1
ATOM 3209 N N . SER B 1 80 ? -11.922 -5.012 -10.391 1 98.44 80 SER B N 1
ATOM 3210 C CA . SER B 1 80 ? -12.055 -4.754 -11.82 1 98.44 80 SER B CA 1
ATOM 3211 C C . SER B 1 80 ? -11.617 -5.957 -12.648 1 98.44 80 SER B C 1
ATOM 3213 O O . SER B 1 80 ? -12.266 -6.309 -13.633 1 98.44 80 SER B O 1
ATOM 3215 N N . THR B 1 81 ? -10.547 -6.578 -12.227 1 97.25 81 THR B N 1
ATOM 3216 C CA . THR B 1 81 ? -10.039 -7.766 -12.906 1 97.25 81 THR B CA 1
ATOM 3217 C C . THR B 1 81 ? -11.055 -8.906 -12.836 1 97.25 81 THR B C 1
ATOM 3219 O O . THR B 1 81 ? -11.336 -9.555 -13.852 1 97.25 81 THR B O 1
ATOM 3222 N N . ILE B 1 82 ? -11.594 -9.125 -11.664 1 97.44 82 ILE B N 1
ATOM 3223 C CA . ILE B 1 82 ? -12.555 -10.203 -11.469 1 97.44 82 ILE B CA 1
ATOM 3224 C C . ILE B 1 82 ? -13.812 -9.93 -12.297 1 97.44 82 ILE B C 1
ATOM 3226 O O . ILE B 1 82 ? -14.375 -10.844 -12.906 1 97.44 82 ILE B O 1
ATOM 3230 N N . ILE B 1 83 ? -14.258 -8.703 -12.328 1 97.62 83 ILE B N 1
ATOM 3231 C CA . ILE B 1 83 ? -15.422 -8.32 -13.125 1 97.62 83 ILE B CA 1
ATOM 3232 C C . ILE B 1 83 ? -15.156 -8.625 -14.594 1 97.62 83 ILE B C 1
ATOM 3234 O O . ILE B 1 83 ? -16 -9.211 -15.273 1 97.62 83 ILE B O 1
ATOM 3238 N N . TYR B 1 84 ? -13.984 -8.258 -15.055 1 95.19 84 TYR B N 1
ATOM 3239 C CA . TYR B 1 84 ? -13.617 -8.523 -16.438 1 95.19 84 TYR B CA 1
ATOM 3240 C C . TYR B 1 84 ? -13.617 -10.016 -16.719 1 95.19 84 TYR B C 1
ATOM 3242 O O . TYR B 1 84 ? -14.18 -10.461 -17.719 1 95.19 84 TYR B O 1
ATOM 3250 N N . GLN B 1 85 ? -13.07 -10.797 -15.828 1 93.69 85 GLN B N 1
ATOM 3251 C CA . GLN B 1 85 ? -12.898 -12.234 -16.031 1 93.69 85 GLN B CA 1
ATOM 3252 C C . GLN B 1 85 ? -14.234 -12.969 -15.906 1 93.69 85 GLN B C 1
ATOM 3254 O O . GLN B 1 85 ? -14.359 -14.109 -16.375 1 93.69 85 GLN B O 1
ATOM 3259 N N . ASN B 1 86 ? -15.188 -12.359 -15.258 1 95.31 86 ASN B N 1
ATOM 3260 C CA . ASN B 1 86 ? -16.484 -12.977 -15.062 1 95.31 86 ASN B CA 1
ATOM 3261 C C . ASN B 1 86 ? -17.562 -12.305 -15.922 1 95.31 86 ASN B C 1
ATOM 3263 O O . ASN B 1 86 ? -18.703 -12.156 -15.484 1 95.31 86 ASN B O 1
ATOM 3267 N N . LYS B 1 87 ? -17.156 -11.789 -17.047 1 93.38 87 LYS B N 1
ATOM 3268 C CA . LYS B 1 87 ? -18.062 -11.258 -18.062 1 93.38 87 LYS B CA 1
ATOM 3269 C C . LYS B 1 87 ? -18.859 -10.078 -17.516 1 93.38 87 LYS B C 1
ATOM 3271 O O . LYS B 1 87 ? -20.062 -9.969 -17.781 1 93.38 87 LYS B O 1
ATOM 3276 N N . GLY B 1 88 ? -18.312 -9.352 -16.641 1 95.31 88 GLY B N 1
ATOM 3277 C CA . GLY B 1 88 ? -18.875 -8.055 -16.266 1 95.31 88 GLY B CA 1
ATOM 3278 C C . GLY B 1 88 ? -19.672 -8.094 -14.977 1 95.31 88 GLY B C 1
ATOM 3279 O O . GLY B 1 88 ? -20.234 -7.082 -14.555 1 95.31 88 GLY B O 1
ATOM 3280 N N . ILE B 1 89 ? -19.75 -9.273 -14.305 1 95.69 89 ILE B N 1
ATOM 3281 C CA . ILE B 1 89 ? -20.562 -9.352 -13.102 1 95.69 89 ILE B CA 1
ATOM 3282 C C . ILE B 1 89 ? -19.812 -10.109 -12.016 1 95.69 89 ILE B C 1
ATOM 3284 O O . ILE B 1 89 ? -18.781 -10.734 -12.289 1 95.69 89 ILE B O 1
ATOM 3288 N N . LEU B 1 90 ? -20.328 -10.109 -10.766 1 97.12 90 LEU B N 1
ATOM 3289 C CA . LEU B 1 90 ? -19.672 -10.727 -9.625 1 97.12 90 LEU B CA 1
ATOM 3290 C C . LEU B 1 90 ? -20.562 -11.781 -8.984 1 97.12 90 LEU B C 1
ATOM 3292 O O . LEU B 1 90 ? -20.297 -12.25 -7.879 1 97.12 90 LEU B O 1
ATOM 3296 N N . GLU B 1 91 ? -21.547 -12.258 -9.656 1 95.75 91 GLU B N 1
ATOM 3297 C CA . GLU B 1 91 ? -22.594 -13.109 -9.094 1 95.75 91 GLU B CA 1
ATOM 3298 C C . GLU B 1 91 ? -22.031 -14.461 -8.664 1 95.75 91 GLU B C 1
ATOM 3300 O O . GLU B 1 91 ? -22.516 -15.062 -7.703 1 95.75 91 GLU B O 1
ATOM 3305 N N . SER B 1 92 ? -21.047 -14.93 -9.328 1 95.44 92 SER B N 1
ATOM 3306 C CA . SER B 1 92 ? -20.531 -16.266 -9.062 1 95.44 92 SER B CA 1
ATOM 3307 C C . SER B 1 92 ? -19.484 -16.234 -7.945 1 95.44 92 SER B C 1
ATOM 3309 O O . SER B 1 92 ? -19.062 -17.281 -7.461 1 95.44 92 SER B O 1
ATOM 3311 N N . ILE B 1 93 ? -19.047 -15.094 -7.531 1 95.56 93 ILE B N 1
ATOM 3312 C CA . ILE B 1 93 ? -18 -14.961 -6.523 1 95.56 93 ILE B CA 1
ATOM 3313 C C . ILE B 1 93 ? -18.609 -15.078 -5.125 1 95.56 93 ILE B C 1
ATOM 3315 O O . ILE B 1 93 ? -19.562 -14.367 -4.797 1 95.56 93 ILE B O 1
ATOM 3319 N N . PRO B 1 94 ? -18.094 -15.93 -4.273 1 93.12 94 PRO B N 1
ATOM 3320 C CA . PRO B 1 94 ? -18.656 -16.062 -2.922 1 93.12 94 PRO B CA 1
ATOM 3321 C C . PRO B 1 94 ? -18.547 -14.773 -2.111 1 93.12 94 PRO B C 1
ATOM 3323 O O . PRO B 1 94 ? -17.547 -14.055 -2.213 1 93.12 94 PRO B O 1
ATOM 3326 N N . ASP B 1 95 ? -19.547 -14.516 -1.263 1 92.75 95 ASP B N 1
ATOM 3327 C CA . ASP B 1 95 ? -19.578 -13.32 -0.422 1 92.75 95 ASP B CA 1
ATOM 3328 C C . ASP B 1 95 ? -18.312 -13.203 0.412 1 92.75 95 ASP B C 1
ATOM 3330 O O . ASP B 1 95 ? -17.781 -12.109 0.592 1 92.75 95 ASP B O 1
ATOM 3334 N N . LEU B 1 96 ? -17.828 -14.328 0.891 1 92.62 96 LEU B N 1
ATOM 3335 C CA . LEU B 1 96 ? -16.688 -14.352 1.79 1 92.62 96 LEU B CA 1
ATOM 3336 C C . LEU B 1 96 ? -15.445 -13.773 1.108 1 92.62 96 LEU B C 1
ATOM 3338 O O . LEU B 1 96 ? -14.594 -13.172 1.768 1 92.62 96 LEU B O 1
ATOM 3342 N N . THR B 1 97 ? -15.383 -13.93 -0.215 1 95.44 97 THR B N 1
ATOM 3343 C CA . THR B 1 97 ? -14.258 -13.375 -0.961 1 95.44 97 THR B CA 1
ATOM 3344 C C . THR B 1 97 ? -14.164 -11.859 -0.756 1 95.44 97 THR B C 1
ATOM 3346 O O . THR B 1 97 ? -13.086 -11.328 -0.501 1 95.44 97 THR B O 1
ATOM 3349 N N . PHE B 1 98 ? -15.25 -11.172 -0.793 1 97 98 PHE B N 1
ATOM 3350 C CA . PHE B 1 98 ? -15.281 -9.719 -0.666 1 97 98 PHE B CA 1
ATOM 3351 C C . PHE B 1 98 ? -14.93 -9.289 0.753 1 97 98 PHE B C 1
ATOM 3353 O O . PHE B 1 98 ? -14.195 -8.32 0.949 1 97 98 PHE B O 1
ATOM 3360 N N . PHE B 1 99 ? -15.43 -10.039 1.72 1 96.06 99 PHE B N 1
ATOM 3361 C CA . PHE B 1 99 ? -15.086 -9.766 3.109 1 96.06 99 PHE B CA 1
ATOM 3362 C C . PHE B 1 99 ? -13.594 -9.969 3.354 1 96.06 99 PHE B C 1
ATOM 3364 O O . PHE B 1 99 ? -12.969 -9.203 4.078 1 96.06 99 PHE B O 1
ATOM 3371 N N . ASN B 1 100 ? -13.062 -11.016 2.771 1 96.69 100 ASN B N 1
ATOM 3372 C CA . ASN B 1 100 ? -11.633 -11.281 2.912 1 96.69 100 ASN B CA 1
ATOM 3373 C C . ASN B 1 100 ? -10.797 -10.133 2.348 1 96.69 100 ASN B C 1
ATOM 3375 O O . ASN B 1 100 ? -9.75 -9.797 2.906 1 96.69 100 ASN B O 1
ATOM 3379 N N . LEU B 1 101 ? -11.219 -9.586 1.232 1 98.31 101 LEU B N 1
ATOM 3380 C CA . LEU B 1 101 ? -10.492 -8.469 0.638 1 98.31 101 LEU B CA 1
ATOM 3381 C C . LEU B 1 101 ? -10.492 -7.258 1.569 1 98.31 101 LEU B C 1
ATOM 3383 O O . LEU B 1 101 ? -9.445 -6.648 1.805 1 98.31 101 LEU B O 1
ATOM 3387 N N . ALA B 1 102 ? -11.641 -6.922 2.104 1 98.31 102 ALA B N 1
ATOM 3388 C CA . ALA B 1 102 ? -11.75 -5.812 3.047 1 98.31 102 ALA B CA 1
ATOM 3389 C C . ALA B 1 102 ? -10.898 -6.066 4.289 1 98.31 102 ALA B C 1
ATOM 3391 O O . ALA B 1 102 ? -10.156 -5.184 4.73 1 98.31 102 ALA B O 1
ATOM 3392 N N . ARG B 1 103 ? -11.008 -7.246 4.797 1 97.94 103 ARG B N 1
ATOM 3393 C CA . ARG B 1 103 ? -10.25 -7.633 5.988 1 97.94 103 ARG B CA 1
ATOM 3394 C C . ARG B 1 103 ? -8.75 -7.508 5.746 1 97.94 103 ARG B C 1
ATOM 3396 O O . ARG B 1 103 ? -8.016 -7.035 6.617 1 97.94 103 ARG B O 1
ATOM 3403 N N . ASN B 1 104 ? -8.359 -7.988 4.625 1 98.38 104 ASN B N 1
ATOM 3404 C CA . ASN B 1 104 ? -6.93 -8.031 4.312 1 98.38 104 ASN B CA 1
ATOM 3405 C C . ASN B 1 104 ? -6.316 -6.633 4.301 1 98.38 104 ASN B C 1
ATOM 3407 O O . ASN B 1 104 ? -5.168 -6.453 4.711 1 98.38 104 ASN B O 1
ATOM 3411 N N . VAL B 1 105 ? -7.043 -5.664 3.787 1 98.62 105 VAL B N 1
ATOM 3412 C CA . VAL B 1 105 ? -6.598 -4.277 3.811 1 98.62 105 VAL B CA 1
ATOM 3413 C C . VAL B 1 105 ? -6.387 -3.824 5.254 1 98.62 105 VAL B C 1
ATOM 3415 O O . VAL B 1 105 ? -5.344 -3.262 5.59 1 98.62 105 VAL B O 1
ATOM 3418 N N . VAL B 1 106 ? -7.32 -4.105 6.113 1 98.25 106 VAL B N 1
ATOM 3419 C CA . VAL B 1 106 ? -7.262 -3.682 7.508 1 98.25 106 VAL B CA 1
ATOM 3420 C C . VAL B 1 106 ? -6.109 -4.391 8.211 1 98.25 106 VAL B C 1
ATOM 3422 O O . VAL B 1 106 ? -5.348 -3.768 8.953 1 98.25 106 VAL B O 1
ATOM 3425 N N . MET B 1 107 ? -5.98 -5.613 7.965 1 97.12 107 MET B N 1
ATOM 3426 C CA . MET B 1 107 ? -4.902 -6.395 8.57 1 97.12 107 MET B CA 1
ATOM 3427 C C . MET B 1 107 ? -3.541 -5.812 8.203 1 97.12 107 MET B C 1
ATOM 3429 O O . MET B 1 107 ? -2.641 -5.758 9.047 1 97.12 107 MET B O 1
ATOM 3433 N N . THR B 1 108 ? -3.393 -5.387 7.008 1 96.94 108 THR B N 1
ATOM 3434 C CA . THR B 1 108 ? -2.123 -4.883 6.5 1 96.94 108 THR B CA 1
ATOM 3435 C C . THR B 1 108 ? -1.857 -3.471 7.008 1 96.94 108 THR B C 1
ATOM 3437 O O . THR B 1 108 ? -0.716 -3.119 7.312 1 96.94 108 THR B O 1
ATOM 3440 N N . GLY B 1 109 ? -2.889 -2.691 7.141 1 95.25 109 GLY B N 1
ATOM 3441 C CA . GLY B 1 109 ? -2.703 -1.271 7.387 1 95.25 109 GLY B CA 1
ATOM 3442 C C . GLY B 1 109 ? -3.006 -0.869 8.812 1 95.25 109 GLY B C 1
ATOM 3443 O O . GLY B 1 109 ? -2.809 0.287 9.195 1 95.25 109 GLY B O 1
ATOM 3444 N N . SER B 1 110 ? -3.549 -1.764 9.664 1 90.88 110 SER B N 1
ATOM 3445 C CA . SER B 1 110 ? -3.893 -1.402 11.031 1 90.88 110 SER B CA 1
ATOM 3446 C C . SER B 1 110 ? -2.645 -1.101 11.852 1 90.88 110 SER B C 1
ATOM 3448 O O . SER B 1 110 ? -1.574 -1.655 11.594 1 90.88 110 SER B O 1
ATOM 3450 N N . PRO B 1 111 ? -2.695 -0.13 12.742 1 90.44 111 PRO B N 1
ATOM 3451 C CA . PRO B 1 111 ? -3.926 0.514 13.211 1 90.44 111 PRO B CA 1
ATOM 3452 C C . PRO B 1 111 ? -4.238 1.805 12.453 1 90.44 111 PRO B C 1
ATOM 3454 O O . PRO B 1 111 ? -5.285 2.416 12.672 1 90.44 111 PRO B O 1
ATOM 3457 N N . GLN B 1 112 ? -3.379 2.223 11.555 1 92.94 112 GLN B N 1
ATOM 3458 C CA . GLN B 1 112 ? -3.625 3.475 10.852 1 92.94 112 GLN B CA 1
ATOM 3459 C C . GLN B 1 112 ? -4.875 3.375 9.977 1 92.94 112 GLN B C 1
ATOM 3461 O O . GLN B 1 112 ? -5.66 4.32 9.898 1 92.94 112 GLN B O 1
ATOM 3466 N N . VAL B 1 113 ? -4.988 2.264 9.336 1 97.19 113 VAL B N 1
ATOM 3467 C CA . VAL B 1 113 ? -6.227 1.979 8.617 1 97.19 113 VAL B CA 1
ATOM 3468 C C . VAL B 1 113 ? -7.27 1.434 9.586 1 97.19 113 VAL B C 1
ATOM 3470 O O . VAL B 1 113 ? -7.16 0.298 10.055 1 97.19 113 VAL B O 1
ATOM 3473 N N . PHE B 1 114 ? -8.18 2.223 9.867 1 97.06 114 PHE B N 1
ATOM 3474 C CA . PHE B 1 114 ? -9.227 1.828 10.805 1 97.06 114 PHE B CA 1
ATOM 3475 C C . PHE B 1 114 ? -10.172 0.82 10.164 1 97.06 114 PHE B C 1
ATOM 3477 O O . PHE B 1 114 ? -10.562 -0.163 10.797 1 97.06 114 PHE B O 1
ATOM 3484 N N . SER B 1 115 ? -10.531 1.115 8.93 1 98 115 SER B N 1
ATOM 3485 C CA . SER B 1 115 ? -11.5 0.245 8.266 1 98 115 SER B CA 1
ATOM 3486 C C . SER B 1 115 ? -11.289 0.242 6.754 1 98 115 SER B C 1
ATOM 3488 O O . SER B 1 115 ? -10.547 1.071 6.223 1 98 115 SER B O 1
ATOM 3490 N N . SER B 1 116 ? -11.906 -0.723 6.117 1 98.62 116 SER B N 1
ATOM 3491 C CA . SER B 1 116 ? -11.922 -0.855 4.664 1 98.62 116 SER B CA 1
ATOM 3492 C C . SER B 1 116 ? -13.195 -1.541 4.188 1 98.62 116 SER B C 1
ATOM 3494 O O . SER B 1 116 ? -13.859 -2.238 4.957 1 98.62 116 SER B O 1
ATOM 3496 N N . GLY B 1 117 ? -13.5 -1.267 2.924 1 98.19 117 GLY B N 1
ATOM 3497 C CA . GLY B 1 117 ? -14.688 -1.917 2.379 1 98.19 117 GLY B CA 1
ATOM 3498 C C . GLY B 1 117 ? -14.789 -1.804 0.87 1 98.19 117 GLY B C 1
ATOM 3499 O O . GLY B 1 117 ? -13.922 -1.206 0.227 1 98.19 117 GLY B O 1
ATOM 3500 N N . LEU B 1 118 ? -15.75 -2.486 0.382 1 98.25 118 LEU B N 1
ATOM 3501 C CA . LEU B 1 118 ? -16.188 -2.443 -1.011 1 98.25 118 LEU B CA 1
ATOM 3502 C C . LEU B 1 118 ? -17.656 -2.062 -1.111 1 98.25 118 LEU B C 1
ATOM 3504 O O . LEU B 1 118 ? -18.422 -2.281 -0.171 1 98.25 118 LEU B O 1
ATOM 3508 N N . ALA B 1 119 ? -18 -1.474 -2.137 1 97.56 119 ALA B N 1
ATOM 3509 C CA . ALA B 1 119 ? -19.391 -1.18 -2.482 1 97.56 119 ALA B CA 1
ATOM 3510 C C . ALA B 1 119 ? -19.625 -1.316 -3.984 1 97.56 119 ALA B C 1
ATOM 3512 O O . ALA B 1 119 ? -18.812 -0.835 -4.789 1 97.56 119 ALA B O 1
ATOM 3513 N N . PHE B 1 120 ? -20.75 -1.933 -4.352 1 96.88 120 PHE B N 1
ATOM 3514 C CA . PHE B 1 120 ? -20.938 -2.285 -5.754 1 96.88 120 PHE B CA 1
ATOM 3515 C C . PHE B 1 120 ? -22.203 -1.649 -6.316 1 96.88 120 PHE B C 1
ATOM 3517 O O . PHE B 1 120 ? -23.172 -1.452 -5.594 1 96.88 120 PHE B O 1
ATOM 3524 N N . GLU B 1 121 ? -22.094 -1.398 -7.594 1 95.31 121 GLU B N 1
ATOM 3525 C CA . GLU B 1 121 ? -23.312 -1.057 -8.328 1 95.31 121 GLU B CA 1
ATOM 3526 C C . GLU B 1 121 ? -24.25 -2.25 -8.422 1 95.31 121 GLU B C 1
ATOM 3528 O O . GLU B 1 121 ? -23.812 -3.398 -8.492 1 95.31 121 GLU B O 1
ATOM 3533 N N . PRO B 1 122 ? -25.531 -1.972 -8.523 1 92.62 122 PRO B N 1
ATOM 3534 C CA . PRO B 1 122 ? -26.5 -3.068 -8.539 1 92.62 122 PRO B CA 1
ATOM 3535 C C . PRO B 1 122 ? -26.406 -3.936 -9.789 1 92.62 122 PRO B C 1
ATOM 3537 O O . PRO B 1 122 ? -26.797 -5.105 -9.773 1 92.62 122 PRO B O 1
ATOM 3540 N N . ASP B 1 123 ? -25.906 -3.465 -10.867 1 92.69 123 ASP B N 1
ATOM 3541 C CA . ASP B 1 123 ? -25.828 -4.23 -12.109 1 92.69 123 ASP B CA 1
ATOM 3542 C C . ASP B 1 123 ? -24.672 -5.227 -12.078 1 92.69 123 ASP B C 1
ATOM 3544 O O . ASP B 1 123 ? -24.625 -6.152 -12.891 1 92.69 123 ASP B O 1
ATOM 3548 N N . VAL B 1 124 ? -23.719 -5.066 -11.203 1 94.81 124 VAL B N 1
ATOM 3549 C CA . VAL B 1 124 ? -22.562 -5.953 -11.172 1 94.81 124 VAL B CA 1
ATOM 3550 C C . VAL B 1 124 ? -22.75 -7.008 -10.086 1 94.81 124 VAL B C 1
ATOM 3552 O O . VAL B 1 124 ? -22.203 -8.109 -10.18 1 94.81 124 VAL B O 1
ATOM 3555 N N . PHE B 1 125 ? -23.375 -6.676 -9.062 1 92.94 125 PHE B N 1
ATOM 3556 C CA . PHE B 1 125 ? -23.719 -7.562 -7.953 1 92.94 125 PHE B CA 1
ATOM 3557 C C . PHE B 1 125 ? -25.188 -7.414 -7.566 1 92.94 125 PHE B C 1
ATOM 3559 O O . PHE B 1 125 ? -25.594 -6.379 -7.027 1 92.94 125 PHE B O 1
ATOM 3566 N N . SER B 1 126 ? -26.062 -8.477 -7.746 1 90.88 126 SER B N 1
ATOM 3567 C CA . SER B 1 126 ? -27.5 -8.281 -7.609 1 90.88 126 SER B CA 1
ATOM 3568 C C . SER B 1 126 ? -28.094 -9.242 -6.586 1 90.88 126 SER B C 1
ATOM 3570 O O . SER B 1 126 ? -29.312 -9.297 -6.414 1 90.88 126 SER B O 1
ATOM 3572 N N . ARG B 1 127 ? -27.234 -9.969 -5.832 1 89.94 127 ARG B N 1
ATOM 3573 C CA . ARG B 1 127 ? -27.75 -10.914 -4.848 1 89.94 127 ARG B CA 1
ATOM 3574 C C . ARG B 1 127 ? -28.516 -10.195 -3.742 1 89.94 127 ARG B C 1
ATOM 3576 O O . ARG B 1 127 ? -29.453 -10.758 -3.16 1 89.94 127 ARG B O 1
ATOM 3583 N N . TYR B 1 128 ? -28.094 -9 -3.449 1 89.38 128 TYR B N 1
ATOM 3584 C CA . TYR B 1 128 ? -28.75 -8.133 -2.475 1 89.38 128 TYR B CA 1
ATOM 3585 C C . TYR B 1 128 ? -29.047 -6.766 -3.072 1 89.38 128 TYR B C 1
ATOM 3587 O O . TYR B 1 128 ? -28.453 -6.379 -4.082 1 89.38 128 TYR B O 1
ATOM 3595 N N . LYS B 1 129 ? -30.047 -6.07 -2.488 1 87.88 129 LYS B N 1
ATOM 3596 C CA . LYS B 1 129 ? -30.344 -4.719 -2.951 1 87.88 129 LYS B CA 1
ATOM 3597 C C . LYS B 1 129 ? -29.109 -3.83 -2.904 1 87.88 129 LYS B C 1
ATOM 3599 O O . LYS B 1 129 ? -28.875 -3.014 -3.801 1 87.88 129 LYS B O 1
ATOM 3604 N N . ALA B 1 130 ? -28.375 -3.973 -1.837 1 90.88 130 ALA B N 1
ATOM 3605 C CA . ALA B 1 130 ? -27.078 -3.316 -1.648 1 90.88 130 ALA B CA 1
ATOM 3606 C C . ALA B 1 130 ? -26.109 -4.23 -0.921 1 90.88 130 ALA B C 1
ATOM 3608 O O . ALA B 1 130 ? -26.516 -5.078 -0.12 1 90.88 130 ALA B O 1
ATOM 3609 N N . PHE B 1 131 ? -24.906 -4.121 -1.277 1 92.38 131 PHE B N 1
ATOM 3610 C CA . PHE B 1 131 ? -23.891 -4.965 -0.673 1 92.38 131 PHE B CA 1
ATOM 3611 C C . PHE B 1 131 ? -22.578 -4.188 -0.485 1 92.38 131 PHE B C 1
ATOM 3613 O O . PHE B 1 131 ? -22 -3.711 -1.456 1 92.38 131 PHE B O 1
ATOM 3620 N N . ALA B 1 132 ? -22.188 -4.031 0.732 1 94.94 132 ALA B N 1
ATOM 3621 C CA . ALA B 1 132 ? -20.969 -3.301 1.074 1 94.94 132 ALA B CA 1
ATOM 3622 C C . ALA B 1 132 ? -20.172 -4.039 2.145 1 94.94 132 ALA B C 1
ATOM 3624 O O . ALA B 1 132 ? -20.141 -3.619 3.305 1 94.94 132 ALA B O 1
ATOM 3625 N N . PRO B 1 133 ? -19.516 -5.164 1.71 1 95.62 133 PRO B N 1
ATOM 3626 C CA . PRO B 1 133 ? -18.656 -5.855 2.672 1 95.62 133 PRO B CA 1
ATOM 3627 C C . PRO B 1 133 ? -17.641 -4.926 3.324 1 95.62 133 PRO B C 1
ATOM 3629 O O . PRO B 1 133 ? -17 -4.129 2.637 1 95.62 133 PRO B O 1
ATOM 3632 N N . TYR B 1 134 ? -17.547 -5.043 4.617 1 96.06 134 TYR B N 1
ATOM 3633 C CA . TYR B 1 134 ? -16.844 -4.066 5.438 1 96.06 134 TYR B CA 1
ATOM 3634 C C . TYR B 1 134 ? -16.047 -4.758 6.543 1 96.06 134 TYR B C 1
ATOM 3636 O O . TYR B 1 134 ? -16.484 -5.77 7.09 1 96.06 134 TYR B O 1
ATOM 3644 N N . ALA B 1 135 ? -14.859 -4.266 6.82 1 97.31 135 ALA B N 1
ATOM 3645 C CA . ALA B 1 135 ? -14.008 -4.723 7.918 1 97.31 135 ALA B CA 1
ATOM 3646 C C . ALA B 1 135 ? -13.469 -3.543 8.719 1 97.31 135 ALA B C 1
ATOM 3648 O O . ALA B 1 135 ? -13.125 -2.504 8.148 1 97.31 135 ALA B O 1
ATOM 3649 N N . TYR B 1 136 ? -13.375 -3.641 9.992 1 96.56 136 TYR B N 1
ATOM 3650 C CA . TYR B 1 136 ? -12.75 -2.59 10.789 1 96.56 136 TYR B CA 1
ATOM 3651 C C . TYR B 1 136 ? -11.992 -3.182 11.969 1 96.56 136 TYR B C 1
ATOM 3653 O O . TYR B 1 136 ? -12.242 -4.32 12.375 1 96.56 136 TYR B O 1
ATOM 3661 N N . TYR B 1 137 ? -11.008 -2.473 12.391 1 95.25 137 TYR B N 1
ATOM 3662 C CA . TYR B 1 137 ? -10.117 -2.857 13.477 1 95.25 137 TYR B CA 1
ATOM 3663 C C . TYR B 1 137 ? -10.438 -2.082 14.75 1 95.25 137 TYR B C 1
ATOM 3665 O O . TYR B 1 137 ? -10.414 -0.848 14.758 1 95.25 137 TYR B O 1
ATOM 3673 N N . LYS B 1 138 ? -10.758 -2.777 15.812 1 90.31 138 LYS B N 1
ATOM 3674 C CA . LYS B 1 138 ? -11.023 -2.156 17.109 1 90.31 138 LYS B CA 1
ATOM 3675 C C . LYS B 1 138 ? -10.57 -3.059 18.25 1 90.31 138 LYS B C 1
ATOM 3677 O O . LYS B 1 138 ? -10.93 -4.238 18.297 1 90.31 138 LYS B O 1
ATOM 3682 N N . HIS B 1 139 ? -9.703 -2.475 19.125 1 90.12 139 HIS B N 1
ATOM 3683 C CA . HIS B 1 139 ? -9.234 -3.15 20.328 1 90.12 139 HIS B CA 1
ATOM 3684 C C . HIS B 1 139 ? -8.555 -4.473 19.984 1 90.12 139 HIS B C 1
ATOM 3686 O O . HIS B 1 139 ? -8.852 -5.504 20.594 1 90.12 139 HIS B O 1
ATOM 3692 N N . GLY B 1 140 ? -7.867 -4.539 18.953 1 91.5 140 GLY B N 1
ATOM 3693 C CA . GLY B 1 140 ? -7.047 -5.691 18.625 1 91.5 140 GLY B CA 1
ATOM 3694 C C . GLY B 1 140 ? -7.789 -6.754 17.828 1 91.5 140 GLY B C 1
ATOM 3695 O O . GLY B 1 140 ? -7.254 -7.832 17.578 1 91.5 140 GLY B O 1
ATOM 3696 N N . VAL B 1 141 ? -9.008 -6.453 17.422 1 95.06 141 VAL B N 1
ATOM 3697 C CA . VAL B 1 141 ? -9.852 -7.422 16.734 1 95.06 141 VAL B CA 1
ATOM 3698 C C . VAL B 1 141 ? -10.336 -6.828 15.414 1 95.06 141 VAL B C 1
ATOM 3700 O O . VAL B 1 141 ? -10.672 -5.641 15.344 1 95.06 141 VAL B O 1
ATOM 3703 N N . ILE B 1 142 ? -10.289 -7.648 14.375 1 96.88 142 ILE B N 1
ATOM 3704 C CA . ILE B 1 142 ? -10.93 -7.254 13.125 1 96.88 142 ILE B CA 1
ATOM 3705 C C . ILE B 1 142 ? -12.352 -7.809 13.07 1 96.88 142 ILE B C 1
ATOM 3707 O O . ILE B 1 142 ? -12.578 -8.992 13.336 1 96.88 142 ILE B O 1
ATOM 3711 N N . ARG B 1 143 ? -13.25 -6.941 12.734 1 95.19 143 ARG B N 1
ATOM 3712 C CA . ARG B 1 143 ? -14.648 -7.344 12.617 1 95.19 143 ARG B CA 1
ATOM 3713 C C . ARG B 1 143 ? -15.156 -7.168 11.195 1 95.19 143 ARG B C 1
ATOM 3715 O O . ARG B 1 143 ? -14.852 -6.168 10.539 1 95.19 143 ARG B O 1
ATOM 3722 N N . LEU B 1 144 ? -15.914 -8.18 10.75 1 95.44 144 LEU B N 1
ATOM 3723 C CA . LEU B 1 144 ? -16.5 -8.156 9.414 1 95.44 144 LEU B CA 1
ATOM 3724 C C . LEU B 1 144 ? -18.016 -8.023 9.484 1 95.44 144 LEU B C 1
ATOM 3726 O O . LEU B 1 144 ? -18.672 -8.688 10.289 1 95.44 144 LEU B O 1
ATOM 3730 N N . TYR B 1 145 ? -18.531 -7.168 8.641 1 91.12 145 TYR B N 1
ATOM 3731 C CA . TYR B 1 145 ? -19.984 -7.098 8.5 1 91.12 145 TYR B CA 1
ATOM 3732 C C . TYR B 1 145 ? -20.375 -6.359 7.219 1 91.12 145 TYR B C 1
ATOM 3734 O O . TYR B 1 145 ? -19.531 -5.73 6.578 1 91.12 145 TYR B O 1
ATOM 3742 N N . ASP B 1 146 ? -21.578 -6.469 6.828 1 93.06 146 ASP B N 1
ATOM 3743 C CA . ASP B 1 146 ? -22.094 -5.762 5.664 1 93.06 146 ASP B CA 1
ATOM 3744 C C . ASP B 1 146 ? -22.609 -4.375 6.047 1 93.06 146 ASP B C 1
ATOM 3746 O O . ASP B 1 146 ? -23.656 -4.246 6.68 1 93.06 146 ASP B O 1
ATOM 3750 N N . LEU B 1 147 ? -21.891 -3.414 5.625 1 91 147 LEU B N 1
ATOM 3751 C CA . LEU B 1 147 ? -22.203 -2.029 5.961 1 91 147 LEU B CA 1
ATOM 3752 C C . LEU B 1 147 ? -23.578 -1.64 5.441 1 91 147 LEU B C 1
ATOM 3754 O O . LEU B 1 147 ? -24.25 -0.784 6.023 1 91 147 LEU B O 1
ATOM 3758 N N . SER B 1 148 ? -24.031 -2.232 4.363 1 90.88 148 SER B N 1
ATOM 3759 C CA . SER B 1 148 ? -25.266 -1.855 3.699 1 90.88 148 SER B CA 1
ATOM 3760 C C . SER B 1 148 ? -26.484 -2.225 4.547 1 90.88 148 SER B C 1
ATOM 3762 O O . SER B 1 148 ? -27.594 -1.765 4.281 1 90.88 148 SER B O 1
ATOM 3764 N N . LEU B 1 149 ? -26.297 -3.02 5.508 1 87.94 149 LEU B N 1
ATOM 3765 C CA . LEU B 1 149 ? -27.391 -3.365 6.402 1 87.94 149 LEU B CA 1
ATOM 3766 C C . LEU B 1 149 ? -27.734 -2.199 7.328 1 87.94 149 LEU B C 1
ATOM 3768 O O . LEU B 1 149 ? -28.844 -2.111 7.844 1 87.94 149 LEU B O 1
ATOM 3772 N N . SER B 1 150 ? -26.797 -1.339 7.57 1 81.38 150 SER B N 1
ATOM 3773 C CA . SER B 1 150 ? -27 -0.223 8.484 1 81.38 150 SER B CA 1
ATOM 3774 C C . SER B 1 150 ? -27.016 1.108 7.742 1 81.38 150 SER B C 1
ATOM 3776 O O . SER B 1 150 ? -27.484 2.117 8.281 1 81.38 150 SER B O 1
ATOM 3778 N N . TYR B 1 151 ? -26.469 1.015 6.684 1 78.06 151 TYR B N 1
ATOM 3779 C CA . TYR B 1 151 ? -26.172 2.242 5.949 1 78.06 151 TYR B CA 1
ATOM 3780 C C . TYR B 1 151 ? -26.375 2.043 4.449 1 78.06 151 TYR B C 1
ATOM 3782 O O . TYR B 1 151 ? -25.688 1.235 3.826 1 78.06 151 TYR B O 1
ATOM 3790 N N . VAL B 1 152 ? -27.438 2.77 3.887 1 83.62 152 VAL B N 1
ATOM 3791 C CA . VAL B 1 152 ? -27.641 2.641 2.449 1 83.62 152 VAL B CA 1
ATOM 3792 C C . VAL B 1 152 ? -26.797 3.668 1.71 1 83.62 152 VAL B C 1
ATOM 3794 O O . VAL B 1 152 ? -27.25 4.785 1.447 1 83.62 152 VAL B O 1
ATOM 3797 N N . TYR B 1 153 ? -25.688 3.27 1.256 1 88.19 153 TYR B N 1
ATOM 3798 C CA . TYR B 1 153 ? -24.688 4.176 0.696 1 88.19 153 TYR B CA 1
ATOM 3799 C C . TYR B 1 153 ? -25.141 4.719 -0.653 1 88.19 153 TYR B C 1
ATOM 3801 O O . TYR B 1 153 ? -24.719 5.809 -1.06 1 88.19 153 TYR B O 1
ATOM 3809 N N . GLN B 1 154 ? -26.062 4.09 -1.339 1 86.12 154 GLN B N 1
ATOM 3810 C CA . GLN B 1 154 ? -26.484 4.473 -2.68 1 86.12 154 GLN B CA 1
ATOM 3811 C C . GLN B 1 154 ? -27.344 5.734 -2.645 1 86.12 154 GLN B C 1
ATOM 3813 O O . GLN B 1 154 ? -27.438 6.461 -3.635 1 86.12 154 GLN B O 1
ATOM 3818 N N . THR B 1 155 ? -27.938 5.953 -1.496 1 82.06 155 THR B N 1
ATOM 3819 C CA . THR B 1 155 ? -28.906 7.043 -1.456 1 82.06 155 THR B CA 1
ATOM 3820 C C . THR B 1 155 ? -28.578 8.016 -0.33 1 82.06 155 THR B C 1
ATOM 3822 O O . THR B 1 155 ? -29.156 9.102 -0.245 1 82.06 155 THR B O 1
ATOM 3825 N N . SER B 1 156 ? -27.672 7.652 0.407 1 79.69 156 SER B N 1
ATOM 3826 C CA . SER B 1 156 ? -27.359 8.492 1.562 1 79.69 156 SER B CA 1
ATOM 3827 C C . SER B 1 156 ? -26.547 9.711 1.16 1 79.69 156 SER B C 1
ATOM 3829 O O . SER B 1 156 ? -25.562 9.594 0.434 1 79.69 156 SER B O 1
ATOM 3831 N N . VAL B 1 157 ? -26.922 10.844 1.687 1 75.62 157 VAL B N 1
ATOM 3832 C CA . VAL B 1 157 ? -26.219 12.094 1.431 1 75.62 157 VAL B CA 1
ATOM 3833 C C . VAL B 1 157 ? -24.844 12.055 2.098 1 75.62 157 VAL B C 1
ATOM 3835 O O . VAL B 1 157 ? -23.922 12.781 1.697 1 75.62 157 VAL B O 1
ATOM 3838 N N . ASP B 1 158 ? -24.688 11.156 3.076 1 77.25 158 ASP B N 1
ATOM 3839 C CA . ASP B 1 158 ? -23.438 11.055 3.824 1 77.25 158 ASP B CA 1
ATOM 3840 C C . ASP B 1 158 ? -22.422 10.164 3.094 1 77.25 158 ASP B C 1
ATOM 3842 O O . ASP B 1 158 ? -21.281 10.031 3.529 1 77.25 158 ASP B O 1
ATOM 3846 N N . SER B 1 159 ? -22.828 9.648 1.953 1 87.88 159 SER B N 1
ATOM 3847 C CA . SER B 1 159 ? -21.969 8.727 1.237 1 87.88 159 SER B CA 1
ATOM 3848 C C . SER B 1 159 ? -21.188 9.438 0.137 1 87.88 159 SER B C 1
ATOM 3850 O O . SER B 1 159 ? -21.125 8.961 -0.997 1 87.88 159 SER B O 1
ATOM 3852 N N . GLU B 1 160 ? -20.625 10.578 0.52 1 89.38 160 GLU B N 1
ATOM 3853 C CA . GLU B 1 160 ? -19.797 11.305 -0.442 1 89.38 160 GLU B CA 1
ATOM 3854 C C . GLU B 1 160 ? -18.688 10.422 -1.008 1 89.38 160 GLU B C 1
ATOM 3856 O O . GLU B 1 160 ? -18.312 10.57 -2.168 1 89.38 160 GLU B O 1
ATOM 3861 N N . TRP B 1 161 ? -18.266 9.539 -0.223 1 93.5 161 TRP B N 1
ATOM 3862 C CA . TRP B 1 161 ? -17.203 8.617 -0.628 1 93.5 161 TRP B CA 1
ATOM 3863 C C . TRP B 1 161 ? -17.656 7.746 -1.794 1 93.5 161 TRP B C 1
ATOM 3865 O O . TRP B 1 161 ? -16.844 7.195 -2.523 1 93.5 161 TRP B O 1
ATOM 3875 N N . TYR B 1 162 ? -18.938 7.566 -2.057 1 95.88 162 TYR B N 1
ATOM 3876 C CA . TYR B 1 162 ? -19.484 6.75 -3.137 1 95.88 162 TYR B CA 1
ATOM 3877 C C . TYR B 1 162 ? -19.953 7.617 -4.293 1 95.88 162 TYR B C 1
ATOM 3879 O O . TYR B 1 162 ? -19.516 7.449 -5.43 1 95.88 162 TYR B O 1
ATOM 3887 N N . TYR B 1 163 ? -20.844 8.594 -4.004 1 93.69 163 TYR B N 1
ATOM 3888 C CA . TYR B 1 163 ? -21.547 9.289 -5.082 1 93.69 163 TYR B CA 1
ATOM 3889 C C . TYR B 1 163 ? -20.609 10.242 -5.809 1 93.69 163 TYR B C 1
ATOM 3891 O O . TYR B 1 163 ? -20.812 10.555 -6.984 1 93.69 163 TYR B O 1
ATOM 3899 N N . ASN B 1 164 ? -19.547 10.727 -5.066 1 94.19 164 ASN B N 1
ATOM 3900 C CA . ASN B 1 164 ? -18.562 11.578 -5.746 1 94.19 164 ASN B CA 1
ATOM 3901 C C . ASN B 1 164 ? -17.906 10.852 -6.906 1 94.19 164 ASN B C 1
ATOM 3903 O O . ASN B 1 164 ? -17.578 11.461 -7.93 1 94.19 164 ASN B O 1
ATOM 3907 N N . LEU B 1 165 ? -17.625 9.602 -6.746 1 97.12 165 LEU B N 1
ATOM 3908 C CA . LEU B 1 165 ? -17 8.805 -7.793 1 97.12 165 LEU B CA 1
ATOM 3909 C C . LEU B 1 165 ? -18.031 8.305 -8.805 1 97.12 165 LEU B C 1
ATOM 3911 O O . LEU B 1 165 ? -17.734 8.234 -10 1 97.12 165 LEU B O 1
ATOM 3915 N N . GLU B 1 166 ? -19.188 8.016 -8.352 1 96.19 166 GLU B N 1
ATOM 3916 C CA . GLU B 1 166 ? -20.266 7.523 -9.227 1 96.19 166 GLU B CA 1
ATOM 3917 C C . GLU B 1 166 ? -20.656 8.578 -10.258 1 96.19 166 GLU B C 1
ATOM 3919 O O . GLU B 1 166 ? -20.938 8.25 -11.406 1 96.19 166 GLU B O 1
ATOM 3924 N N . SER B 1 167 ? -20.656 9.82 -9.859 1 95 167 SER B N 1
ATOM 3925 C CA . SER B 1 167 ? -21.156 10.906 -10.688 1 95 167 SER B CA 1
ATOM 3926 C C . SER B 1 167 ? -20.094 11.391 -11.672 1 95 167 SER B C 1
ATOM 3928 O O . SER B 1 167 ? -20.391 12.141 -12.602 1 95 167 SER B O 1
ATOM 3930 N N . ARG B 1 168 ? -18.875 10.953 -11.539 1 95.69 168 ARG B N 1
ATOM 3931 C CA . ARG B 1 168 ? -17.797 11.375 -12.422 1 95.69 168 ARG B CA 1
ATOM 3932 C C . ARG B 1 168 ? -17.875 10.672 -13.773 1 95.69 168 ARG B C 1
ATOM 3934 O O . ARG B 1 168 ? -18.406 9.555 -13.867 1 95.69 168 ARG B O 1
ATOM 3941 N N . LYS B 1 169 ? -17.391 11.398 -14.812 1 95 169 LYS B N 1
ATOM 3942 C CA . LYS B 1 169 ? -17.219 10.758 -16.109 1 95 169 LYS B CA 1
ATOM 3943 C C . LYS B 1 169 ? -15.875 10.039 -16.203 1 95 169 LYS B C 1
ATOM 3945 O O . LYS B 1 169 ? -14.836 10.617 -15.875 1 95 169 LYS B O 1
ATOM 3950 N N . TRP B 1 170 ? -15.922 8.781 -16.625 1 97.25 170 TRP B N 1
ATOM 3951 C CA . TRP B 1 170 ? -14.703 7.98 -16.578 1 97.25 170 TRP B CA 1
ATOM 3952 C C . TRP B 1 170 ? -14.227 7.625 -17.984 1 97.25 170 TRP B C 1
ATOM 3954 O O . TRP B 1 170 ? -13.508 6.641 -18.172 1 97.25 170 TRP B O 1
ATOM 3964 N N . ASP B 1 171 ? -14.516 8.414 -18.953 1 94.88 171 ASP B N 1
ATOM 3965 C CA . ASP B 1 171 ? -14.148 8.156 -20.344 1 94.88 171 ASP B CA 1
ATOM 3966 C C . ASP B 1 171 ? -12.633 8.125 -20.516 1 94.88 171 ASP B C 1
ATOM 3968 O O . ASP B 1 171 ? -12.117 7.492 -21.438 1 94.88 171 ASP B O 1
ATOM 3972 N N . ASN B 1 172 ? -11.953 8.781 -19.625 1 94.56 172 ASN B N 1
ATOM 3973 C CA . ASN B 1 172 ? -10.5 8.875 -19.75 1 94.56 172 ASN B CA 1
ATOM 3974 C C . ASN B 1 172 ? -9.797 7.984 -18.719 1 94.56 172 ASN B C 1
ATOM 3976 O O . ASN B 1 172 ? -8.648 8.234 -18.359 1 94.56 172 ASN B O 1
ATOM 3980 N N . ALA B 1 173 ? -10.516 6.918 -18.234 1 97.25 173 ALA B N 1
ATOM 3981 C CA . ALA B 1 173 ? -9.891 5.984 -17.297 1 97.25 173 ALA B CA 1
ATOM 3982 C C . ALA B 1 173 ? -8.641 5.363 -17.906 1 97.25 173 ALA B C 1
ATOM 3984 O O . ALA B 1 173 ? -8.602 5.078 -19.109 1 97.25 173 ALA B O 1
ATOM 3985 N N . SER B 1 174 ? -7.605 5.191 -17.094 1 96.94 174 SER B N 1
ATOM 3986 C CA . SER B 1 174 ? -6.363 4.574 -17.547 1 96.94 174 SER B CA 1
ATOM 3987 C C . SER B 1 174 ? -6.582 3.113 -17.922 1 96.94 174 SER B C 1
ATOM 3989 O O . SER B 1 174 ? -7.422 2.434 -17.328 1 96.94 174 SER B O 1
ATOM 3991 N N . SER B 1 175 ? -5.875 2.658 -18.906 1 96.81 175 SER B N 1
ATOM 3992 C CA . SER B 1 175 ? -5.887 1.252 -19.297 1 96.81 175 SER B CA 1
ATOM 3993 C C . SER B 1 175 ? -4.473 0.684 -19.375 1 96.81 175 SER B C 1
ATOM 3995 O O . SER B 1 175 ? -3.502 1.435 -19.484 1 96.81 175 SER B O 1
ATOM 3997 N N . ILE B 1 176 ? -4.395 -0.617 -19.266 1 95.62 176 ILE B N 1
ATOM 3998 C CA . ILE B 1 176 ? -3.084 -1.256 -19.297 1 95.62 176 ILE B CA 1
ATOM 3999 C C . ILE B 1 176 ? -3.174 -2.588 -20.031 1 95.62 176 ILE B C 1
ATOM 4001 O O . ILE B 1 176 ? -4.145 -3.33 -19.875 1 95.62 176 ILE B O 1
ATOM 4005 N N . LEU B 1 177 ? -2.178 -2.816 -20.875 1 96.56 177 LEU B N 1
ATOM 4006 C CA . LEU B 1 177 ? -2.047 -4.086 -21.578 1 96.56 177 LEU B CA 1
ATOM 4007 C C . LEU B 1 177 ? -1.321 -5.113 -20.719 1 96.56 177 LEU B C 1
ATOM 4009 O O . LEU B 1 177 ? -0.292 -4.809 -20.109 1 96.56 177 LEU B O 1
ATOM 4013 N N . THR B 1 178 ? -1.863 -6.293 -20.594 1 95.94 178 THR B N 1
ATOM 4014 C CA . THR B 1 178 ? -1.23 -7.43 -19.938 1 95.94 178 THR B CA 1
ATOM 4015 C C . THR B 1 178 ? -1.013 -8.578 -20.922 1 95.94 178 THR B C 1
ATOM 4017 O O . THR B 1 178 ? -1.958 -9.039 -21.562 1 95.94 178 THR B O 1
ATOM 4020 N N . GLU B 1 179 ? 0.233 -8.961 -21.031 1 94.88 179 GLU B N 1
ATOM 4021 C CA . GLU B 1 179 ? 0.577 -10.148 -21.812 1 94.88 179 GLU B CA 1
ATOM 4022 C C . GLU B 1 179 ? 0.724 -11.375 -20.922 1 94.88 179 GLU B C 1
ATOM 4024 O O . GLU B 1 179 ? 1.545 -11.391 -20 1 94.88 179 GLU B O 1
ATOM 4029 N N . ARG B 1 180 ? -0.054 -12.336 -21.219 1 89.69 180 ARG B N 1
ATOM 4030 C CA . ARG B 1 180 ? -0.067 -13.531 -20.375 1 89.69 180 ARG B CA 1
ATOM 4031 C C . ARG B 1 180 ? 0.664 -14.688 -21.047 1 89.69 180 ARG B C 1
ATOM 4033 O O . ARG B 1 180 ? 0.54 -14.883 -22.266 1 89.69 180 ARG B O 1
ATOM 4040 N N . HIS B 1 181 ? 1.427 -15.297 -20.25 1 83.62 181 HIS B N 1
ATOM 4041 C CA . HIS B 1 181 ? 2.006 -16.562 -20.672 1 83.62 181 HIS B CA 1
ATOM 4042 C C . HIS B 1 181 ? 1.507 -17.703 -19.797 1 83.62 181 HIS B C 1
ATOM 4044 O O . HIS B 1 181 ? 1.228 -17.516 -18.609 1 83.62 181 HIS B O 1
ATOM 4050 N N . GLN B 1 182 ? 1.177 -18.781 -20.375 1 76.31 182 GLN B N 1
ATOM 4051 C CA . GLN B 1 182 ? 0.703 -19.953 -19.656 1 76.31 182 GLN B CA 1
ATOM 4052 C C . GLN B 1 182 ? 1.749 -21.062 -19.656 1 76.31 182 GLN B C 1
ATOM 4054 O O . GLN B 1 182 ? 2.541 -21.172 -20.594 1 76.31 182 GLN B O 1
ATOM 4059 N N . ARG B 1 183 ? 1.669 -21.672 -18.5 1 78.06 183 ARG B N 1
ATOM 4060 C CA . ARG B 1 183 ? 2.539 -22.844 -18.422 1 78.06 183 ARG B CA 1
ATOM 4061 C C . ARG B 1 183 ? 1.897 -24.047 -19.094 1 78.06 183 ARG B C 1
ATOM 4063 O O . ARG B 1 183 ? 0.699 -24.297 -18.938 1 78.06 183 ARG B O 1
ATOM 4070 N N . ASN B 1 184 ? 2.57 -24.594 -20.016 1 76.62 184 ASN B N 1
ATOM 4071 C CA . ASN B 1 184 ? 2.258 -25.891 -20.594 1 76.62 184 ASN B CA 1
ATOM 4072 C C . ASN B 1 184 ? 3.363 -26.906 -20.312 1 76.62 184 ASN B C 1
ATOM 4074 O O . ASN B 1 184 ? 4.34 -26.984 -21.062 1 76.62 184 ASN B O 1
ATOM 4078 N N . GLY B 1 185 ? 3.041 -27.641 -19.312 1 73.5 185 GLY B N 1
ATOM 4079 C CA . GLY B 1 185 ? 4.137 -28.5 -18.875 1 73.5 185 GLY B CA 1
ATOM 4080 C C . GLY B 1 185 ? 5.34 -27.719 -18.391 1 73.5 185 GLY B C 1
ATOM 4081 O O . GLY B 1 185 ? 5.246 -26.953 -17.422 1 73.5 185 GLY B O 1
ATOM 4082 N N . SER B 1 186 ? 6.469 -27.859 -19.016 1 72.38 186 SER B N 1
ATOM 4083 C CA . SER B 1 186 ? 7.707 -27.188 -18.641 1 72.38 186 SER B CA 1
ATOM 4084 C C . SER B 1 186 ? 8.008 -26 -19.562 1 72.38 186 SER B C 1
ATOM 4086 O O . SER B 1 186 ? 9.102 -25.453 -19.531 1 72.38 186 SER B O 1
ATOM 4088 N N . THR B 1 187 ? 6.973 -25.719 -20.328 1 77.12 187 THR B N 1
ATOM 4089 C CA . THR B 1 187 ? 7.211 -24.656 -21.297 1 77.12 187 THR B CA 1
ATOM 4090 C C . THR B 1 187 ? 6.262 -23.484 -21.062 1 77.12 187 THR B C 1
ATOM 4092 O O . THR B 1 187 ? 5.188 -23.656 -20.484 1 77.12 187 THR B O 1
ATOM 4095 N N . ASP B 1 188 ? 6.809 -22.328 -21.438 1 78.44 188 ASP B N 1
ATOM 4096 C CA . ASP B 1 188 ? 6.035 -21.094 -21.406 1 78.44 188 ASP B CA 1
ATOM 4097 C C . ASP B 1 188 ? 5.387 -20.812 -22.75 1 78.44 188 ASP B C 1
ATOM 4099 O O . ASP B 1 188 ? 6.074 -20.766 -23.781 1 78.44 188 ASP B O 1
ATOM 4103 N N . ILE B 1 189 ? 4.062 -20.75 -22.766 1 80.56 189 ILE B N 1
ATOM 4104 C CA . ILE B 1 189 ? 3.379 -20.469 -24.016 1 80.56 189 ILE B CA 1
ATOM 4105 C C . ILE B 1 189 ? 2.639 -19.141 -23.906 1 80.56 189 ILE B C 1
ATOM 4107 O O . ILE B 1 189 ? 2.02 -18.844 -22.875 1 80.56 189 ILE B O 1
ATOM 4111 N N . GLN B 1 190 ? 2.783 -18.406 -25.031 1 80.69 190 GLN B N 1
ATOM 4112 C CA . GLN B 1 190 ? 2.064 -17.141 -25.062 1 80.69 190 GLN B CA 1
ATOM 4113 C C . GLN B 1 190 ? 0.555 -17.359 -25.047 1 80.69 190 GLN B C 1
ATOM 4115 O O . GLN B 1 190 ? 0.047 -18.281 -25.688 1 80.69 190 GLN B O 1
ATOM 4120 N N . ASP B 1 191 ? -0.067 -16.594 -24.188 1 80.12 191 ASP B N 1
ATOM 4121 C CA . ASP B 1 191 ? -1.521 -16.609 -24.062 1 80.12 191 ASP B CA 1
ATOM 4122 C C . ASP B 1 191 ? -2.119 -15.266 -24.484 1 80.12 191 ASP B C 1
ATOM 4124 O O . ASP B 1 191 ? -1.434 -14.438 -25.078 1 80.12 191 ASP B O 1
ATOM 4128 N N . GLU B 1 192 ? -3.387 -15.094 -24.25 1 80.56 192 GLU B N 1
ATOM 4129 C CA . GLU B 1 192 ? -4.164 -13.945 -24.703 1 80.56 192 GLU B CA 1
ATOM 4130 C C . GLU B 1 192 ? -3.711 -12.664 -24.016 1 80.56 192 GLU B C 1
ATOM 4132 O O . GLU B 1 192 ? -3.377 -12.672 -22.828 1 80.56 192 GLU B O 1
ATOM 4137 N N . ASN B 1 193 ? -3.592 -11.625 -24.828 1 90.31 193 ASN B N 1
ATOM 4138 C CA . ASN B 1 193 ? -3.381 -10.281 -24.297 1 90.31 193 ASN B CA 1
ATOM 4139 C C . ASN B 1 193 ? -4.688 -9.656 -23.828 1 90.31 193 ASN B C 1
ATOM 4141 O O . ASN B 1 193 ? -5.73 -9.828 -24.453 1 90.31 193 ASN B O 1
ATOM 4145 N N . ILE B 1 194 ? -4.547 -9.008 -22.734 1 91.75 194 ILE B N 1
ATOM 4146 C CA . ILE B 1 194 ? -5.742 -8.391 -22.172 1 91.75 194 ILE B CA 1
ATOM 4147 C C . ILE B 1 194 ? -5.488 -6.91 -21.906 1 91.75 194 ILE B C 1
ATOM 4149 O O . ILE B 1 194 ? -4.422 -6.535 -21.406 1 91.75 194 ILE B O 1
ATOM 4153 N N . VAL B 1 195 ? -6.488 -6.098 -22.312 1 94.38 195 VAL B N 1
ATOM 4154 C CA . VAL B 1 195 ? -6.484 -4.688 -21.938 1 94.38 195 VAL B CA 1
ATOM 4155 C C . VAL B 1 195 ? -7.605 -4.414 -20.938 1 94.38 195 VAL B C 1
ATOM 4157 O O . VAL B 1 195 ? -8.766 -4.738 -21.203 1 94.38 195 VAL B O 1
ATOM 4160 N N . MET B 1 196 ? -7.266 -3.859 -19.875 1 95.06 196 MET B N 1
ATOM 4161 C CA . MET B 1 196 ? -8.273 -3.568 -18.859 1 95.06 196 MET B CA 1
ATOM 4162 C C . MET B 1 196 ? -8.109 -2.148 -18.328 1 95.06 196 MET B C 1
ATOM 4164 O O . MET B 1 196 ? -7.012 -1.596 -18.344 1 95.06 196 MET B O 1
ATOM 4168 N N . TYR B 1 197 ? -9.227 -1.591 -17.906 1 97.56 197 TYR B N 1
ATOM 4169 C CA . TYR B 1 197 ? -9.203 -0.291 -17.25 1 97.56 197 TYR B CA 1
ATOM 4170 C C . TYR B 1 197 ? -8.891 -0.439 -15.766 1 97.56 197 TYR B C 1
ATOM 4172 O O . TYR B 1 197 ? -9.312 -1.41 -15.133 1 97.56 197 TYR B O 1
ATOM 4180 N N . PHE B 1 198 ? -8.125 0.48 -15.242 1 97.88 198 PHE B N 1
ATOM 4181 C CA . PHE B 1 198 ? -7.746 0.417 -13.836 1 97.88 198 PHE B CA 1
ATOM 4182 C C . PHE B 1 198 ? -7.656 1.815 -13.234 1 97.88 198 PHE B C 1
ATOM 4184 O O . PHE B 1 198 ? -7.562 2.805 -13.969 1 97.88 198 PHE B O 1
ATOM 4191 N N . ALA B 1 199 ? -7.805 1.868 -11.93 1 98.38 199 ALA B N 1
ATOM 4192 C CA . ALA B 1 199 ? -7.762 3.135 -11.195 1 98.38 199 ALA B CA 1
ATOM 4193 C C . ALA B 1 199 ? -6.355 3.42 -10.68 1 98.38 199 ALA B C 1
ATOM 4195 O O . ALA B 1 199 ? -5.625 2.498 -10.312 1 98.38 199 ALA B O 1
ATOM 4196 N N . LYS B 1 200 ? -6.043 4.688 -10.641 1 97.06 200 LYS B N 1
ATOM 4197 C CA . LYS B 1 200 ? -4.812 5.211 -10.055 1 97.06 200 LYS B CA 1
ATOM 4198 C C . LYS B 1 200 ? -5.117 6.129 -8.875 1 97.06 200 LYS B C 1
ATOM 4200 O O . LYS B 1 200 ? -6.285 6.371 -8.555 1 97.06 200 LYS B O 1
ATOM 4205 N N . GLN B 1 201 ? -4.059 6.543 -8.219 1 95.62 201 GLN B N 1
ATOM 4206 C CA . GLN B 1 201 ? -4.207 7.395 -7.047 1 95.62 201 GLN B CA 1
ATOM 4207 C C . GLN B 1 201 ? -5.027 8.641 -7.367 1 95.62 201 GLN B C 1
ATOM 4209 O O . GLN B 1 201 ? -5.887 9.039 -6.578 1 95.62 201 GLN B O 1
ATOM 4214 N N . GLU B 1 202 ? -4.809 9.227 -8.508 1 95 202 GLU B N 1
ATOM 4215 C CA . GLU B 1 202 ? -5.457 10.477 -8.891 1 95 202 GLU B CA 1
ATOM 4216 C C . GLU B 1 202 ? -6.945 10.273 -9.141 1 95 202 GLU B C 1
ATOM 4218 O O . GLU B 1 202 ? -7.711 11.234 -9.195 1 95 202 GLU B O 1
ATOM 4223 N N . ASP B 1 203 ? -7.316 9.047 -9.367 1 97.75 203 ASP B N 1
ATOM 4224 C CA . ASP B 1 203 ? -8.719 8.734 -9.617 1 97.75 203 ASP B CA 1
ATOM 4225 C C . ASP B 1 203 ? -9.5 8.648 -8.305 1 97.75 203 ASP B C 1
ATOM 4227 O O . ASP B 1 203 ? -10.734 8.594 -8.312 1 97.75 203 ASP B O 1
ATOM 4231 N N . GLY B 1 204 ? -8.766 8.578 -7.207 1 97.62 204 GLY B N 1
ATOM 4232 C CA . GLY B 1 204 ? -9.414 8.445 -5.914 1 97.62 204 GLY B CA 1
ATOM 4233 C C . GLY B 1 204 ? -9.93 9.758 -5.359 1 97.62 204 GLY B C 1
ATOM 4234 O O . GLY B 1 204 ? -9.758 10.812 -5.984 1 97.62 204 GLY B O 1
ATOM 4235 N N . TYR B 1 205 ? -10.633 9.656 -4.246 1 96.5 205 TYR B N 1
ATOM 4236 C CA . TYR B 1 205 ? -11.219 10.797 -3.541 1 96.5 205 TYR B CA 1
ATOM 4237 C C . TYR B 1 205 ? -10.953 10.703 -2.043 1 96.5 205 TYR B C 1
ATOM 4239 O O . TYR B 1 205 ? -11.312 9.711 -1.401 1 96.5 205 TYR B O 1
ATOM 4247 N N . TRP B 1 206 ? -10.258 11.734 -1.535 1 95.19 206 TRP B N 1
ATOM 4248 C CA . TRP B 1 206 ? -10.109 11.883 -0.091 1 95.19 206 TRP B CA 1
ATOM 4249 C C . TRP B 1 206 ? -11.227 12.742 0.483 1 95.19 206 TRP B C 1
ATOM 4251 O O . TRP B 1 206 ? -11.445 13.867 0.028 1 95.19 206 TRP B O 1
ATOM 4261 N N . SER B 1 207 ? -11.906 12.234 1.451 1 93.44 207 SER B N 1
ATOM 4262 C CA . SER B 1 207 ? -12.93 13.031 2.113 1 93.44 207 SER B CA 1
ATOM 4263 C C . SER B 1 207 ? -12.312 14.07 3.035 1 93.44 207 SER B C 1
ATOM 4265 O O . SER B 1 207 ? -11.117 14.016 3.332 1 93.44 207 SER B O 1
ATOM 4267 N N . GLN B 1 208 ? -13.195 15.008 3.424 1 91.31 208 GLN B N 1
ATOM 4268 C CA . GLN B 1 208 ? -12.828 15.82 4.574 1 91.31 208 GLN B CA 1
ATOM 4269 C C . GLN B 1 208 ? -12.781 14.984 5.852 1 91.31 208 GLN B C 1
ATOM 4271 O O . GLN B 1 208 ? -13.484 13.977 5.965 1 91.31 208 GLN B O 1
ATOM 4276 N N . PRO B 1 209 ? -11.867 15.391 6.785 1 92.38 209 PRO B N 1
ATOM 4277 C CA . PRO B 1 209 ? -11.953 14.688 8.07 1 92.38 209 PRO B CA 1
ATOM 4278 C C . PRO B 1 209 ? -13.336 14.805 8.711 1 92.38 209 PRO B C 1
ATOM 4280 O O . PRO B 1 209 ? -13.977 15.859 8.633 1 92.38 209 PRO B O 1
ATOM 4283 N N . TYR B 1 210 ? -13.797 13.758 9.281 1 91.81 210 TYR B N 1
ATOM 4284 C CA . TYR B 1 210 ? -15.109 13.734 9.914 1 91.81 210 TYR B CA 1
ATOM 4285 C C . TYR B 1 210 ? -15.078 12.914 11.195 1 91.81 210 TYR B C 1
ATOM 4287 O O . TYR B 1 210 ? -14.25 12.008 11.344 1 91.81 210 TYR B O 1
ATOM 4295 N N . PHE B 1 211 ? -15.93 13.32 12.109 1 91.75 211 PHE B N 1
ATOM 4296 C CA . PHE B 1 211 ? -16.078 12.547 13.336 1 91.75 211 PHE B CA 1
ATOM 4297 C C . PHE B 1 211 ? -17.172 11.492 13.18 1 91.75 211 PHE B C 1
ATOM 4299 O O . PHE B 1 211 ? -18.344 11.828 12.938 1 91.75 211 PHE B O 1
ATOM 4306 N N . ASP B 1 212 ? -16.766 10.227 13.258 1 89 212 ASP B N 1
ATOM 4307 C CA . ASP B 1 212 ? -17.703 9.109 13.164 1 89 212 ASP B CA 1
ATOM 4308 C C . ASP B 1 212 ? -18.375 8.852 14.508 1 89 212 ASP B C 1
ATOM 4310 O O . ASP B 1 212 ? -17.938 7.98 15.273 1 89 212 ASP B O 1
ATOM 4314 N N . CYS B 1 213 ? -19.5 9.477 14.703 1 86.75 213 CYS B N 1
ATOM 4315 C CA . CYS B 1 213 ? -20.219 9.422 15.969 1 86.75 213 CYS B CA 1
ATOM 4316 C C . CYS B 1 213 ? -21.094 8.18 16.047 1 86.75 213 CYS B C 1
ATOM 4318 O O . CYS B 1 213 ? -21.875 7.906 15.117 1 86.75 213 CYS B O 1
ATOM 4320 N N . GLY B 1 214 ? -21 7.457 17.078 1 78.69 214 GLY B N 1
ATOM 4321 C CA . GLY B 1 214 ? -21.906 6.352 17.328 1 78.69 214 GLY B CA 1
ATOM 4322 C C . GLY B 1 214 ? -21.344 5.008 16.906 1 78.69 214 GLY B C 1
ATOM 4323 O O . GLY B 1 214 ? -21.844 3.961 17.328 1 78.69 214 GLY B O 1
ATOM 4324 N N . PHE B 1 215 ? -20.406 5.023 16.031 1 83.25 215 PHE B N 1
ATOM 4325 C CA . PHE B 1 215 ? -19.812 3.762 15.602 1 83.25 215 PHE B CA 1
ATOM 4326 C C . PHE B 1 215 ? -18.375 3.641 16.094 1 83.25 215 PHE B C 1
ATOM 4328 O O . PHE B 1 215 ? -18.125 3.117 17.188 1 83.25 215 PHE B O 1
ATOM 4335 N N . SER B 1 216 ? -17.469 4.391 15.516 1 85.88 216 SER B N 1
ATOM 4336 C CA . SER B 1 216 ? -16.078 4.324 15.945 1 85.88 216 SER B CA 1
ATOM 4337 C C . SER B 1 216 ? -15.773 5.398 16.984 1 85.88 216 SER B C 1
ATOM 4339 O O . SER B 1 216 ? -14.805 5.277 17.75 1 85.88 216 SER B O 1
ATOM 4341 N N . ASP B 1 217 ? -16.578 6.422 17.031 1 88.5 217 ASP B N 1
ATOM 4342 C CA . ASP B 1 217 ? -16.344 7.574 17.891 1 88.5 217 ASP B CA 1
ATOM 4343 C C . ASP B 1 217 ? -14.914 8.086 17.734 1 88.5 217 ASP B C 1
ATOM 4345 O O . ASP B 1 217 ? -14.195 8.234 18.734 1 88.5 217 ASP B O 1
ATOM 4349 N N . SER B 1 218 ? -14.586 8.32 16.531 1 90.5 218 SER B N 1
ATOM 4350 C CA . SER B 1 218 ? -13.234 8.742 16.188 1 90.5 218 SER B CA 1
ATOM 4351 C C . SER B 1 218 ? -13.242 9.656 14.961 1 90.5 218 SER B C 1
ATOM 4353 O O . SER B 1 218 ? -14.203 9.672 14.195 1 90.5 218 SER B O 1
ATOM 4355 N N . TRP B 1 219 ? -12.195 10.5 14.891 1 92.25 219 TRP B N 1
ATOM 4356 C CA . TRP B 1 219 ? -11.984 11.289 13.68 1 92.25 219 TRP B CA 1
ATOM 4357 C C . TRP B 1 219 ? -11.391 10.43 12.57 1 92.25 219 TRP B C 1
ATOM 4359 O O . TRP B 1 219 ? -10.367 9.766 12.766 1 92.25 219 TRP B O 1
ATOM 4369 N N . LEU B 1 220 ? -12.07 10.445 11.406 1 94.25 220 LEU B N 1
ATOM 4370 C CA . LEU B 1 220 ? -11.656 9.609 10.289 1 94.25 220 LEU B CA 1
ATOM 4371 C C . LEU B 1 220 ? -11.547 10.43 9.008 1 94.25 220 LEU B C 1
ATOM 4373 O O . LEU B 1 220 ? -12.109 11.523 8.914 1 94.25 220 LEU B O 1
ATOM 4377 N N . VAL B 1 221 ? -10.781 9.969 8.109 1 94.88 221 VAL B N 1
ATOM 4378 C CA . VAL B 1 221 ? -10.758 10.391 6.711 1 94.88 221 VAL B CA 1
ATOM 4379 C C . VAL B 1 221 ? -10.953 9.18 5.805 1 94.88 221 VAL B C 1
ATOM 4381 O O . VAL B 1 221 ? -10.32 8.141 6.004 1 94.88 221 VAL B O 1
ATOM 4384 N N . THR B 1 222 ? -11.828 9.266 4.863 1 96.31 222 THR B N 1
ATOM 4385 C CA . THR B 1 222 ? -12.078 8.172 3.93 1 96.31 222 THR B CA 1
ATOM 4386 C C . THR B 1 222 ? -11.375 8.414 2.602 1 96.31 222 THR B C 1
ATOM 4388 O O . THR B 1 222 ? -11.43 9.523 2.059 1 96.31 222 THR B O 1
ATOM 4391 N N . PHE B 1 223 ? -10.633 7.465 2.164 1 98.25 223 PHE B N 1
ATOM 4392 C CA . PHE B 1 223 ? -10.156 7.434 0.785 1 98.25 223 PHE B CA 1
ATOM 4393 C C . PHE B 1 223 ? -10.922 6.395 -0.026 1 98.25 223 PHE B C 1
ATOM 4395 O O . PHE B 1 223 ? -10.977 5.223 0.348 1 98.25 223 PHE B O 1
ATOM 4402 N N . SER B 1 224 ? -11.523 6.816 -1.143 1 98.5 224 SER B N 1
ATOM 4403 C CA . SER B 1 224 ? -12.273 5.902 -1.999 1 98.5 224 SER B CA 1
ATOM 4404 C C . SER B 1 224 ? -11.727 5.91 -3.424 1 98.5 224 SER B C 1
ATOM 4406 O O . SER B 1 224 ? -11.188 6.918 -3.883 1 98.5 224 SER B O 1
ATOM 4408 N N . VAL B 1 225 ? -11.859 4.805 -4.098 1 98.75 225 VAL B N 1
ATOM 4409 C CA . VAL B 1 225 ? -11.344 4.602 -5.445 1 98.75 225 VAL B CA 1
ATOM 4410 C C . VAL B 1 225 ? -12.352 3.822 -6.281 1 98.75 225 VAL B C 1
ATOM 4412 O O . VAL B 1 225 ? -12.977 2.877 -5.789 1 98.75 225 VAL B O 1
ATOM 4415 N N . PRO B 1 226 ? -12.477 4.219 -7.578 1 98.81 226 PRO B N 1
ATOM 4416 C CA . PRO B 1 226 ? -13.492 3.541 -8.391 1 98.81 226 PRO B CA 1
ATOM 4417 C C . PRO B 1 226 ? -13.062 2.141 -8.828 1 98.81 226 PRO B C 1
ATOM 4419 O O . PRO B 1 226 ? -11.867 1.896 -9.047 1 98.81 226 PRO B O 1
ATOM 4422 N N . ILE B 1 227 ? -14.008 1.259 -8.898 1 98.81 227 ILE B N 1
ATOM 4423 C CA . ILE B 1 227 ? -13.898 -0.033 -9.562 1 98.81 227 ILE B CA 1
ATOM 4424 C C . ILE B 1 227 ? -14.422 0.079 -10.992 1 98.81 227 ILE B C 1
ATOM 4426 O O . ILE B 1 227 ? -15.516 0.608 -11.219 1 98.81 227 ILE B O 1
ATOM 4430 N N . PHE B 1 228 ? -13.656 -0.461 -11.906 1 98.62 228 PHE B N 1
ATOM 4431 C CA . PHE B 1 228 ? -14.031 -0.269 -13.305 1 98.62 228 PHE B CA 1
ATOM 4432 C C . PHE B 1 228 ? -14.477 -1.584 -13.93 1 98.62 228 PHE B C 1
ATOM 4434 O O . PHE B 1 228 ? -14.008 -2.654 -13.539 1 98.62 228 PHE B O 1
ATOM 4441 N N . GLY B 1 229 ? -15.383 -1.481 -14.797 1 97.5 229 GLY B N 1
ATOM 4442 C CA . GLY B 1 229 ? -15.695 -2.455 -15.828 1 97.5 229 GLY B CA 1
ATOM 4443 C C . GLY B 1 229 ? -15.703 -1.862 -17.219 1 97.5 229 GLY B C 1
ATOM 4444 O O . GLY B 1 229 ? -15.078 -0.826 -17.469 1 97.5 229 GLY B O 1
ATOM 4445 N N . GLN B 1 230 ? -16.25 -2.648 -18.094 1 95.38 230 GLN B N 1
ATOM 4446 C CA . GLN B 1 230 ? -16.422 -2.189 -19.469 1 95.38 230 GLN B CA 1
ATOM 4447 C C . GLN B 1 230 ? -17.875 -2.314 -19.906 1 95.38 230 GLN B C 1
ATOM 4449 O O . GLN B 1 230 ? -18.547 -3.293 -19.578 1 95.38 230 GLN B O 1
ATOM 4454 N N . ASP B 1 231 ? -18.312 -1.295 -20.625 1 91.88 231 ASP B N 1
ATOM 4455 C CA . ASP B 1 231 ? -19.688 -1.383 -21.125 1 91.88 231 ASP B CA 1
ATOM 4456 C C . ASP B 1 231 ? -19.719 -2.166 -22.438 1 91.88 231 ASP B C 1
ATOM 4458 O O . ASP B 1 231 ? -18.719 -2.754 -22.859 1 91.88 231 ASP B O 1
ATOM 4462 N N . ALA B 1 232 ? -20.891 -2.227 -22.984 1 91.12 232 ALA B N 1
ATOM 4463 C CA . ALA B 1 232 ? -21.109 -3.039 -24.188 1 91.12 232 ALA B CA 1
ATOM 4464 C C . ALA B 1 232 ? -20.25 -2.561 -25.344 1 91.12 232 ALA B C 1
ATOM 4466 O O . ALA B 1 232 ? -19.938 -3.33 -26.25 1 91.12 232 ALA B O 1
ATOM 4467 N N . THR B 1 233 ? -19.766 -1.302 -25.359 1 92.75 233 THR B N 1
ATOM 4468 C CA . THR B 1 233 ? -18.969 -0.739 -26.438 1 92.75 233 THR B CA 1
ATOM 4469 C C . THR B 1 233 ? -17.484 -0.85 -26.141 1 92.75 233 THR B C 1
ATOM 4471 O O . THR B 1 233 ? -16.641 -0.437 -26.938 1 92.75 233 THR B O 1
ATOM 4474 N N . GLY B 1 234 ? -17.172 -1.354 -25 1 92.56 234 GLY B N 1
ATOM 4475 C CA . GLY B 1 234 ? -15.773 -1.51 -24.625 1 92.56 234 GLY B CA 1
ATOM 4476 C C . GLY B 1 234 ? -15.227 -0.323 -23.844 1 92.56 234 GLY B C 1
ATOM 4477 O O . GLY B 1 234 ? -14.047 -0.293 -23.5 1 92.56 234 GLY B O 1
ATOM 4478 N N . LYS B 1 235 ? -16.047 0.626 -23.578 1 95.31 235 LYS B N 1
ATOM 4479 C CA . LYS B 1 235 ? -15.633 1.816 -22.844 1 95.31 235 LYS B CA 1
ATOM 4480 C C . LYS B 1 235 ? -15.664 1.566 -21.344 1 95.31 235 LYS B C 1
ATOM 4482 O O . LYS B 1 235 ? -16.406 0.708 -20.859 1 95.31 235 LYS B O 1
ATOM 4487 N N . PRO B 1 236 ? -14.836 2.312 -20.609 1 97.31 236 PRO B N 1
ATOM 4488 C CA . PRO B 1 236 ? -14.836 2.123 -19.156 1 97.31 236 PRO B CA 1
ATOM 4489 C C . PRO B 1 236 ? -16.156 2.514 -18.516 1 97.31 236 PRO B C 1
ATOM 4491 O O . PRO B 1 236 ? -16.812 3.469 -18.953 1 97.31 236 PRO B O 1
ATOM 4494 N N . SER B 1 237 ? -16.531 1.823 -17.547 1 96.75 237 SER B N 1
ATOM 4495 C CA . SER B 1 237 ? -17.75 2.074 -16.797 1 96.75 237 SER B CA 1
ATOM 4496 C C . SER B 1 237 ? -17.516 1.92 -15.297 1 96.75 237 SER B C 1
ATOM 4498 O O . SER B 1 237 ? -16.734 1.064 -14.867 1 96.75 237 SER B O 1
ATOM 4500 N N . PHE B 1 238 ? -18.172 2.773 -14.523 1 97.75 238 PHE B N 1
ATOM 4501 C CA . PHE B 1 238 ? -18.125 2.721 -13.062 1 97.75 238 PHE B CA 1
ATOM 4502 C C . PHE B 1 238 ? -18.891 1.52 -12.539 1 97.75 238 PHE B C 1
ATOM 4504 O O . PHE B 1 238 ? -20.078 1.345 -12.859 1 97.75 238 PHE B O 1
ATOM 4511 N N . LYS B 1 239 ? -18.25 0.696 -11.641 1 98.06 239 LYS B N 1
ATOM 4512 C CA . LYS B 1 239 ? -18.891 -0.528 -11.18 1 98.06 239 LYS B CA 1
ATOM 4513 C C . LYS B 1 239 ? -18.953 -0.574 -9.656 1 98.06 239 LYS B C 1
ATOM 4515 O O . LYS B 1 239 ? -19.531 -1.49 -9.078 1 98.06 239 LYS B O 1
ATOM 4520 N N . GLY B 1 240 ? -18.406 0.368 -9 1 98.06 240 GLY B N 1
ATOM 4521 C CA . GLY B 1 240 ? -18.406 0.413 -7.551 1 98.06 240 GLY B CA 1
ATOM 4522 C C . GLY B 1 240 ? -17.219 1.165 -6.98 1 98.06 240 GLY B C 1
ATOM 4523 O O . GLY B 1 240 ? -16.578 1.947 -7.688 1 98.06 240 GLY B O 1
ATOM 4524 N N . VAL B 1 241 ? -17.016 0.938 -5.656 1 98.62 241 VAL B N 1
ATOM 4525 C CA . VAL B 1 241 ? -15.969 1.659 -4.953 1 98.62 241 VAL B CA 1
ATOM 4526 C C . VAL B 1 241 ? -15.266 0.722 -3.973 1 98.62 241 VAL B C 1
ATOM 4528 O O . VAL B 1 241 ? -15.914 -0.117 -3.338 1 98.62 241 VAL B O 1
ATOM 4531 N N . ALA B 1 242 ? -13.953 0.804 -3.938 1 98.88 242 ALA B N 1
ATOM 4532 C CA . ALA B 1 242 ? -13.188 0.347 -2.781 1 98.88 242 ALA B CA 1
ATOM 4533 C C . ALA B 1 242 ? -12.734 1.524 -1.92 1 98.88 242 ALA B C 1
ATOM 4535 O O . ALA B 1 242 ? -12.438 2.604 -2.438 1 98.88 242 ALA B O 1
ATOM 4536 N N . PHE B 1 243 ? -12.695 1.353 -0.605 1 98.62 243 PHE B N 1
ATOM 4537 C CA . PHE B 1 243 ? -12.336 2.504 0.216 1 98.62 243 PHE B CA 1
ATOM 4538 C C . PHE B 1 243 ? -11.633 2.062 1.49 1 98.62 243 PHE B C 1
ATOM 4540 O O . PHE B 1 243 ? -11.68 0.887 1.86 1 98.62 243 PHE B O 1
ATOM 4547 N N . ILE B 1 244 ? -10.922 2.961 2.123 1 98.62 244 ILE B N 1
ATOM 4548 C CA . ILE B 1 244 ? -10.344 2.822 3.455 1 98.62 244 ILE B CA 1
ATOM 4549 C C . ILE B 1 244 ? -10.711 4.039 4.305 1 98.62 244 ILE B C 1
ATOM 4551 O O . ILE B 1 244 ? -10.945 5.125 3.771 1 98.62 244 ILE B O 1
ATOM 4555 N N . ASP B 1 245 ? -10.836 3.844 5.562 1 97.31 245 ASP B N 1
ATOM 4556 C CA . ASP B 1 245 ? -10.93 4.918 6.543 1 97.31 245 ASP B CA 1
ATOM 4557 C C . ASP B 1 245 ? -9.656 5.016 7.375 1 97.31 245 ASP B C 1
ATOM 4559 O O . ASP B 1 245 ? -9.25 4.047 8.023 1 97.31 245 ASP B O 1
ATOM 4563 N N . MET B 1 246 ? -9.023 6.141 7.293 1 96.31 246 MET B N 1
ATOM 4564 C CA . MET B 1 246 ? -7.816 6.402 8.062 1 96.31 246 MET B CA 1
ATOM 4565 C C . MET B 1 246 ? -8.156 7.004 9.422 1 96.31 246 MET B C 1
ATOM 4567 O O . MET B 1 246 ? -9 7.891 9.516 1 96.31 246 MET B O 1
ATOM 4571 N N . ASN B 1 247 ? -7.5 6.512 10.422 1 94.06 247 ASN B N 1
ATOM 4572 C CA . ASN B 1 247 ? -7.703 6.984 11.789 1 94.06 247 ASN B CA 1
ATOM 4573 C C . ASN B 1 247 ? -6.836 8.203 12.094 1 94.06 247 ASN B C 1
ATOM 4575 O O . ASN B 1 247 ? -5.613 8.156 11.945 1 94.06 247 ASN B O 1
ATOM 4579 N N . LEU B 1 248 ? -7.473 9.258 12.562 1 91.94 248 LEU B N 1
ATOM 4580 C CA . LEU B 1 248 ? -6.746 10.484 12.875 1 91.94 248 LEU B CA 1
ATOM 4581 C C . LEU B 1 248 ? -6.461 10.586 14.367 1 91.94 248 LEU B C 1
ATOM 4583 O O . LEU B 1 248 ? -5.645 11.406 14.797 1 91.94 248 LEU B O 1
ATOM 4587 N N . ASN B 1 249 ? -7.035 9.766 15.141 1 88.56 249 ASN B N 1
ATOM 4588 C CA . ASN B 1 249 ? -7.055 9.992 16.578 1 88.56 249 ASN B CA 1
ATOM 4589 C C . ASN B 1 249 ? -5.648 9.977 17.172 1 88.56 249 ASN B C 1
ATOM 4591 O O . ASN B 1 249 ? -5.359 10.711 18.109 1 88.56 249 ASN B O 1
ATOM 4595 N N . ASP B 1 250 ? -4.824 9.211 16.562 1 86.44 250 ASP B N 1
ATOM 4596 C CA . ASP B 1 250 ? -3.492 9.078 17.141 1 86.44 250 ASP B CA 1
ATOM 4597 C C . ASP B 1 250 ? -2.502 10.016 16.453 1 86.44 250 ASP B C 1
ATOM 4599 O O . ASP B 1 250 ? -1.293 9.922 16.688 1 86.44 250 ASP B O 1
ATOM 4603 N N . THR B 1 251 ? -2.953 10.883 15.656 1 88.81 251 THR B N 1
ATOM 4604 C CA . THR B 1 251 ? -2.104 11.867 14.992 1 88.81 251 THR B CA 1
ATOM 4605 C C . THR B 1 251 ? -2.117 13.195 15.75 1 88.81 251 THR B C 1
ATOM 4607 O O . THR B 1 251 ? -3.17 13.82 15.898 1 88.81 251 THR B O 1
ATOM 4610 N N . ASP B 1 252 ? -0.947 13.68 16.125 1 90.69 252 ASP B N 1
ATOM 4611 C CA . ASP B 1 252 ? -0.847 14.875 16.953 1 90.69 252 ASP B CA 1
ATOM 4612 C C . ASP B 1 252 ? -1.109 16.141 16.125 1 90.69 252 ASP B C 1
ATOM 4614 O O . ASP B 1 252 ? -0.642 16.25 14.984 1 90.69 252 ASP B O 1
ATOM 4618 N N . ILE B 1 253 ? -1.817 16.984 16.703 1 91.31 253 ILE B N 1
ATOM 4619 C CA . ILE B 1 253 ? -1.91 18.328 16.172 1 91.31 253 ILE B CA 1
ATOM 4620 C C . ILE B 1 253 ? -0.864 19.219 16.844 1 91.31 253 ILE B C 1
ATOM 4622 O O . ILE B 1 253 ? -0.871 19.391 18.062 1 91.31 253 ILE B O 1
ATOM 4626 N N . ASN B 1 254 ? 0.024 19.734 16.031 1 91.5 254 ASN B N 1
ATOM 4627 C CA . ASN B 1 254 ? 0.992 20.719 16.531 1 91.5 254 ASN B CA 1
ATOM 4628 C C . ASN B 1 254 ? 0.571 22.141 16.172 1 91.5 254 ASN B C 1
ATOM 4630 O O . ASN B 1 254 ? 0.652 22.547 15.023 1 91.5 254 ASN B O 1
ATOM 4634 N N . GLN B 1 255 ? 0.211 22.844 17.156 1 93.12 255 GLN B N 1
ATOM 4635 C CA . GLN B 1 255 ? -0.294 24.188 16.922 1 93.12 255 GLN B CA 1
ATOM 4636 C C . GLN B 1 255 ? 0.831 25.219 17.016 1 93.12 255 GLN B C 1
ATOM 4638 O O . GLN B 1 255 ? 0.621 26.391 16.734 1 93.12 255 GLN B O 1
ATOM 4643 N N . CYS B 1 256 ? 2.027 24.797 17.344 1 92.56 256 CYS B N 1
ATOM 4644 C CA . CYS B 1 256 ? 3.133 25.734 17.5 1 92.56 256 CYS B CA 1
ATOM 4645 C C . CYS B 1 256 ? 3.629 26.219 16.141 1 92.56 256 CYS B C 1
ATOM 4647 O O . CYS B 1 256 ? 3.324 25.609 15.109 1 92.56 256 CYS B O 1
ATOM 4649 N N . ASP B 1 257 ? 4.41 27.359 16.172 1 89.56 257 ASP B N 1
ATOM 4650 C CA . ASP B 1 257 ? 4.914 27.969 14.945 1 89.56 257 ASP B CA 1
ATOM 4651 C C . ASP B 1 257 ? 5.867 27.016 14.219 1 89.56 257 ASP B C 1
ATOM 4653 O O . ASP B 1 257 ? 6.492 26.156 14.844 1 89.56 257 ASP B O 1
ATOM 4657 N N . LEU B 1 258 ? 5.773 27.078 12.914 1 81.19 258 LEU B N 1
ATOM 4658 C CA . LEU B 1 258 ? 6.723 26.297 12.125 1 81.19 258 LEU B CA 1
ATOM 4659 C C . LEU B 1 258 ? 8.148 26.797 12.336 1 81.19 258 LEU B C 1
ATOM 4661 O O . LEU B 1 258 ? 8.391 28.016 12.312 1 81.19 258 LEU B O 1
ATOM 4665 N N . ASP B 1 259 ? 8.906 26.078 13.055 1 66.88 259 ASP B N 1
ATOM 4666 C CA . ASP B 1 259 ? 10.305 26.484 13.148 1 66.88 259 ASP B CA 1
ATOM 4667 C C . ASP B 1 259 ? 11.094 26.031 11.922 1 66.88 259 ASP B C 1
ATOM 4669 O O . ASP B 1 259 ? 10.766 25.031 11.297 1 66.88 259 ASP B O 1
ATOM 4673 N N . ASP B 1 260 ? 11.883 26.953 11.43 1 55 260 ASP B N 1
ATOM 4674 C CA . ASP B 1 260 ? 12.727 26.719 10.266 1 55 260 ASP B CA 1
ATOM 4675 C C . ASP B 1 260 ? 13.383 25.328 10.336 1 55 260 ASP B C 1
ATOM 4677 O O . ASP B 1 260 ? 13.648 24.719 9.305 1 55 260 ASP B O 1
ATOM 4681 N N . ASP B 1 261 ? 13.609 24.938 11.562 1 51.31 261 ASP B N 1
ATOM 4682 C CA . ASP B 1 261 ? 14.359 23.688 11.688 1 51.31 261 ASP B CA 1
ATOM 4683 C C . ASP B 1 261 ? 13.414 22.484 11.711 1 51.31 261 ASP B C 1
ATOM 4685 O O . ASP B 1 261 ? 13.852 21.359 11.898 1 51.31 261 ASP B O 1
ATOM 4689 N N . ASP B 1 262 ? 12.164 22.875 11.742 1 53.66 262 ASP B N 1
ATOM 4690 C CA . ASP B 1 262 ? 11.219 21.766 11.922 1 53.66 262 ASP B CA 1
ATOM 4691 C C . ASP B 1 262 ? 11.148 20.891 10.672 1 53.66 262 ASP B C 1
ATOM 4693 O O . ASP B 1 262 ? 10.688 21.344 9.617 1 53.66 262 ASP B O 1
ATOM 4697 N N . GLU B 1 263 ? 12.016 19.984 10.641 1 48.97 263 GLU B N 1
ATOM 4698 C CA . GLU B 1 263 ? 12.125 18.938 9.633 1 48.97 263 GLU B CA 1
ATOM 4699 C C . GLU B 1 263 ? 10.93 17.984 9.688 1 48.97 263 GLU B C 1
ATOM 4701 O O . GLU B 1 263 ? 10.891 16.984 8.977 1 48.97 263 GLU B O 1
ATOM 4706 N N . SER B 1 264 ? 9.969 18.406 10.648 1 50.62 264 SER B N 1
ATOM 4707 C CA . SER B 1 264 ? 9.055 17.281 10.867 1 50.62 264 SER B CA 1
ATOM 4708 C C . SER B 1 264 ? 8.203 17.016 9.633 1 50.62 264 SER B C 1
ATOM 4710 O O . SER B 1 264 ? 7.73 17.938 8.977 1 50.62 264 SER B O 1
ATOM 4712 N N . ILE B 1 265 ? 8.398 15.867 9.078 1 48.66 265 ILE B N 1
ATOM 4713 C CA . ILE B 1 265 ? 7.793 15.172 7.949 1 48.66 265 ILE B CA 1
ATOM 4714 C C . ILE B 1 265 ? 6.273 15.227 8.062 1 48.66 265 ILE B C 1
ATOM 4716 O O . ILE B 1 265 ? 5.562 15.023 7.07 1 48.66 265 ILE B O 1
ATOM 4720 N N . ASP B 1 266 ? 5.715 15.508 9.32 1 53.41 266 ASP B N 1
ATOM 4721 C CA . ASP B 1 266 ? 4.27 15.328 9.305 1 53.41 266 ASP B CA 1
ATOM 4722 C C . ASP B 1 266 ? 3.572 16.562 8.727 1 53.41 266 ASP B C 1
ATOM 4724 O O . ASP B 1 266 ? 2.99 17.359 9.461 1 53.41 266 ASP B O 1
ATOM 4728 N N . ILE B 1 267 ? 3.791 16.656 7.406 1 61.94 267 ILE B N 1
ATOM 4729 C CA . ILE B 1 267 ? 3.326 17.766 6.578 1 61.94 267 ILE B CA 1
ATOM 4730 C C . ILE B 1 267 ? 1.799 17.781 6.547 1 61.94 267 ILE B C 1
ATOM 4732 O O . ILE B 1 267 ? 1.184 18.844 6.496 1 61.94 267 ILE B O 1
ATOM 4736 N N . PHE B 1 268 ? 1.205 16.641 7.035 1 74.81 268 PHE B N 1
ATOM 4737 C CA . PHE B 1 268 ? -0.224 16.438 6.832 1 74.81 268 PHE B CA 1
ATOM 4738 C C . PHE B 1 268 ? -1.036 17.375 7.719 1 74.81 268 PHE B C 1
ATOM 4740 O O . PHE B 1 268 ? -2.029 17.953 7.27 1 74.81 268 PHE B O 1
ATOM 4747 N N . LEU B 1 269 ? -0.62 17.734 8.914 1 82.06 269 LEU B N 1
ATOM 4748 C CA . LEU B 1 269 ? -1.412 18.531 9.836 1 82.06 269 LEU B CA 1
ATOM 4749 C C . LEU B 1 269 ? -0.744 19.875 10.102 1 82.06 269 LEU B C 1
ATOM 4751 O O . LEU B 1 269 ? -1.076 20.562 11.07 1 82.06 269 LEU B O 1
ATOM 4755 N N . ASN B 1 270 ? 0.09 20.266 9.102 1 84.38 270 ASN B N 1
ATOM 4756 C CA . ASN B 1 270 ? 0.792 21.531 9.281 1 84.38 270 ASN B CA 1
ATOM 4757 C C . ASN B 1 270 ? -0.155 22.719 9.148 1 84.38 270 ASN B C 1
ATOM 4759 O O . ASN B 1 270 ? 0.197 23.844 9.523 1 84.38 270 ASN B O 1
ATOM 4763 N N . VAL B 1 271 ? -1.314 22.516 8.656 1 86.31 271 VAL B N 1
ATOM 4764 C CA . VAL B 1 271 ? -2.316 23.562 8.539 1 86.31 271 VAL B CA 1
ATOM 4765 C C . VAL B 1 271 ? -2.621 24.141 9.922 1 86.31 271 VAL B C 1
ATOM 4767 O O . VAL B 1 271 ? -3.092 25.281 10.031 1 86.31 271 VAL B O 1
ATOM 4770 N N . PHE B 1 272 ? -2.318 23.438 10.938 1 91.19 272 PHE B N 1
ATOM 4771 C CA . PHE B 1 272 ? -2.658 23.875 12.289 1 91.19 272 PHE B CA 1
ATOM 4772 C C . PHE B 1 272 ? -1.503 24.641 12.922 1 91.19 272 PHE B C 1
ATOM 4774 O O . PHE B 1 272 ? -1.654 25.234 13.992 1 91.19 272 PHE B O 1
ATOM 4781 N N . ARG B 1 273 ? -0.426 24.578 12.297 1 89.5 273 ARG B N 1
ATOM 4782 C CA . ARG B 1 273 ? 0.725 25.297 12.852 1 89.5 273 ARG B CA 1
ATOM 4783 C C . ARG B 1 273 ? 0.442 26.781 12.992 1 89.5 273 ARG B C 1
ATOM 4785 O O . ARG B 1 273 ? -0.162 27.391 12.102 1 89.5 273 ARG B O 1
ATOM 4792 N N . GLY B 1 274 ? 0.949 27.375 14.047 1 90.19 274 GLY B N 1
ATOM 4793 C CA . GLY B 1 274 ? 0.801 28.812 14.273 1 90.19 274 GLY B CA 1
ATOM 4794 C C . GLY B 1 274 ? -0.539 29.188 14.875 1 90.19 274 GLY B C 1
ATOM 4795 O O . GLY B 1 274 ? -0.855 30.359 15.016 1 90.19 274 GLY B O 1
ATOM 4796 N N . THR B 1 275 ? -1.331 28.234 15.219 1 92.81 275 THR B N 1
ATOM 4797 C CA . THR B 1 275 ? -2.662 28.531 15.734 1 92.81 275 THR B CA 1
ATOM 4798 C C . THR B 1 275 ? -2.656 28.562 17.266 1 92.81 275 THR B C 1
ATOM 4800 O O . THR B 1 275 ? -3.705 28.719 17.891 1 92.81 275 THR B O 1
ATOM 4803 N N . HIS B 1 276 ? -1.487 28.406 17.812 1 93.25 276 HIS B N 1
ATOM 4804 C CA . HIS B 1 276 ? -1.422 28.469 19.266 1 93.25 276 HIS B CA 1
ATOM 4805 C C . HIS B 1 276 ? -1.821 29.844 19.797 1 93.25 276 HIS B C 1
ATOM 4807 O O . HIS B 1 276 ? -1.896 30.797 19.031 1 93.25 276 HIS B O 1
ATOM 4813 N N . GLU B 1 277 ? -2.104 29.859 21.125 1 92.88 277 GLU B N 1
ATOM 4814 C CA . GLU B 1 277 ? -2.576 31.109 21.719 1 92.88 277 GLU B CA 1
ATOM 4815 C C . GLU B 1 277 ? -1.609 31.609 22.797 1 92.88 277 GLU B C 1
ATOM 4817 O O . GLU B 1 277 ? -2.027 32.219 23.781 1 92.88 277 GLU B O 1
ATOM 4822 N N . CYS B 1 278 ? -0.383 31.219 22.609 1 92.62 278 CYS B N 1
ATOM 4823 C CA . CYS B 1 278 ? 0.629 31.688 23.547 1 92.62 278 CYS B CA 1
ATOM 4824 C C . CYS B 1 278 ? 0.872 33.188 23.375 1 92.62 278 CYS B C 1
ATOM 4826 O O . CYS B 1 278 ? 0.841 33.688 22.25 1 92.62 278 CYS B O 1
ATOM 4828 N N . LEU B 1 279 ? 1.204 33.844 24.484 1 90.94 279 LEU B N 1
ATOM 4829 C CA . LEU B 1 279 ? 1.543 35.281 24.469 1 90.94 279 LEU B CA 1
ATOM 4830 C C . LEU B 1 279 ? 2.885 35.5 23.781 1 90.94 279 LEU B C 1
ATOM 4832 O O . LEU B 1 279 ? 3.725 34.594 23.734 1 90.94 279 LEU B O 1
ATOM 4836 N N . PRO B 1 280 ? 3.105 36.688 23.203 1 87.38 280 PRO B N 1
ATOM 4837 C CA . PRO B 1 280 ? 4.324 36.969 22.438 1 87.38 280 PRO B CA 1
ATOM 4838 C C . PRO B 1 280 ? 5.594 36.781 23.266 1 87.38 280 PRO B C 1
ATOM 4840 O O . PRO B 1 280 ? 6.656 36.5 22.719 1 87.38 280 PRO B O 1
ATOM 4843 N N . ASP B 1 281 ? 5.543 37 24.578 1 87 281 ASP B N 1
ATOM 4844 C CA . ASP B 1 281 ? 6.723 36.906 25.422 1 87 281 ASP B CA 1
ATOM 4845 C C . ASP B 1 281 ? 6.922 35.469 25.922 1 87 281 ASP B C 1
ATOM 4847 O O . ASP B 1 281 ? 7.777 35.219 26.766 1 87 281 ASP B O 1
ATOM 4851 N N . THR B 1 282 ? 6.137 34.562 25.406 1 89.62 282 THR B N 1
ATOM 4852 C CA . THR B 1 282 ? 6.273 33.156 25.75 1 89.62 282 THR B CA 1
ATOM 4853 C C . THR B 1 282 ? 6.641 32.344 24.516 1 89.62 282 THR B C 1
ATOM 4855 O O . THR B 1 282 ? 6.508 32.812 23.391 1 89.62 282 THR B O 1
ATOM 4858 N N . LYS B 1 283 ? 7.273 31.172 24.781 1 90.56 283 LYS B N 1
ATOM 4859 C CA . LYS B 1 283 ? 7.613 30.25 23.703 1 90.56 283 LYS B CA 1
ATOM 4860 C C . LYS B 1 283 ? 6.656 29.062 23.688 1 90.56 283 LYS B C 1
ATOM 4862 O O . LYS B 1 283 ? 6.406 28.438 24.719 1 90.56 283 LYS B O 1
ATOM 4867 N N . CYS B 1 284 ? 6.113 28.781 22.562 1 92.62 284 CYS B N 1
ATOM 4868 C CA . CYS B 1 284 ? 5.242 27.625 22.391 1 92.62 284 CYS B CA 1
ATOM 4869 C C . CYS B 1 284 ? 6.051 26.344 22.328 1 92.62 284 CYS B C 1
ATOM 4871 O O . CYS B 1 284 ? 6.973 26.219 21.516 1 92.62 284 CYS B O 1
ATOM 4873 N N . GLN B 1 285 ? 5.703 25.406 23.266 1 91.69 285 GLN B N 1
ATOM 4874 C CA . GLN B 1 285 ? 6.336 24.094 23.266 1 91.69 285 GLN B CA 1
ATOM 4875 C C . GLN B 1 285 ? 5.324 23 22.953 1 91.69 285 GLN B C 1
ATOM 4877 O O . GLN B 1 285 ? 4.387 22.766 23.719 1 91.69 285 GLN B O 1
ATOM 4882 N N . PHE B 1 286 ? 5.59 22.344 21.828 1 92.19 286 PHE B N 1
ATOM 4883 C CA . PHE B 1 286 ? 4.723 21.266 21.375 1 92.19 286 PHE B CA 1
ATOM 4884 C C . PHE B 1 286 ? 4.785 20.078 22.328 1 92.19 286 PHE B C 1
ATOM 4886 O O . PHE B 1 286 ? 5.863 19.719 22.797 1 92.19 286 PHE B O 1
ATOM 4893 N N . LEU B 1 287 ? 3.676 19.5 22.703 1 92.19 287 LEU B N 1
ATOM 4894 C CA . LEU B 1 287 ? 3.559 18.297 23.531 1 92.19 287 LEU B CA 1
ATOM 4895 C C . LEU B 1 287 ? 3.131 17.094 22.688 1 92.19 287 LEU B C 1
ATOM 4897 O O . LEU B 1 287 ? 1.94 16.906 22.438 1 92.19 287 LEU B O 1
ATOM 4901 N N . PRO B 1 288 ? 4.086 16.203 22.297 1 90.62 288 PRO B N 1
ATOM 4902 C CA . PRO B 1 288 ? 3.734 15.055 21.453 1 90.62 288 PRO B CA 1
ATOM 4903 C C . PRO B 1 288 ? 2.986 13.969 22.219 1 90.62 288 PRO B C 1
ATOM 4905 O O . PRO B 1 288 ? 3.098 13.891 23.453 1 90.62 288 PRO B O 1
ATOM 4908 N N . GLY B 1 289 ? 2.158 13.102 21.531 1 91.19 289 GLY B N 1
ATOM 4909 C CA . GLY B 1 289 ? 1.533 11.914 22.094 1 91.19 289 GLY B CA 1
ATOM 4910 C C . GLY B 1 289 ? 0.121 12.156 22.594 1 91.19 289 GLY B C 1
ATOM 4911 O O . GLY B 1 289 ? -0.508 11.266 23.156 1 91.19 289 GLY B O 1
ATOM 4912 N N . LEU B 1 290 ? -0.401 13.352 22.344 1 90.94 290 LEU B N 1
ATOM 4913 C CA . LEU B 1 290 ? -1.729 13.664 22.859 1 90.94 290 LEU B CA 1
ATOM 4914 C C . LEU B 1 290 ? -2.805 13.336 21.828 1 90.94 290 LEU B C 1
ATOM 4916 O O . LEU B 1 290 ? -3.99 13.281 22.156 1 90.94 290 LEU B O 1
ATOM 4920 N N . GLY B 1 291 ? -2.393 13.102 20.609 1 91.75 291 GLY B N 1
ATOM 4921 C CA . GLY B 1 291 ? -3.342 12.711 19.578 1 91.75 291 GLY B CA 1
ATOM 4922 C C . GLY B 1 291 ? -4 13.891 18.891 1 91.75 291 GLY B C 1
ATOM 4923 O O . GLY B 1 291 ? -3.469 15 18.922 1 91.75 291 GLY B O 1
ATOM 4924 N N . PHE B 1 292 ? -5.09 13.648 18.234 1 92.31 292 PHE B N 1
ATOM 4925 C CA . PHE B 1 292 ? -5.816 14.617 17.422 1 92.31 292 PHE B CA 1
ATOM 4926 C C . PHE B 1 292 ? -6.723 15.484 18.297 1 92.31 292 PHE B C 1
ATOM 4928 O O . PHE B 1 292 ? -7.941 15.312 18.281 1 92.31 292 PHE B O 1
ATOM 4935 N N . LYS B 1 293 ? -6.09 16.422 18.891 1 92 293 LYS B N 1
ATOM 4936 C CA . LYS B 1 293 ? -6.84 17.281 19.797 1 92 293 LYS B CA 1
ATOM 4937 C C . LYS B 1 293 ? -6.293 18.703 19.797 1 92 293 LYS B C 1
ATOM 4939 O O . LYS B 1 293 ? -5.133 18.922 19.453 1 92 293 LYS B O 1
ATOM 4944 N N . LYS B 1 294 ? -7.199 19.578 20.188 1 92.38 294 LYS B N 1
ATOM 4945 C CA . LYS B 1 294 ? -6.816 20.969 20.375 1 92.38 294 LYS B CA 1
ATOM 4946 C C . LYS B 1 294 ? -6.02 21.156 21.656 1 92.38 294 LYS B C 1
ATOM 4948 O O . LYS B 1 294 ? -6.32 20.531 22.672 1 92.38 294 LYS B O 1
ATOM 4953 N N . GLY B 1 295 ? -4.93 22 21.516 1 92.5 295 GLY B N 1
ATOM 4954 C CA . GLY B 1 295 ? -4.266 22.422 22.734 1 92.5 295 GLY B CA 1
ATOM 4955 C C . GLY B 1 295 ? -3.094 21.547 23.125 1 92.5 295 GLY B C 1
ATOM 4956 O O . GLY B 1 295 ? -2.705 21.484 24.297 1 92.5 295 GLY B O 1
ATOM 4957 N N . GLY B 1 296 ? -2.57 20.812 22.203 1 91.81 296 GLY B N 1
ATOM 4958 C CA . GLY B 1 296 ? -1.418 19.984 22.484 1 91.81 296 GLY B CA 1
ATOM 4959 C C . GLY B 1 296 ? -0.123 20.766 22.594 1 91.81 296 GLY B C 1
ATOM 4960 O O . GLY B 1 296 ? 0.86 20.438 21.922 1 91.81 296 GLY B O 1
ATOM 4961 N N . TYR B 1 297 ? -0.033 21.812 23.406 1 93.56 297 TYR B N 1
ATOM 4962 C CA . TYR B 1 297 ? 1.162 22.625 23.594 1 93.56 297 TYR B CA 1
ATOM 4963 C C . TYR B 1 297 ? 1.145 23.328 24.938 1 93.56 297 TYR B C 1
ATOM 4965 O O . TYR B 1 297 ? 0.118 23.344 25.625 1 93.56 297 TYR B O 1
ATOM 4973 N N . SER B 1 298 ? 2.406 23.734 25.312 1 93.88 298 SER B N 1
ATOM 4974 C CA . SER B 1 298 ? 2.578 24.578 26.5 1 93.88 298 SER B CA 1
ATOM 4975 C C . SER B 1 298 ? 3.254 25.906 26.141 1 93.88 298 SER B C 1
ATOM 4977 O O . SER B 1 298 ? 3.959 25.984 25.125 1 93.88 298 SER B O 1
ATOM 4979 N N . CYS B 1 299 ? 2.893 26.984 26.875 1 92.62 299 CYS B N 1
ATOM 4980 C CA . CYS B 1 299 ? 3.527 28.281 26.703 1 92.62 299 CYS B CA 1
ATOM 4981 C C . CYS B 1 299 ? 4.559 28.531 27.797 1 92.62 299 CYS B C 1
ATOM 4983 O O . CYS B 1 299 ? 4.203 28.734 28.969 1 92.62 299 CYS B O 1
ATOM 4985 N N . LEU B 1 300 ? 5.875 28.547 27.344 1 90.44 300 LEU B N 1
ATOM 4986 C CA . LEU B 1 300 ? 6.957 28.672 28.312 1 90.44 300 LEU B CA 1
ATOM 4987 C C . LEU B 1 300 ? 7.48 30.109 28.344 1 90.44 300 LEU B C 1
ATOM 4989 O O . LEU B 1 300 ? 7.602 30.75 27.312 1 90.44 300 LEU B O 1
ATOM 4993 N N . GLN B 1 301 ? 7.723 30.75 29.562 1 81.38 301 GLN B N 1
ATOM 4994 C CA . GLN B 1 301 ? 8.305 32.094 29.703 1 81.38 301 GLN B CA 1
ATOM 4995 C C . GLN B 1 301 ? 9.773 32.094 29.297 1 81.38 301 GLN B C 1
ATOM 4997 O O . GLN B 1 301 ? 10.508 31.141 29.578 1 81.38 301 GLN B O 1
ATOM 5002 N N . VAL B 1 302 ? 10.109 32.938 28.281 1 66 302 VAL B N 1
ATOM 5003 C CA . VAL B 1 302 ? 11.484 33.031 27.812 1 66 302 VAL B CA 1
ATOM 5004 C C . VAL B 1 302 ? 12.391 33.531 28.938 1 66 302 VAL B C 1
ATOM 5006 O O . VAL B 1 302 ? 13.617 33.438 28.844 1 66 302 VAL B O 1
ATOM 5009 N N . ASN B 1 303 ? 12.023 34.531 29.766 1 55.56 303 ASN B N 1
ATOM 5010 C CA . ASN B 1 303 ? 13 34.969 30.75 1 55.56 303 ASN B CA 1
ATOM 5011 C C . ASN B 1 303 ? 13.328 33.875 31.75 1 55.56 303 ASN B C 1
ATOM 5013 O O . ASN B 1 303 ? 12.492 33.031 32.031 1 55.56 303 ASN B O 1
ATOM 5017 N N . GLY B 1 304 ? 14.453 33.25 32.125 1 48.78 304 GLY B N 1
ATOM 5018 C CA . GLY B 1 304 ? 15.023 32.406 33.156 1 48.78 304 GLY B CA 1
ATOM 5019 C C . GLY B 1 304 ? 14.109 32.219 34.344 1 48.78 304 GLY B C 1
ATOM 5020 O O . GLY B 1 304 ? 14.484 31.594 35.344 1 48.78 304 GLY B O 1
ATOM 5021 N N . SER B 1 305 ? 13.352 33.281 34.906 1 39.41 305 SER B N 1
ATOM 5022 C CA . SER B 1 305 ? 12.625 33 36.156 1 39.41 305 SER B CA 1
ATOM 5023 C C . SER B 1 305 ? 11.516 31.969 35.906 1 39.41 305 SER B C 1
ATOM 5025 O O . SER B 1 305 ? 10.727 32.125 34.969 1 39.41 305 SER B O 1
ATOM 5027 N N . PHE B 1 306 ? 11.797 30.781 36.25 1 39.44 306 PHE B N 1
ATOM 5028 C CA . PHE B 1 306 ? 10.852 29.672 36.281 1 39.44 306 PHE B CA 1
ATOM 5029 C C . PHE B 1 306 ? 9.531 30.094 36.906 1 39.44 306 PHE B C 1
ATOM 5031 O O . PHE B 1 306 ? 9.477 30.5 38.062 1 39.44 306 PHE B O 1
ATOM 5038 N N . SER B 1 307 ? 8.828 31.141 36.5 1 35.94 307 SER B N 1
ATOM 5039 C CA . SER B 1 307 ? 7.559 31.031 37.188 1 35.94 307 SER B CA 1
ATOM 5040 C C . SER B 1 307 ? 6.922 29.672 37 1 35.94 307 SER B C 1
ATOM 5042 O O . SER B 1 307 ? 6.797 29.188 35.875 1 35.94 307 SER B O 1
ATOM 5044 N N . ASN B 1 308 ? 7.141 28.734 37.938 1 33.56 308 ASN B N 1
ATOM 5045 C CA . ASN B 1 308 ? 6.367 27.516 38.156 1 33.56 308 ASN B CA 1
ATOM 5046 C C . ASN B 1 308 ? 4.887 27.734 37.875 1 33.56 308 ASN B C 1
ATOM 5048 O O . ASN B 1 308 ? 4.031 27.375 38.688 1 33.56 308 ASN B O 1
ATOM 5052 N N . SER B 1 309 ? 4.441 28.781 37.188 1 31.64 309 SER B N 1
ATOM 5053 C CA . SER B 1 309 ? 2.994 28.609 37.094 1 31.64 309 SER B CA 1
ATOM 5054 C C . SER B 1 309 ? 2.637 27.297 36.406 1 31.64 309 SER B C 1
ATOM 5056 O O . SER B 1 309 ? 3.072 27.031 35.281 1 31.64 309 SER B O 1
ATOM 5058 N N . GLU B 1 310 ? 2.572 26.234 37.156 1 32.69 310 GLU B N 1
ATOM 5059 C CA . GLU B 1 310 ? 1.864 25 36.844 1 32.69 310 GLU B CA 1
ATOM 5060 C C . GLU B 1 310 ? 0.633 25.25 36 1 32.69 310 GLU B C 1
ATOM 5062 O O . GLU B 1 310 ? -0.2 24.359 35.812 1 32.69 310 GLU B O 1
ATOM 5067 N N . GLY B 1 311 ? 0.279 26.516 35.594 1 30.17 311 GLY B N 1
ATOM 5068 C CA . GLY B 1 311 ? -1.007 26.5 34.938 1 30.17 311 GLY B CA 1
ATOM 5069 C C . GLY B 1 311 ? -0.984 25.75 33.625 1 30.17 311 GLY B C 1
ATOM 5070 O O . GLY B 1 311 ? -0.387 26.203 32.625 1 30.17 311 GLY B O 1
ATOM 5071 N N . THR B 1 312 ? -0.653 24.531 33.688 1 32.19 312 THR B N 1
ATOM 5072 C CA . THR B 1 312 ? -1.32 23.766 32.625 1 32.19 312 THR B CA 1
ATOM 5073 C C . THR B 1 312 ? -2.725 24.312 32.375 1 32.19 312 THR B C 1
ATOM 5075 O O . THR B 1 312 ? -3.604 24.203 33.219 1 32.19 312 THR B O 1
ATOM 5078 N N . TYR B 1 313 ? -2.877 25.531 31.875 1 29.7 313 TYR B N 1
ATOM 5079 C CA . TYR B 1 313 ? -4.219 25.938 31.469 1 29.7 313 TYR B CA 1
ATOM 5080 C C . TYR B 1 313 ? -4.844 24.906 30.547 1 29.7 313 TYR B C 1
ATOM 5082 O O . TYR B 1 313 ? -4.348 24.672 29.438 1 29.7 313 TYR B O 1
ATOM 5090 N N . SER B 1 314 ? -5.086 23.75 31.016 1 32.66 314 SER B N 1
ATOM 5091 C CA . SER B 1 314 ? -6.215 23.078 30.391 1 32.66 314 SER B CA 1
ATOM 5092 C C . SER B 1 314 ? -7.43 24 30.312 1 32.66 314 SER B C 1
A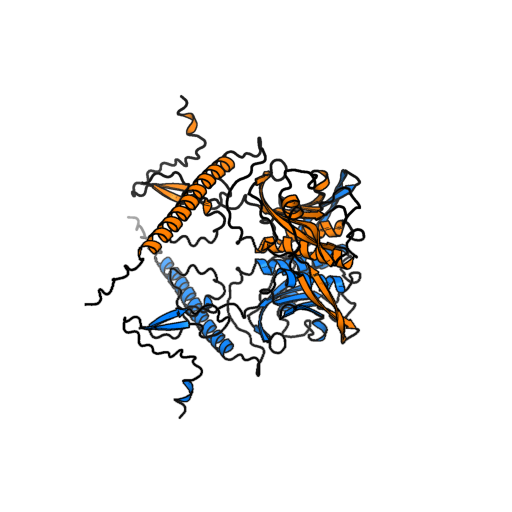TOM 5094 O O . SER B 1 314 ? -7.867 24.547 31.312 1 32.66 314 SER B O 1
ATOM 5096 N N . LEU B 1 315 ? -7.531 24.844 29.234 1 31.45 315 LEU B N 1
ATOM 5097 C CA . LEU B 1 315 ? -8.648 25.75 29.031 1 31.45 315 LEU B CA 1
ATOM 5098 C C . LEU B 1 315 ? -9.945 25.156 29.562 1 31.45 315 LEU B C 1
ATOM 5100 O O . LEU B 1 315 ? -11.023 25.719 29.359 1 31.45 315 LEU B O 1
ATOM 5104 N N . THR B 1 316 ? -10.078 24.016 30.188 1 31.83 316 THR B N 1
ATOM 5105 C CA . THR B 1 316 ? -11.422 23.797 30.719 1 31.83 316 THR B CA 1
ATOM 5106 C C . THR B 1 316 ? -11.758 24.844 31.781 1 31.83 316 THR B C 1
ATOM 5108 O O . THR B 1 316 ? -12.914 25.25 31.906 1 31.83 316 THR B O 1
ATOM 5111 N N . GLU B 1 317 ? -10.883 25.188 32.656 1 31.48 317 GLU B N 1
ATOM 5112 C CA . GLU B 1 317 ? -11.406 25.812 33.875 1 31.48 317 GLU B CA 1
ATOM 5113 C C . GLU B 1 317 ? -11.578 27.312 33.688 1 31.48 317 GLU B C 1
ATOM 5115 O O . GLU B 1 317 ? -12.336 27.953 34.438 1 31.48 317 GLU B O 1
ATOM 5120 N N . SER B 1 318 ? -10.852 28 32.906 1 32.31 318 SER B N 1
ATOM 5121 C CA . SER B 1 318 ? -10.875 29.422 33.188 1 32.31 318 SER B CA 1
ATOM 5122 C C . SER B 1 318 ? -12.141 30.078 32.625 1 32.31 318 SER B C 1
ATOM 5124 O O . SER B 1 318 ? -12.336 31.281 32.781 1 32.31 318 SER B O 1
ATOM 5126 N N . HIS B 1 319 ? -12.961 29.391 31.844 1 31.67 319 HIS B N 1
ATOM 5127 C CA . HIS B 1 319 ? -14.141 30.172 31.469 1 31.67 319 HIS B CA 1
ATOM 5128 C C . HIS B 1 319 ? -15.055 30.391 32.688 1 31.67 319 HIS B C 1
ATOM 5130 O O . HIS B 1 319 ? -16.125 30.984 32.531 1 31.67 319 HIS B O 1
ATOM 5136 N N . GLU B 1 320 ? -14.789 29.734 33.781 1 30.53 320 GLU B N 1
ATOM 5137 C CA . GLU B 1 320 ? -15.812 30 34.781 1 30.53 320 GLU B CA 1
ATOM 5138 C C . GLU B 1 320 ? -15.719 31.422 35.312 1 30.53 320 GLU B C 1
ATOM 5140 O O . GLU B 1 320 ? -16.688 31.953 35.875 1 30.53 320 GLU B O 1
ATOM 5145 N N . LEU B 1 321 ? -14.562 32.062 35.219 1 28.97 321 LEU B N 1
ATOM 5146 C CA . LEU B 1 321 ? -14.523 33.219 36.094 1 28.97 321 LEU B CA 1
ATOM 5147 C C . LEU B 1 321 ? -15.25 34.406 35.469 1 28.97 321 LEU B C 1
ATOM 5149 O O . LEU B 1 321 ? -15.602 35.375 36.188 1 28.97 321 LEU B O 1
ATOM 5153 N N . PHE B 1 322 ? -15.219 34.562 34.219 1 27.62 322 PHE B N 1
ATOM 5154 C CA . PHE B 1 322 ? -15.656 35.875 33.844 1 27.62 322 PHE B CA 1
ATOM 5155 C C . PHE B 1 322 ? -17.172 36 33.906 1 27.62 322 PHE B C 1
ATOM 5157 O O . PHE B 1 322 ? -17.75 37.062 33.594 1 27.62 322 PHE B O 1
ATOM 5164 N N . TYR B 1 323 ? -17.859 34.781 33.938 1 26.06 323 TYR B N 1
ATOM 5165 C CA . TYR B 1 323 ? -19.297 35 34 1 26.06 323 TYR B CA 1
ATOM 5166 C C . TYR B 1 323 ? -19.734 35.344 35.438 1 26.06 323 TYR B C 1
ATOM 5168 O O . TYR B 1 323 ? -20.922 35.406 35.719 1 26.06 323 TYR B O 1
ATOM 5176 N N . LYS B 1 324 ? -18.75 35.625 36.312 1 23.83 324 LYS B N 1
ATOM 5177 C CA . LYS B 1 324 ? -19.453 36.25 37.406 1 23.83 324 LYS B CA 1
ATOM 5178 C C . LYS B 1 324 ? -19.672 37.719 37.156 1 23.83 324 LYS B C 1
ATOM 5180 O O . LYS B 1 324 ? -18.797 38.406 36.625 1 23.83 324 LYS B O 1
#

pLDDT: mean 81.05, std 22.11, range [21.83, 98.88]

Secondary structure (DSSP, 8-state):
-----------HHHHHHHHHHHHHHHHHHHHHHHHHHHHHHHHHH--STT---EE-------GGGHHHHHHHHHHHHHHHHHHHHTTT--TTS-HHHHHHHHHHHHHHHTTTEEEEEEEE-TTT--SSS---EEEEEETTEEEEEEGGGT--TTT-TT-HHHHHHHTS--TT-EEEEEEEEEEETTEEEEEEEEEEEE--GGG-EEPPPEEETTTT-EEEEEEEEEEEEE-TTS-EEEEEEEEEEEE-TTSPP--S---TT-----GGGGGGTT-----TTEEEEE-TTS-S-TT-EEEEESSSS---------TTSGGGSTT-/-----------HHHHHHHHHHHHHHHHHHHHHHHHHHHHHHHHHH--STT---EE-------GGGHHHHHHHHHHHHHHHHHHHHTTT--TTS-HHHHHHHHHHHHHHHTTTEEEEEEEE-TTT--SSS---EEEEEETTEEEEEEGGGT--TTT-TT-HHHHHHHTS--TT-EEEEEEEEEEETTEEEEEEEEEEEE--GGG-EEPPPEEETTTT-EEEEEEEEEEEEE-TTS-EEEEEEEEEEEE-TTSPP--S---TT-----GGGGGGTT-----TTEEEEE-TTS-S-TT-EEEEESSS----------TTSGGGGGG-

InterPro domains:
  IPR043458 G-protein coupled receptor 158/179 [PTHR32546] (95-300)
  IPR054714 GPR158/179, extracellular domain [PF22572] (206-301)